Protein 4NSW (pdb70)

Radius of gyration: 51.0 Å; Cα contacts (8 Å, |Δi|>4): 937; chains: 2; bounding box: 130×74×132 Å

Structure (mmCIF, N/CA/C/O backbone):
data_4NSW
#
_entry.id   4NSW
#
_cell.length_a   42.460
_cell.length_b   59.720
_cell.length_c   168.950
_cell.angle_alpha   90.00
_cell.angle_beta   91.40
_cell.angle_gamma   90.00
#
_symmetry.space_group_name_H-M   'P 1 21 1'
#
loop_
_entity.id
_entity.type
_entity.pdbx_description
1 polymer 'Arf-GAP with coiled-coil, ANK repeat and PH domain-containing protein 1'
2 water water
#
loop_
_atom_site.group_PDB
_atom_site.id
_atom_site.type_symbol
_atom_site.label_atom_id
_atom_site.label_alt_id
_atom_site.label_comp_id
_atom_site.label_asym_id
_atom_site.label_entity_id
_atom_site.label_seq_id
_atom_site.pdbx_PDB_ins_code
_atom_site.Cartn_x
_atom_site.Cartn_y
_atom_site.Cartn_z
_atom_site.occupancy
_atom_site.B_iso_or_equiv
_atom_site.auth_seq_id
_atom_site.auth_comp_id
_atom_site.auth_asym_id
_atom_site.auth_atom_id
_atom_site.pdbx_PDB_model_num
ATOM 1 N N . PRO A 1 2 ? -29.378 20.531 20.367 1.00 96.44 -3 PRO A N 1
ATOM 2 C CA . PRO A 1 2 ? -29.399 19.127 19.932 1.00 91.82 -3 PRO A CA 1
ATOM 3 C C . PRO A 1 2 ? -28.805 18.948 18.527 1.00 91.71 -3 PRO A C 1
ATOM 4 O O . PRO A 1 2 ? -28.581 19.941 17.820 1.00 95.63 -3 PRO A O 1
ATOM 8 N N . LEU A 1 3 ? -28.529 17.702 18.144 1.00 87.77 -2 LEU A N 1
ATOM 9 C CA . LEU A 1 3 ? -28.089 17.374 16.780 1.00 87.60 -2 LEU A CA 1
ATOM 10 C C . LEU A 1 3 ? -28.562 15.981 16.355 1.00 83.58 -2 LEU A C 1
ATOM 11 O O . LEU A 1 3 ? -28.591 15.057 17.174 1.00 80.66 -2 LEU A O 1
ATOM 16 N N . GLY A 1 4 ? -28.913 15.830 15.075 1.00 83.47 -1 GLY A N 1
ATOM 17 C CA . GLY A 1 4 ? -29.158 14.501 14.489 1.00 79.86 -1 GLY A CA 1
ATOM 18 C C . GLY A 1 4 ? -27.854 13.752 14.214 1.00 78.40 -1 GLY A C 1
ATOM 19 O O . GLY A 1 4 ? -26.791 14.390 14.121 1.00 80.54 -1 GLY A O 1
ATOM 20 N N . SER A 1 5 ? -27.936 12.418 14.074 1.00 74.56 0 SER A N 1
ATOM 21 C CA . SER A 1 5 ? -26.764 11.554 13.804 1.00 73.08 0 SER A CA 1
ATOM 22 C C . SER A 1 5 ? -27.088 10.074 13.468 1.00 70.01 0 SER A C 1
ATOM 23 O O . SER A 1 5 ? -26.521 9.501 12.528 1.00 70.49 0 SER A O 1
ATOM 26 N N . MET A 1 6 ? -27.916 9.446 14.305 1.00 66.30 1 MET A N 1
ATOM 27 C CA . MET A 1 6 ? -28.689 8.262 13.918 1.00 63.35 1 MET A CA 1
ATOM 28 C C . MET A 1 6 ? -30.050 8.782 13.478 1.00 62.81 1 MET A C 1
ATOM 29 O O . MET A 1 6 ? -30.798 8.094 12.790 1.00 62.29 1 MET A O 1
ATOM 34 N N . THR A 1 7 ? -30.358 10.010 13.892 1.00 62.87 2 THR A N 1
ATOM 35 C CA . THR A 1 7 ? -31.618 10.667 13.558 1.00 62.74 2 THR A CA 1
ATOM 36 C C . THR A 1 7 ? -31.479 11.608 12.376 1.00 64.36 2 THR A C 1
ATOM 37 O O . THR A 1 7 ? -32.484 12.181 11.936 1.00 65.18 2 THR A O 1
ATOM 41 N N . VAL A 1 8 ? -30.250 11.802 11.890 1.00 64.00 3 VAL A N 1
ATOM 42 C CA . VAL A 1 8 ? -30.009 12.820 10.850 1.00 66.14 3 VAL A CA 1
ATOM 43 C C . VAL A 1 8 ? -30.689 12.450 9.523 1.00 65.24 3 VAL A C 1
ATOM 44 O O . VAL A 1 8 ? -31.089 13.311 8.749 1.00 67.80 3 VAL A O 1
ATOM 48 N N . LYS A 1 9 ? -30.828 11.149 9.303 1.00 61.68 4 LYS A N 1
ATOM 49 C CA . LYS A 1 9 ? -31.301 10.589 8.043 1.00 61.31 4 LYS A CA 1
ATOM 50 C C . LYS A 1 9 ? -32.807 10.318 8.064 1.00 58.31 4 LYS A C 1
ATOM 51 O O . LYS A 1 9 ? -33.464 10.368 7.009 1.00 59.32 4 LYS A O 1
ATOM 57 N N . LEU A 1 10 ? -33.353 10.056 9.255 1.00 52.90 5 LEU A N 1
ATOM 58 C CA . LEU A 1 10 ? -34.770 9.778 9.374 1.00 49.68 5 LEU A CA 1
ATOM 59 C C . LEU A 1 10 ? -35.581 10.968 8.857 1.00 50.03 5 LEU A C 1
ATOM 60 O O . LEU A 1 10 ? -35.340 12.114 9.233 1.00 51.64 5 LEU A O 1
ATOM 65 N N . ASP A 1 11 ? -36.507 10.686 7.953 1.00 47.57 6 ASP A N 1
ATOM 66 C CA . ASP A 1 11 ? -37.255 11.730 7.273 1.00 47.98 6 ASP A CA 1
ATOM 67 C C . ASP A 1 11 ? -38.722 11.357 7.387 1.00 45.10 6 ASP A C 1
ATOM 68 O O . ASP A 1 11 ? -39.127 10.293 6.910 1.00 43.52 6 ASP A O 1
ATOM 73 N N . PHE A 1 12 ? -39.489 12.190 8.083 1.00 44.04 7 PHE A N 1
ATOM 74 C CA . PHE A 1 12 ? -40.908 11.925 8.299 1.00 43.25 7 PHE A CA 1
ATOM 75 C C . PHE A 1 12 ? -41.717 11.833 6.988 1.00 43.82 7 PHE A C 1
ATOM 76 O O . PHE A 1 12 ? -42.598 10.985 6.850 1.00 42.73 7 PHE A O 1
ATOM 84 N N . GLU A 1 13 ? -41.393 12.663 6.011 1.00 46.38 8 GLU A N 1
ATOM 85 C CA . GLU A 1 13 ? -42.074 12.565 4.712 1.00 47.95 8 GLU A CA 1
ATOM 86 C C . GLU A 1 13 ? -41.860 11.214 4.013 1.00 45.96 8 GLU A C 1
ATOM 87 O O . GLU A 1 13 ? -42.805 10.619 3.505 1.00 44.76 8 GLU A O 1
ATOM 93 N N . GLU A 1 14 ? -40.623 10.733 4.024 1.00 45.19 9 GLU A N 1
ATOM 94 C CA . GLU A 1 14 ? -40.300 9.430 3.468 1.00 45.15 9 GLU A CA 1
ATOM 95 C C . GLU A 1 14 ? -41.020 8.296 4.207 1.00 42.11 9 GLU A C 1
ATOM 96 O O . GLU A 1 14 ? -41.438 7.338 3.612 1.00 41.50 9 GLU A O 1
ATOM 102 N N . CYS A 1 15 ? -41.193 8.434 5.504 1.00 41.31 10 CYS A N 1
ATOM 103 C CA . CYS A 1 15 ? -41.925 7.441 6.282 1.00 40.12 10 CYS A CA 1
ATOM 104 C C . CYS A 1 15 ? -43.389 7.386 5.867 1.00 40.35 10 CYS A C 1
ATOM 105 O O . CYS A 1 15 ? -43.941 6.295 5.712 1.00 39.79 10 CYS A O 1
ATOM 108 N N . LEU A 1 16 ? -44.001 8.557 5.678 1.00 41.44 11 LEU A N 1
ATOM 109 C CA . LEU A 1 16 ? -45.377 8.655 5.197 1.00 41.93 11 LEU A CA 1
ATOM 110 C C . LEU A 1 16 ? -45.573 8.115 3.774 1.00 42.80 11 LEU A C 1
ATOM 111 O O . LEU A 1 16 ? -46.619 7.562 3.471 1.00 42.23 11 LEU A O 1
ATOM 116 N N . LYS A 1 17 ? -44.598 8.303 2.900 1.00 44.69 12 LYS A N 1
ATOM 117 C CA . LYS A 1 17 ? -44.637 7.667 1.586 1.00 47.57 12 LYS A CA 1
ATOM 118 C C . LYS A 1 17 ? -44.328 6.155 1.648 1.00 46.77 12 LYS A C 1
ATOM 119 O O . LYS A 1 17 ? -44.507 5.432 0.656 1.00 48.44 12 LYS A O 1
ATOM 125 N N . ASP A 1 18 ? -43.875 5.699 2.809 1.00 45.21 13 ASP A N 1
ATOM 126 C CA . ASP A 1 18 ? -43.371 4.343 3.015 1.00 45.51 13 ASP A CA 1
ATOM 127 C C . ASP A 1 18 ? -42.380 3.990 1.888 1.00 46.67 13 ASP A C 1
ATOM 128 O O . ASP A 1 18 ? -42.516 2.980 1.198 1.00 48.21 13 ASP A O 1
ATOM 133 N N . SER A 1 19 ? -41.397 4.861 1.682 1.00 46.54 14 SER A N 1
ATOM 134 C CA . SER A 1 19 ? -40.538 4.749 0.529 1.00 48.34 14 SER A CA 1
ATOM 135 C C . SER A 1 19 ? -39.374 3.816 0.832 1.00 48.00 14 SER A C 1
ATOM 136 O O . SER A 1 19 ? -39.045 3.590 1.992 1.00 44.80 14 SER A O 1
ATOM 139 N N . PRO A 1 20 ? -38.744 3.279 -0.222 1.00 50.66 15 PRO A N 1
ATOM 140 C CA . PRO A 1 20 ? -37.570 2.429 -0.076 1.00 51.09 15 PRO A CA 1
ATOM 141 C C . PRO A 1 20 ? -36.416 3.131 0.637 1.00 51.10 15 PRO A C 1
ATOM 142 O O . PRO A 1 20 ? -35.660 2.487 1.357 1.00 50.71 15 PRO A O 1
ATOM 146 N N . ARG A 1 21 ? -36.272 4.430 0.409 1.00 52.22 16 ARG A N 1
ATOM 147 C CA . ARG A 1 21 ? -35.260 5.247 1.074 1.00 51.94 16 ARG A CA 1
ATOM 148 C C . ARG A 1 21 ? -35.545 5.323 2.588 1.00 47.89 16 ARG A C 1
ATOM 149 O O . ARG A 1 21 ? -34.625 5.265 3.407 1.00 46.64 16 ARG A O 1
ATOM 157 N N . PHE A 1 22 ? -36.817 5.448 2.956 1.00 45.78 17 PHE A N 1
ATOM 158 C CA . PHE A 1 22 ? -37.203 5.315 4.353 1.00 42.20 17 PHE A CA 1
ATOM 159 C C . PHE A 1 22 ? -36.793 3.943 4.896 1.00 41.41 17 PHE A C 1
ATOM 160 O O . PHE A 1 22 ? -36.131 3.865 5.923 1.00 40.25 17 PHE A O 1
ATOM 168 N N . ARG A 1 23 ? -37.165 2.863 4.214 1.00 42.12 18 ARG A N 1
ATOM 169 C CA . ARG A 1 23 ? -36.742 1.519 4.635 1.00 41.72 18 ARG A CA 1
ATOM 170 C C . ARG A 1 23 ? -35.211 1.404 4.827 1.00 41.82 18 ARG A C 1
ATOM 171 O O . ARG A 1 23 ? -34.744 0.906 5.843 1.00 39.30 18 ARG A O 1
ATOM 179 N N . ALA A 1 24 ? -34.451 1.875 3.836 1.00 44.49 19 ALA A N 1
ATOM 180 C CA . ALA A 1 24 ? -32.996 1.943 3.874 1.00 45.50 19 ALA A CA 1
ATOM 181 C C . ALA A 1 24 ? -32.470 2.701 5.086 1.00 44.19 19 ALA A C 1
ATOM 182 O O . ALA A 1 24 ? -31.509 2.301 5.702 1.00 44.63 19 ALA A O 1
ATOM 184 N N . SER A 1 25 ? -33.100 3.805 5.445 1.00 44.49 20 SER A N 1
ATOM 185 C CA . SER A 1 25 ? -32.585 4.584 6.537 1.00 43.00 20 SER A CA 1
ATOM 186 C C . SER A 1 25 ? -32.809 3.846 7.874 1.00 40.55 20 SER A C 1
ATOM 187 O O . SER A 1 25 ? -31.987 3.958 8.789 1.00 40.23 20 SER A O 1
ATOM 190 N N . ILE A 1 26 ? -33.901 3.086 7.986 1.00 38.65 21 ILE A N 1
ATOM 191 C CA . ILE A 1 26 ? -34.136 2.225 9.146 1.00 36.76 21 ILE A CA 1
ATOM 192 C C . ILE A 1 26 ? -33.093 1.073 9.217 1.00 37.08 21 ILE A C 1
ATOM 193 O O . ILE A 1 26 ? -32.525 0.781 10.278 1.00 36.54 21 ILE A O 1
ATOM 198 N N . GLU A 1 27 ? -32.845 0.427 8.097 1.00 39.04 22 GLU A N 1
ATOM 199 C CA . GLU A 1 27 ? -31.773 -0.570 8.027 1.00 41.50 22 GLU A CA 1
ATOM 200 C C . GLU A 1 27 ? -30.378 -0.001 8.364 1.00 40.93 22 GLU A C 1
ATOM 201 O O . GLU A 1 27 ? -29.549 -0.725 8.920 1.00 40.01 22 GLU A O 1
ATOM 207 N N . LEU A 1 28 ? -30.115 1.276 8.070 1.00 41.61 23 LEU A N 1
ATOM 208 C CA . LEU A 1 28 ? -28.776 1.791 8.407 1.00 42.75 23 LEU A CA 1
ATOM 209 C C . LEU A 1 28 ? -28.647 2.017 9.899 1.00 39.94 23 LEU A C 1
ATOM 210 O O . LEU A 1 28 ? -27.602 1.728 10.460 1.00 39.48 23 LEU A O 1
ATOM 215 N N . VAL A 1 29 ? -29.720 2.484 10.533 1.00 37.25 24 VAL A N 1
ATOM 216 C CA . VAL A 1 29 ? -29.724 2.674 11.975 1.00 35.06 24 VAL A CA 1
ATOM 217 C C . VAL A 1 29 ? -29.522 1.357 12.678 1.00 33.71 24 VAL A C 1
ATOM 218 O O . VAL A 1 29 ? -28.776 1.302 13.644 1.00 33.15 24 VAL A O 1
ATOM 222 N N . GLU A 1 30 ? -30.174 0.309 12.175 1.00 33.11 25 GLU A N 1
ATOM 223 C CA . GLU A 1 30 ? -30.062 -1.052 12.717 1.00 31.94 25 GLU A CA 1
ATOM 224 C C . GLU A 1 30 ? -28.642 -1.645 12.577 1.00 32.41 25 GLU A C 1
ATOM 225 O O . GLU A 1 30 ? -28.159 -2.296 13.491 1.00 31.51 25 GLU A O 1
ATOM 231 N N . ALA A 1 31 ? -27.992 -1.433 11.438 1.00 33.08 26 ALA A N 1
ATOM 232 C CA . ALA A 1 31 ? -26.578 -1.712 11.327 1.00 34.75 26 ALA A CA 1
ATOM 233 C C . ALA A 1 31 ? -25.732 -0.939 12.375 1.00 34.16 26 ALA A C 1
ATOM 234 O O . ALA A 1 31 ? -24.810 -1.490 12.945 1.00 33.67 26 ALA A O 1
ATOM 236 N N . GLU A 1 32 ? -26.038 0.324 12.633 1.00 34.65 27 GLU A N 1
ATOM 237 C CA . GLU A 1 32 ? -25.248 1.068 13.610 1.00 36.29 27 GLU A CA 1
ATOM 238 C C . GLU A 1 32 ? -25.409 0.541 15.042 1.00 34.39 27 GLU A C 1
ATOM 239 O O . GLU A 1 32 ? -24.425 0.327 15.735 1.00 35.07 27 GLU A O 1
ATOM 245 N N . VAL A 1 33 ? -26.650 0.331 15.470 1.00 32.88 28 VAL A N 1
ATOM 246 C CA . VAL A 1 33 ? -26.938 -0.228 16.770 1.00 31.95 28 VAL A CA 1
ATOM 247 C C . VAL A 1 33 ? -26.349 -1.631 16.955 1.00 32.37 28 VAL A C 1
ATOM 248 O O . VAL A 1 33 ? -25.859 -1.991 18.026 1.00 31.18 28 VAL A O 1
ATOM 252 N N . SER A 1 34 ? -26.417 -2.427 15.910 1.00 33.56 29 SER A N 1
ATOM 253 C CA . SER A 1 34 ? -25.837 -3.745 15.976 1.00 36.16 29 SER A CA 1
ATOM 254 C C . SER A 1 34 ? -24.293 -3.670 16.097 1.00 36.57 29 SER A C 1
ATOM 255 O O . SER A 1 34 ? -23.691 -4.443 16.820 1.00 36.19 29 SER A O 1
ATOM 258 N N . GLU A 1 35 ? -23.662 -2.712 15.427 1.00 37.58 30 GLU A N 1
ATOM 259 C CA . GLU A 1 35 ? -22.241 -2.478 15.659 1.00 38.14 30 GLU A CA 1
ATOM 260 C C . GLU A 1 35 ? -21.988 -1.906 17.067 1.00 36.20 30 GLU A C 1
ATOM 261 O O . GLU A 1 35 ? -20.964 -2.184 17.674 1.00 35.29 30 GLU A O 1
ATOM 267 N N . LEU A 1 36 ? -22.919 -1.111 17.593 1.00 35.31 31 LEU A N 1
ATOM 268 C CA . LEU A 1 36 ? -22.791 -0.621 18.970 1.00 34.50 31 LEU A CA 1
ATOM 269 C C . LEU A 1 36 ? -22.827 -1.789 19.945 1.00 33.88 31 LEU A C 1
ATOM 270 O O . LEU A 1 36 ? -22.033 -1.823 20.903 1.00 33.72 31 LEU A O 1
ATOM 275 N N . GLU A 1 37 ? -23.727 -2.739 19.693 1.00 33.01 32 GLU A N 1
ATOM 276 C CA . GLU A 1 37 ? -23.828 -3.932 20.529 1.00 33.54 32 GLU A CA 1
ATOM 277 C C . GLU A 1 37 ? -22.530 -4.718 20.504 1.00 33.10 32 GLU A C 1
ATOM 278 O O . GLU A 1 37 ? -22.088 -5.180 21.523 1.00 33.71 32 GLU A O 1
ATOM 284 N N . THR A 1 38 ? -21.972 -4.902 19.322 1.00 34.21 33 THR A N 1
ATOM 285 C CA . THR A 1 38 ? -20.711 -5.641 19.114 1.00 34.83 33 THR A CA 1
ATOM 286 C C . THR A 1 38 ? -19.572 -5.015 19.928 1.00 33.29 33 THR A C 1
ATOM 287 O O . THR A 1 38 ? -18.853 -5.707 20.618 1.00 32.33 33 THR A O 1
ATOM 291 N N . ARG A 1 39 ? -19.450 -3.697 19.872 1.00 31.44 34 ARG A N 1
ATOM 292 C CA . ARG A 1 39 ? -18.358 -3.063 20.546 1.00 30.51 34 ARG A CA 1
ATOM 293 C C . ARG A 1 39 ? -18.553 -3.043 22.061 1.00 29.48 34 ARG A C 1
ATOM 294 O O . ARG A 1 39 ? -17.579 -3.044 22.825 1.00 28.38 34 ARG A O 1
ATOM 302 N N . LEU A 1 40 ? -19.812 -3.045 22.486 1.00 28.58 35 LEU A N 1
ATOM 303 C CA . LEU A 1 40 ? -20.122 -3.031 23.874 1.00 29.35 35 LEU A CA 1
ATOM 304 C C . LEU A 1 40 ? -19.742 -4.399 24.433 1.00 30.05 35 LEU A C 1
ATOM 305 O O . LEU A 1 40 ? -19.207 -4.494 25.533 1.00 29.04 35 LEU A O 1
ATOM 310 N N . GLU A 1 41 ? -20.045 -5.427 23.653 1.00 32.27 36 GLU A N 1
ATOM 311 C CA . GLU A 1 41 ? -19.841 -6.809 24.000 1.00 34.72 36 GLU A CA 1
ATOM 312 C C . GLU A 1 41 ? -18.355 -7.049 24.057 1.00 34.11 36 GLU A C 1
ATOM 313 O O . GLU A 1 41 ? -17.872 -7.793 24.912 1.00 33.85 36 GLU A O 1
ATOM 319 N N . LYS A 1 42 ? -17.621 -6.435 23.123 1.00 33.33 37 LYS A N 1
ATOM 320 C CA . LYS A 1 42 ? -16.159 -6.644 23.087 1.00 33.09 37 LYS A CA 1
ATOM 321 C C . LYS A 1 42 ? -15.544 -5.986 24.317 1.00 30.96 37 LYS A C 1
ATOM 322 O O . LYS A 1 42 ? -14.607 -6.505 24.889 1.00 29.92 37 LYS A O 1
ATOM 328 N N . LEU A 1 43 ? -16.126 -4.871 24.751 1.00 29.77 38 LEU A N 1
ATOM 329 C CA . LEU A 1 43 ? -15.696 -4.215 25.963 1.00 30.09 38 LEU A CA 1
ATOM 330 C C . LEU A 1 43 ? -15.876 -4.978 27.279 1.00 30.82 38 LEU A C 1
ATOM 331 O O . LEU A 1 43 ? -15.000 -4.906 28.145 1.00 29.92 38 LEU A O 1
ATOM 336 N N . LEU A 1 44 ? -17.027 -5.651 27.433 1.00 31.47 39 LEU A N 1
ATOM 337 C CA . LEU A 1 44 ? -17.301 -6.554 28.533 1.00 32.47 39 LEU A CA 1
ATOM 338 C C . LEU A 1 44 ? -16.266 -7.659 28.635 1.00 33.44 39 LEU A C 1
ATOM 339 O O . LEU A 1 44 ? -15.813 -8.013 29.729 1.00 34.25 39 LEU A O 1
ATOM 344 N N . LYS A 1 45 ? -15.945 -8.255 27.498 1.00 34.09 40 LYS A N 1
ATOM 345 C CA . LYS A 1 45 ? -14.989 -9.373 27.437 1.00 35.49 40 LYS A CA 1
ATOM 346 C C . LYS A 1 45 ? -13.554 -8.909 27.783 1.00 33.92 40 LYS A C 1
ATOM 347 O O . LYS A 1 45 ? -12.807 -9.591 28.464 1.00 32.88 40 LYS A O 1
ATOM 353 N N . LEU A 1 46 ? -13.201 -7.721 27.310 1.00 31.68 41 LEU A N 1
ATOM 354 C CA . LEU A 1 46 ? -11.960 -7.078 27.686 1.00 31.00 41 LEU A CA 1
ATOM 355 C C . LEU A 1 46 ? -11.918 -6.805 29.207 1.00 29.37 41 LEU A C 1
ATOM 356 O O . LEU A 1 46 ? -10.853 -6.842 29.822 1.00 27.81 41 LEU A O 1
ATOM 361 N N . GLY A 1 47 ? -13.087 -6.503 29.771 1.00 28.47 42 GLY A N 1
ATOM 362 C CA . GLY A 1 47 ? -13.258 -6.282 31.195 1.00 29.22 42 GLY A CA 1
ATOM 363 C C . GLY A 1 47 ? -13.032 -7.560 31.970 1.00 30.99 42 GLY A C 1
ATOM 364 O O . GLY A 1 47 ? -12.323 -7.553 32.966 1.00 31.53 42 GLY A O 1
ATOM 365 N N . THR A 1 48 ? -13.617 -8.658 31.502 1.00 32.23 43 THR A N 1
ATOM 366 C CA . THR A 1 48 ? -13.354 -9.963 32.085 1.00 34.21 43 THR A CA 1
ATOM 367 C C . THR A 1 48 ? -11.840 -10.255 32.090 1.00 34.70 43 THR A C 1
ATOM 368 O O . THR A 1 48 ? -11.293 -10.662 33.099 1.00 35.16 43 THR A O 1
ATOM 372 N N . GLY A 1 49 ? -11.176 -10.036 30.966 1.00 34.49 44 GLY A N 1
ATOM 373 C CA . GLY A 1 49 ? -9.736 -10.256 30.864 1.00 35.04 44 GLY A CA 1
ATOM 374 C C . GLY A 1 49 ? -8.961 -9.421 31.881 1.00 33.44 44 GLY A C 1
ATOM 375 O O . GLY A 1 49 ? -8.066 -9.935 32.527 1.00 34.39 44 GLY A O 1
ATOM 376 N N . LEU A 1 50 ? -9.336 -8.149 32.023 1.00 31.86 45 LEU A N 1
ATOM 377 C CA . LEU A 1 50 ? -8.778 -7.223 32.997 1.00 30.85 45 LEU A CA 1
ATOM 378 C C . LEU A 1 50 ? -8.995 -7.708 34.447 1.00 31.89 45 LEU A C 1
ATOM 379 O O . LEU A 1 50 ? -8.046 -7.772 35.235 1.00 32.35 45 LEU A O 1
ATOM 384 N N . LEU A 1 51 ? -10.234 -8.073 34.779 1.00 31.59 46 LEU A N 1
ATOM 385 C CA . LEU A 1 51 ? -10.577 -8.501 36.122 1.00 32.74 46 LEU A CA 1
ATOM 386 C C . LEU A 1 51 ? -9.916 -9.820 36.502 1.00 33.87 46 LEU A C 1
ATOM 387 O O . LEU A 1 51 ? -9.374 -9.960 37.586 1.00 33.55 46 LEU A O 1
ATOM 392 N N . GLU A 1 52 ? -9.963 -10.790 35.610 1.00 34.89 47 GLU A N 1
ATOM 393 C CA . GLU A 1 52 ? -9.389 -12.102 35.909 1.00 36.96 47 GLU A CA 1
ATOM 394 C C . GLU A 1 52 ? -7.865 -12.041 36.032 1.00 36.90 47 GLU A C 1
ATOM 395 O O . GLU A 1 52 ? -7.262 -12.750 36.858 1.00 37.67 47 GLU A O 1
ATOM 401 N N . SER A 1 53 ? -7.257 -11.192 35.205 1.00 34.46 48 SER A N 1
ATOM 402 C CA . SER A 1 53 ? -5.814 -10.921 35.214 1.00 33.88 48 SER A CA 1
ATOM 403 C C . SER A 1 53 ? -5.397 -10.186 36.443 1.00 31.32 48 SER A C 1
ATOM 404 O O . SER A 1 53 ? -4.381 -10.500 37.008 1.00 32.61 48 SER A O 1
ATOM 407 N N . GLY A 1 54 ? -6.197 -9.207 36.825 1.00 30.76 49 GLY A N 1
ATOM 408 C CA . GLY A 1 54 ? -6.004 -8.417 38.033 1.00 31.32 49 GLY A CA 1
ATOM 409 C C . GLY A 1 54 ? -6.034 -9.272 39.299 1.00 33.02 49 GLY A C 1
ATOM 410 O O . GLY A 1 54 ? -5.174 -9.147 40.200 1.00 32.92 49 GLY A O 1
ATOM 411 N N . ARG A 1 55 ? -7.020 -10.147 39.371 1.00 34.88 50 ARG A N 1
ATOM 412 C CA . ARG A 1 55 ? -7.145 -11.019 40.534 1.00 37.84 50 ARG A CA 1
ATOM 413 C C . ARG A 1 55 ? -5.966 -11.963 40.660 1.00 38.29 50 ARG A C 1
ATOM 414 O O . ARG A 1 55 ? -5.505 -12.211 41.762 1.00 40.42 50 ARG A O 1
ATOM 422 N N . HIS A 1 56 ? -5.537 -12.541 39.546 1.00 37.77 51 HIS A N 1
ATOM 423 C CA . HIS A 1 56 ? -4.433 -13.480 39.559 1.00 39.11 51 HIS A CA 1
ATOM 424 C C . HIS A 1 56 ? -3.166 -12.686 39.961 1.00 37.48 51 HIS A C 1
ATOM 425 O O . HIS A 1 56 ? -2.311 -13.216 40.653 1.00 39.04 51 HIS A O 1
ATOM 432 N N . TYR A 1 57 ? -3.096 -11.399 39.607 1.00 34.50 52 TYR A N 1
ATOM 433 C CA . TYR A 1 57 ? -1.916 -10.590 39.954 1.00 33.37 52 TYR A CA 1
ATOM 434 C C . TYR A 1 57 ? -1.878 -10.193 41.423 1.00 32.91 52 TYR A C 1
ATOM 435 O O . TYR A 1 57 ? -0.835 -10.252 42.051 1.00 34.03 52 TYR A O 1
ATOM 444 N N . LEU A 1 58 ? -3.020 -9.804 41.964 1.00 32.04 53 LEU A N 1
ATOM 445 C CA . LEU A 1 58 ? -3.156 -9.575 43.388 1.00 32.12 53 LEU A CA 1
ATOM 446 C C . LEU A 1 58 ? -2.822 -10.833 44.176 1.00 33.58 53 LEU A C 1
ATOM 447 O O . LEU A 1 58 ? -2.103 -10.766 45.159 1.00 34.58 53 LEU A O 1
ATOM 452 N N . ALA A 1 59 ? -3.300 -11.991 43.719 1.00 33.73 54 ALA A N 1
ATOM 453 C CA . ALA A 1 59 ? -3.055 -13.229 44.446 1.00 35.10 54 ALA A CA 1
ATOM 454 C C . ALA A 1 59 ? -1.559 -13.558 44.456 1.00 34.97 54 ALA A C 1
ATOM 455 O O . ALA A 1 59 ? -1.027 -13.898 45.526 1.00 36.35 54 ALA A O 1
ATOM 457 N N . ALA A 1 60 ? -0.887 -13.435 43.299 1.00 33.20 55 ALA A N 1
ATOM 458 C CA . ALA A 1 60 ? 0.583 -13.629 43.233 1.00 33.81 55 ALA A CA 1
ATOM 459 C C . ALA A 1 60 ? 1.322 -12.632 44.113 1.00 32.38 55 ALA A C 1
ATOM 460 O O . ALA A 1 60 ? 2.326 -12.972 44.694 1.00 33.49 55 ALA A O 1
ATOM 462 N N . SER A 1 61 ? 0.813 -11.414 44.198 1.00 32.49 56 SER A N 1
ATOM 463 C CA . SER A 1 61 ? 1.397 -10.391 45.058 1.00 33.56 56 SER A CA 1
ATOM 464 C C . SER A 1 61 ? 1.265 -10.694 46.538 1.00 36.23 56 SER A C 1
ATOM 465 O O . SER A 1 61 ? 2.246 -10.474 47.281 1.00 35.19 56 SER A O 1
ATOM 468 N N . ARG A 1 62 ? 0.071 -11.168 46.956 1.00 38.40 57 ARG A N 1
ATOM 469 C CA . ARG A 1 62 ? -0.140 -11.535 48.347 1.00 42.38 57 ARG A CA 1
ATOM 470 C C . ARG A 1 62 ? 0.833 -12.622 48.728 1.00 43.73 57 ARG A C 1
ATOM 471 O O . ARG A 1 62 ? 1.388 -12.607 49.828 1.00 46.58 57 ARG A O 1
ATOM 479 N N . ALA A 1 63 ? 1.025 -13.587 47.832 1.00 43.20 58 ALA A N 1
ATOM 480 C CA . ALA A 1 63 ? 1.904 -14.714 48.114 1.00 43.09 58 ALA A CA 1
ATOM 481 C C . ALA A 1 63 ? 3.365 -14.249 48.159 1.00 41.41 58 ALA A C 1
ATOM 482 O O . ALA A 1 63 ? 4.159 -14.788 48.913 1.00 42.44 58 ALA A O 1
ATOM 484 N N . PHE A 1 64 ? 3.709 -13.247 47.351 1.00 37.68 59 PHE A N 1
ATOM 485 C CA . PHE A 1 64 ? 5.046 -12.616 47.420 1.00 36.65 59 PHE A CA 1
ATOM 486 C C . PHE A 1 64 ? 5.286 -12.029 48.816 1.00 37.21 59 PHE A C 1
ATOM 487 O O . PHE A 1 64 ? 6.333 -12.238 49.421 1.00 37.30 59 PHE A O 1
ATOM 495 N N . VAL A 1 65 ? 4.296 -11.298 49.317 1.00 38.12 60 VAL A N 1
ATOM 496 C CA . VAL A 1 65 ? 4.385 -10.728 50.655 1.00 40.04 60 VAL A CA 1
ATOM 497 C C . VAL A 1 65 ? 4.444 -11.804 51.736 1.00 42.23 60 VAL A C 1
ATOM 498 O O . VAL A 1 65 ? 5.278 -11.733 52.644 1.00 43.89 60 VAL A O 1
ATOM 502 N N . VAL A 1 66 ? 3.647 -12.853 51.601 1.00 44.07 61 VAL A N 1
ATOM 503 C CA . VAL A 1 66 ? 3.812 -14.005 52.530 1.00 46.86 61 VAL A CA 1
ATOM 504 C C . VAL A 1 66 ? 5.263 -14.539 52.483 1.00 47.82 61 VAL A C 1
ATOM 505 O O . VAL A 1 66 ? 5.850 -14.833 53.519 1.00 49.19 61 VAL A O 1
ATOM 509 N N . GLY A 1 67 ? 5.855 -14.584 51.284 1.00 46.78 62 GLY A N 1
ATOM 510 C CA . GLY A 1 67 ? 7.220 -15.072 51.110 1.00 47.27 62 GLY A CA 1
ATOM 511 C C . GLY A 1 67 ? 8.262 -14.207 51.779 1.00 46.58 62 GLY A C 1
ATOM 512 O O . GLY A 1 67 ? 9.278 -14.712 52.268 1.00 48.02 62 GLY A O 1
ATOM 513 N N . ILE A 1 68 ? 8.006 -12.905 51.807 1.00 45.26 63 ILE A N 1
ATOM 514 C CA . ILE A 1 68 ? 8.910 -11.953 52.423 1.00 45.32 63 ILE A CA 1
ATOM 515 C C . ILE A 1 68 ? 9.034 -12.224 53.941 1.00 49.04 63 ILE A C 1
ATOM 516 O O . ILE A 1 68 ? 10.140 -12.309 54.470 1.00 50.37 63 ILE A O 1
ATOM 521 N N . CYS A 1 69 ? 7.902 -12.364 54.624 1.00 52.44 64 CYS A N 1
ATOM 522 C CA . CYS A 1 69 ? 7.864 -12.725 56.044 1.00 57.63 64 CYS A CA 1
ATOM 523 C C . CYS A 1 69 ? 8.570 -14.036 56.364 1.00 59.97 64 CYS A C 1
ATOM 524 O O . CYS A 1 69 ? 9.490 -14.079 57.195 1.00 60.47 64 CYS A O 1
ATOM 527 N N . ASP A 1 70 ? 8.107 -15.095 55.704 1.00 61.71 65 ASP A N 1
ATOM 528 C CA . ASP A 1 70 ? 8.847 -16.343 55.586 1.00 64.63 65 ASP A CA 1
ATOM 529 C C . ASP A 1 70 ? 10.347 -16.133 55.648 1.00 64.34 65 ASP A C 1
ATOM 530 O O . ASP A 1 70 ? 11.039 -16.671 56.520 1.00 65.89 65 ASP A O 1
ATOM 535 N N . LEU A 1 71 ? 10.848 -15.362 54.686 1.00 62.54 66 LEU A N 1
ATOM 536 C CA . LEU A 1 71 ? 12.284 -15.145 54.583 1.00 62.87 66 LEU A CA 1
ATOM 537 C C . LEU A 1 71 ? 12.822 -14.506 55.848 1.00 64.06 66 LEU A C 1
ATOM 538 O O . LEU A 1 71 ? 13.849 -14.945 56.382 1.00 65.72 66 LEU A O 1
ATOM 543 N N . ALA A 1 72 ? 12.116 -13.491 56.337 1.00 64.47 67 ALA A N 1
ATOM 544 C CA . ALA A 1 72 ? 12.645 -12.656 57.413 1.00 65.92 67 ALA A CA 1
ATOM 545 C C . ALA A 1 72 ? 12.577 -13.258 58.811 1.00 69.58 67 ALA A C 1
ATOM 546 O O . ALA A 1 72 ? 13.318 -12.825 59.701 1.00 70.40 67 ALA A O 1
ATOM 548 N N . ARG A 1 73 ? 11.717 -14.261 59.006 1.00 73.36 68 ARG A N 1
ATOM 549 C CA . ARG A 1 73 ? 11.586 -14.931 60.321 1.00 77.96 68 ARG A CA 1
ATOM 550 C C . ARG A 1 73 ? 12.796 -15.803 60.659 1.00 80.38 68 ARG A C 1
ATOM 551 O O . ARG A 1 73 ? 13.093 -16.058 61.830 1.00 83.26 68 ARG A O 1
ATOM 559 N N . LEU A 1 74 ? 13.497 -16.253 59.628 1.00 79.89 69 LEU A N 1
ATOM 560 C CA . LEU A 1 74 ? 14.762 -16.947 59.799 1.00 81.95 69 LEU A CA 1
ATOM 561 C C . LEU A 1 74 ? 15.756 -16.193 60.691 1.00 82.30 69 LEU A C 1
ATOM 562 O O . LEU A 1 74 ? 15.599 -14.994 60.943 1.00 81.07 69 LEU A O 1
ATOM 567 N N . GLY A 1 75 ? 16.783 -16.913 61.148 1.00 84.63 70 GLY A N 1
ATOM 568 C CA . GLY A 1 75 ? 17.932 -16.316 61.824 1.00 84.58 70 GLY A CA 1
ATOM 569 C C . GLY A 1 75 ? 17.653 -15.924 63.260 1.00 87.22 70 GLY A C 1
ATOM 570 O O . GLY A 1 75 ? 16.551 -16.178 63.777 1.00 89.44 70 GLY A O 1
ATOM 571 N N . PRO A 1 76 ? 18.654 -15.318 63.931 1.00 87.34 71 PRO A N 1
ATOM 572 C CA . PRO A 1 76 ? 18.399 -14.816 65.289 1.00 89.54 71 PRO A CA 1
ATOM 573 C C . PRO A 1 76 ? 17.450 -13.610 65.208 1.00 88.01 71 PRO A C 1
ATOM 574 O O . PRO A 1 76 ? 17.667 -12.721 64.367 1.00 85.21 71 PRO A O 1
ATOM 578 N N . PRO A 1 77 ? 16.398 -13.583 66.053 1.00 90.25 72 PRO A N 1
ATOM 579 C CA . PRO A 1 77 ? 15.385 -12.532 65.915 1.00 88.98 72 PRO A CA 1
ATOM 580 C C . PRO A 1 77 ? 15.946 -11.157 66.298 1.00 87.71 72 PRO A C 1
ATOM 581 O O . PRO A 1 77 ? 16.794 -11.064 67.201 1.00 89.00 72 PRO A O 1
ATOM 585 N N . GLU A 1 78 ? 15.493 -10.107 65.604 1.00 84.51 73 GLU A N 1
ATOM 586 C CA . GLU A 1 78 ? 15.915 -8.740 65.933 1.00 83.29 73 GLU A CA 1
ATOM 587 C C . GLU A 1 78 ? 14.758 -7.758 65.865 1.00 82.25 73 GLU A C 1
ATOM 588 O O . GLU A 1 78 ? 14.063 -7.698 64.849 1.00 80.21 73 GLU A O 1
ATOM 594 N N . PRO A 1 79 ? 14.566 -6.966 66.941 1.00 83.84 74 PRO A N 1
ATOM 595 C CA . PRO A 1 79 ? 13.404 -6.071 67.041 1.00 83.74 74 PRO A CA 1
ATOM 596 C C . PRO A 1 79 ? 13.335 -5.022 65.938 1.00 79.47 74 PRO A C 1
ATOM 597 O O . PRO A 1 79 ? 12.239 -4.644 65.536 1.00 79.17 74 PRO A O 1
ATOM 601 N N . MET A 1 80 ? 14.483 -4.557 65.453 1.00 76.16 75 MET A N 1
ATOM 602 C CA . MET A 1 80 ? 14.506 -3.616 64.331 1.00 72.43 75 MET A CA 1
ATOM 603 C C . MET A 1 80 ? 13.930 -4.235 63.049 1.00 68.59 75 MET A C 1
ATOM 604 O O . MET A 1 80 ? 13.152 -3.595 62.350 1.00 66.51 75 MET A O 1
ATOM 609 N N . MET A 1 81 ? 14.326 -5.473 62.761 1.00 66.85 76 MET A N 1
ATOM 610 C CA . MET A 1 81 ? 13.783 -6.256 61.648 1.00 64.56 76 MET A CA 1
ATOM 611 C C . MET A 1 81 ? 12.287 -6.554 61.795 1.00 64.84 76 MET A C 1
ATOM 612 O O . MET A 1 81 ? 11.526 -6.447 60.828 1.00 62.70 76 MET A O 1
ATOM 617 N N . ALA A 1 82 ? 11.877 -6.956 62.993 1.00 66.77 77 ALA A N 1
ATOM 618 C CA . ALA A 1 82 ? 10.476 -7.251 63.241 1.00 68.08 77 ALA A CA 1
ATOM 619 C C . ALA A 1 82 ? 9.634 -6.001 63.028 1.00 67.40 77 ALA A C 1
ATOM 620 O O . ALA A 1 82 ? 8.592 -6.086 62.379 1.00 66.71 77 ALA A O 1
ATOM 622 N N . GLU A 1 83 ? 10.096 -4.850 63.534 1.00 67.55 78 GLU A N 1
ATOM 623 C CA . GLU A 1 83 ? 9.377 -3.575 63.353 1.00 67.54 78 GLU A CA 1
ATOM 624 C C . GLU A 1 83 ? 9.282 -3.231 61.863 1.00 63.65 78 GLU A C 1
ATOM 625 O O . GLU A 1 83 ? 8.257 -2.745 61.371 1.00 63.37 78 GLU A O 1
ATOM 631 N N . CYS A 1 84 ? 10.375 -3.495 61.158 1.00 60.66 79 CYS A N 1
ATOM 632 C CA . CYS A 1 84 ? 10.456 -3.246 59.757 1.00 57.47 79 CYS A CA 1
ATOM 633 C C . CYS A 1 84 ? 9.435 -4.112 59.029 1.00 55.81 79 CYS A C 1
ATOM 634 O O . CYS A 1 84 ? 8.603 -3.595 58.275 1.00 54.69 79 CYS A O 1
ATOM 637 N N . LEU A 1 85 ? 9.489 -5.420 59.269 1.00 55.66 80 LEU A N 1
ATOM 638 C CA . LEU A 1 85 ? 8.600 -6.357 58.589 1.00 55.34 80 LEU A CA 1
ATOM 639 C C . LEU A 1 85 ? 7.145 -6.141 58.951 1.00 56.75 80 LEU A C 1
ATOM 640 O O . LEU A 1 85 ? 6.277 -6.272 58.110 1.00 55.83 80 LEU A O 1
ATOM 645 N N . GLU A 1 86 ? 6.888 -5.775 60.197 1.00 59.92 81 GLU A N 1
ATOM 646 C CA . GLU A 1 86 ? 5.526 -5.475 60.661 1.00 62.26 81 GLU A CA 1
ATOM 647 C C . GLU A 1 86 ? 4.894 -4.273 59.934 1.00 60.20 81 GLU A C 1
ATOM 648 O O . GLU A 1 86 ? 3.781 -4.394 59.397 1.00 60.54 81 GLU A O 1
ATOM 654 N N . LYS A 1 87 ? 5.586 -3.131 59.900 1.00 58.59 82 LYS A N 1
ATOM 655 C CA . LYS A 1 87 ? 5.020 -1.930 59.266 1.00 57.11 82 LYS A CA 1
ATOM 656 C C . LYS A 1 87 ? 4.849 -2.108 57.766 1.00 53.11 82 LYS A C 1
ATOM 657 O O . LYS A 1 87 ? 3.849 -1.710 57.187 1.00 53.13 82 LYS A O 1
ATOM 663 N N . PHE A 1 88 ? 5.834 -2.725 57.141 1.00 49.94 83 PHE A N 1
ATOM 664 C CA . PHE A 1 88 ? 5.853 -2.776 55.732 1.00 45.78 83 PHE A CA 1
ATOM 665 C C . PHE A 1 88 ? 4.975 -3.860 55.141 1.00 44.86 83 PHE A C 1
ATOM 666 O O . PHE A 1 88 ? 4.323 -3.614 54.135 1.00 44.07 83 PHE A O 1
ATOM 674 N N . THR A 1 89 ? 4.952 -5.050 55.721 1.00 45.17 84 THR A N 1
ATOM 675 C CA . THR A 1 89 ? 4.103 -6.087 55.141 1.00 45.09 84 THR A CA 1
ATOM 676 C C . THR A 1 89 ? 2.628 -5.724 55.275 1.00 45.58 84 THR A C 1
ATOM 677 O O . THR A 1 89 ? 1.821 -6.107 54.429 1.00 44.13 84 THR A O 1
ATOM 681 N N . VAL A 1 90 ? 2.275 -4.996 56.329 1.00 47.57 85 VAL A N 1
ATOM 682 C CA . VAL A 1 90 ? 0.883 -4.554 56.498 1.00 49.24 85 VAL A CA 1
ATOM 683 C C . VAL A 1 90 ? 0.559 -3.528 55.423 1.00 46.50 85 VAL A C 1
ATOM 684 O O . VAL A 1 90 ? -0.494 -3.582 54.812 1.00 46.66 85 VAL A O 1
ATOM 688 N N . SER A 1 91 ? 1.518 -2.653 55.149 1.00 45.04 86 SER A N 1
ATOM 689 C CA . SER A 1 91 ? 1.351 -1.562 54.211 1.00 42.41 86 SER A CA 1
ATOM 690 C C . SER A 1 91 ? 1.290 -2.038 52.749 1.00 39.63 86 SER A C 1
ATOM 691 O O . SER A 1 91 ? 0.501 -1.522 51.951 1.00 37.36 86 SER A O 1
ATOM 694 N N . LEU A 1 92 ? 2.106 -3.036 52.423 1.00 38.75 87 LEU A N 1
ATOM 695 C CA . LEU A 1 92 ? 2.061 -3.666 51.122 1.00 37.71 87 LEU A CA 1
ATOM 696 C C . LEU A 1 92 ? 0.743 -4.422 50.964 1.00 38.08 87 LEU A C 1
ATOM 697 O O . LEU A 1 92 ? 0.127 -4.352 49.918 1.00 36.63 87 LEU A O 1
ATOM 702 N N . ASN A 1 93 ? 0.324 -5.150 51.992 1.00 40.48 88 ASN A N 1
ATOM 703 C CA . ASN A 1 93 ? -0.965 -5.806 51.964 1.00 42.60 88 ASN A CA 1
ATOM 704 C C . ASN A 1 93 ? -2.087 -4.831 51.814 1.00 42.94 88 ASN A C 1
ATOM 705 O O . ASN A 1 93 ? -3.079 -5.145 51.175 1.00 43.69 88 ASN A O 1
ATOM 710 N N . HIS A 1 94 ? -1.937 -3.653 52.411 1.00 43.42 89 HIS A N 1
ATOM 711 C CA . HIS A 1 94 ? -2.950 -2.610 52.292 1.00 42.80 89 HIS A CA 1
ATOM 712 C C . HIS A 1 94 ? -3.188 -2.206 50.831 1.00 39.61 89 HIS A C 1
ATOM 713 O O . HIS A 1 94 ? -4.347 -2.110 50.383 1.00 39.01 89 HIS A O 1
ATOM 720 N N . LYS A 1 95 ? -2.095 -2.013 50.088 1.00 37.05 90 LYS A N 1
ATOM 721 C CA . LYS A 1 95 ? -2.141 -1.581 48.689 1.00 35.08 90 LYS A CA 1
ATOM 722 C C . LYS A 1 95 ? -2.888 -2.594 47.822 1.00 33.73 90 LYS A C 1
ATOM 723 O O . LYS A 1 95 ? -3.618 -2.219 46.915 1.00 33.66 90 LYS A O 1
ATOM 729 N N . LEU A 1 96 ? -2.713 -3.873 48.131 1.00 34.43 91 LEU A N 1
ATOM 730 C CA . LEU A 1 96 ? -3.432 -4.977 47.481 1.00 34.63 91 LEU A CA 1
ATOM 731 C C . LEU A 1 96 ? -4.899 -4.972 47.802 1.00 36.59 91 LEU A C 1
ATOM 732 O O . LEU A 1 96 ? -5.690 -5.321 46.938 1.00 37.64 91 LEU A O 1
ATOM 737 N N . ASP A 1 97 ? -5.267 -4.605 49.031 1.00 39.33 92 ASP A N 1
ATOM 738 C CA . ASP A 1 97 ? -6.686 -4.516 49.414 1.00 42.01 92 ASP A CA 1
ATOM 739 C C . ASP A 1 97 ? -7.375 -3.364 48.685 1.00 40.73 92 ASP A C 1
ATOM 740 O O . ASP A 1 97 ? -8.451 -3.517 48.159 1.00 40.37 92 ASP A O 1
ATOM 745 N N . SER A 1 98 ? -6.698 -2.228 48.624 1.00 40.81 93 SER A N 1
ATOM 746 C CA . SER A 1 98 ? -7.217 -1.055 47.987 1.00 40.42 93 SER A CA 1
ATOM 747 C C . SER A 1 98 ? -7.320 -1.342 46.487 1.00 38.72 93 SER A C 1
ATOM 748 O O . SER A 1 98 ? -8.222 -0.854 45.802 1.00 38.73 93 SER A O 1
ATOM 751 N N . HIS A 1 99 ? -6.430 -2.197 45.994 1.00 37.64 94 HIS A N 1
ATOM 752 C CA . HIS A 1 99 ? -6.408 -2.491 44.597 1.00 35.48 94 HIS A CA 1
ATOM 753 C C . HIS A 1 99 ? -7.539 -3.419 44.268 1.00 35.78 94 HIS A C 1
ATOM 754 O O . HIS A 1 99 ? -8.180 -3.251 43.228 1.00 35.15 94 HIS A O 1
ATOM 761 N N . ALA A 1 100 ? -7.754 -4.406 45.139 1.00 37.52 95 ALA A N 1
ATOM 762 C CA . ALA A 1 100 ? -8.907 -5.332 45.053 1.00 38.72 95 ALA A CA 1
ATOM 763 C C . ALA A 1 100 ? -10.225 -4.576 45.082 1.00 39.75 95 ALA A C 1
ATOM 764 O O . ALA A 1 100 ? -11.179 -4.948 44.392 1.00 40.27 95 ALA A O 1
ATOM 766 N N . GLU A 1 101 ? -10.280 -3.532 45.903 1.00 40.77 96 GLU A N 1
ATOM 767 C CA . GLU A 1 101 ? -11.424 -2.622 45.940 1.00 41.31 96 GLU A CA 1
ATOM 768 C C . GLU A 1 101 ? -11.589 -1.909 44.565 1.00 38.23 96 GLU A C 1
ATOM 769 O O . GLU A 1 101 ? -12.702 -1.731 44.032 1.00 36.89 96 GLU A O 1
ATOM 775 N N . LEU A 1 102 ? -10.456 -1.551 43.969 1.00 35.52 97 LEU A N 1
ATOM 776 C CA . LEU A 1 102 ? -10.451 -0.876 42.689 1.00 33.66 97 LEU A CA 1
ATOM 777 C C . LEU A 1 102 ? -10.984 -1.794 41.567 1.00 31.99 97 LEU A C 1
ATOM 778 O O . LEU A 1 102 ? -11.733 -1.353 40.714 1.00 30.09 97 LEU A O 1
ATOM 783 N N . LEU A 1 103 ? -10.569 -3.055 41.557 1.00 32.83 98 LEU A N 1
ATOM 784 C CA . LEU A 1 103 ? -11.085 -4.015 40.588 1.00 32.65 98 LEU A CA 1
ATOM 785 C C . LEU A 1 103 ? -12.601 -4.222 40.809 1.00 34.34 98 LEU A C 1
ATOM 786 O O . LEU A 1 103 ? -13.357 -4.315 39.860 1.00 33.38 98 LEU A O 1
ATOM 791 N N . ASP A 1 104 ? -13.033 -4.280 42.069 1.00 36.88 99 ASP A N 1
ATOM 792 C CA . ASP A 1 104 ? -14.470 -4.351 42.402 1.00 39.42 99 ASP A CA 1
ATOM 793 C C . ASP A 1 104 ? -15.289 -3.219 41.769 1.00 38.42 99 ASP A C 1
ATOM 794 O O . ASP A 1 104 ? -16.309 -3.474 41.149 1.00 38.60 99 ASP A O 1
ATOM 799 N N . ALA A 1 105 ? -14.825 -1.982 41.958 1.00 37.84 100 ALA A N 1
ATOM 800 C CA . ALA A 1 105 ? -15.490 -0.803 41.486 1.00 37.44 100 ALA A CA 1
ATOM 801 C C . ALA A 1 105 ? -15.523 -0.820 39.969 1.00 35.67 100 ALA A C 1
ATOM 802 O O . ALA A 1 105 ? -16.524 -0.490 39.384 1.00 37.00 100 ALA A O 1
ATOM 804 N N . THR A 1 106 ? -14.431 -1.242 39.347 1.00 34.31 101 THR A N 1
ATOM 805 C CA . THR A 1 106 ? -14.326 -1.297 37.924 1.00 31.85 101 THR A CA 1
ATOM 806 C C . THR A 1 106 ? -15.339 -2.289 37.372 1.00 33.29 101 THR A C 1
ATOM 807 O O . THR A 1 106 ? -16.053 -2.000 36.405 1.00 32.89 101 THR A O 1
ATOM 811 N N . GLN A 1 107 ? -15.389 -3.463 37.976 1.00 33.32 102 GLN A N 1
ATOM 812 C CA . GLN A 1 107 ? -16.443 -4.378 37.633 1.00 34.89 102 GLN A CA 1
ATOM 813 C C . GLN A 1 107 ? -17.870 -3.783 37.895 1.00 35.43 102 GLN A C 1
ATOM 814 O O . GLN A 1 107 ? -18.773 -3.943 37.077 1.00 34.01 102 GLN A O 1
ATOM 820 N N . HIS A 1 108 ? -18.059 -3.088 39.016 1.00 36.60 103 HIS A N 1
ATOM 821 C CA . HIS A 1 108 ? -19.375 -2.485 39.262 1.00 38.70 103 HIS A CA 1
ATOM 822 C C . HIS A 1 108 ? -19.816 -1.511 38.164 1.00 36.35 103 HIS A C 1
ATOM 823 O O . HIS A 1 108 ? -20.970 -1.535 37.747 1.00 35.11 103 HIS A O 1
ATOM 830 N N . THR A 1 109 ? -18.891 -0.697 37.666 1.00 35.24 104 THR A N 1
ATOM 831 C CA . THR A 1 109 ? -19.271 0.232 36.612 1.00 34.39 104 THR A CA 1
ATOM 832 C C . THR A 1 109 ? -19.418 -0.450 35.254 1.00 32.69 104 THR A C 1
ATOM 833 O O . THR A 1 109 ? -20.195 0.008 34.450 1.00 32.14 104 THR A O 1
ATOM 837 N N . LEU A 1 110 ? -18.682 -1.542 34.996 1.00 31.55 105 LEU A N 1
ATOM 838 C CA . LEU A 1 110 ? -18.898 -2.328 33.782 1.00 30.88 105 LEU A CA 1
ATOM 839 C C . LEU A 1 110 ? -20.318 -2.874 33.764 1.00 32.16 105 LEU A C 1
ATOM 840 O O . LEU A 1 110 ? -20.965 -2.873 32.707 1.00 31.88 105 LEU A O 1
ATOM 845 N N . GLN A 1 111 ? -20.747 -3.392 34.917 1.00 32.96 106 GLN A N 1
ATOM 846 C CA . GLN A 1 111 ? -22.065 -3.996 35.095 1.00 35.05 106 GLN A CA 1
ATOM 847 C C . GLN A 1 111 ? -23.169 -2.949 34.913 1.00 35.13 106 GLN A C 1
ATOM 848 O O . GLN A 1 111 ? -24.061 -3.133 34.083 1.00 35.43 106 GLN A O 1
ATOM 854 N N . GLN A 1 112 ? -23.074 -1.834 35.644 1.00 35.50 107 GLN A N 1
ATOM 855 C CA . GLN A 1 112 ? -24.173 -0.839 35.728 1.00 35.70 107 GLN A CA 1
ATOM 856 C C . GLN A 1 112 ? -24.267 0.001 34.460 1.00 34.13 107 GLN A C 1
ATOM 857 O O . GLN A 1 112 ? -25.335 0.451 34.096 1.00 33.07 107 GLN A O 1
ATOM 863 N N . GLN A 1 113 ? -23.132 0.227 33.800 1.00 33.03 108 GLN A N 1
ATOM 864 C CA . GLN A 1 113 ? -23.159 1.107 32.663 1.00 33.46 108 GLN A CA 1
ATOM 865 C C . GLN A 1 113 ? -23.130 0.363 31.360 1.00 33.51 108 GLN A C 1
ATOM 866 O O . GLN A 1 113 ? -23.904 0.709 30.466 1.00 35.88 108 GLN A O 1
ATOM 872 N N . ILE A 1 114 ? -22.265 -0.652 31.224 1.00 32.19 109 ILE A N 1
ATOM 873 C CA . ILE A 1 114 ? -22.007 -1.224 29.922 1.00 29.08 109 ILE A CA 1
ATOM 874 C C . ILE A 1 114 ? -22.876 -2.433 29.691 1.00 29.97 109 ILE A C 1
ATOM 875 O O . ILE A 1 114 ? -23.594 -2.512 28.691 1.00 29.94 109 ILE A O 1
ATOM 880 N N . GLN A 1 115 ? -22.821 -3.380 30.611 1.00 30.95 110 GLN A N 1
ATOM 881 C CA . GLN A 1 115 ? -23.647 -4.573 30.531 1.00 32.56 110 GLN A CA 1
ATOM 882 C C . GLN A 1 115 ? -25.153 -4.263 30.609 1.00 33.29 110 GLN A C 1
ATOM 883 O O . GLN A 1 115 ? -25.920 -4.831 29.859 1.00 32.25 110 GLN A O 1
ATOM 889 N N . THR A 1 116 ? -25.557 -3.386 31.523 1.00 34.05 111 THR A N 1
ATOM 890 C CA . THR A 1 116 ? -26.954 -2.902 31.556 1.00 37.07 111 THR A CA 1
ATOM 891 C C . THR A 1 116 ? -27.384 -2.170 30.234 1.00 35.73 111 THR A C 1
ATOM 892 O O . THR A 1 116 ? -28.470 -2.443 29.741 1.00 36.09 111 THR A O 1
ATOM 896 N N . LEU A 1 117 ? -26.520 -1.335 29.637 1.00 34.19 112 LEU A N 1
ATOM 897 C CA . LEU A 1 117 ? -26.789 -0.784 28.283 1.00 33.93 112 LEU A CA 1
ATOM 898 C C . LEU A 1 117 ? -27.128 -1.867 27.251 1.00 34.37 112 LEU A C 1
ATOM 899 O O . LEU A 1 117 ? -28.152 -1.775 26.598 1.00 35.13 112 LEU A O 1
ATOM 904 N N . VAL A 1 118 ? -26.279 -2.891 27.136 1.00 33.50 113 VAL A N 1
ATOM 905 C CA . VAL A 1 118 ? -26.369 -3.866 26.069 1.00 34.34 113 VAL A CA 1
ATOM 906 C C . VAL A 1 118 ? -27.533 -4.852 26.277 1.00 36.32 113 VAL A C 1
ATOM 907 O O . VAL A 1 118 ? -28.118 -5.335 25.319 1.00 36.65 113 VAL A O 1
ATOM 911 N N . LYS A 1 119 ? -27.894 -5.125 27.527 1.00 37.42 114 LYS A N 1
ATOM 912 C CA . LYS A 1 119 ? -29.060 -5.924 27.783 1.00 40.15 114 LYS A CA 1
ATOM 913 C C . LYS A 1 119 ? -30.327 -5.054 27.859 1.00 40.26 114 LYS A C 1
ATOM 914 O O . LYS A 1 119 ? -30.923 -4.706 26.834 1.00 40.38 114 LYS A O 1
ATOM 920 N N . GLU A 1 120 ? -30.675 -4.634 29.055 1.00 40.15 115 GLU A N 1
ATOM 921 C CA . GLU A 1 120 ? -31.853 -3.819 29.298 1.00 40.42 115 GLU A CA 1
ATOM 922 C C . GLU A 1 120 ? -31.913 -2.406 28.652 1.00 37.55 115 GLU A C 1
ATOM 923 O O . GLU A 1 120 ? -32.990 -1.927 28.314 1.00 37.77 115 GLU A O 1
ATOM 929 N N . GLY A 1 121 ? -30.776 -1.751 28.478 1.00 34.25 116 GLY A N 1
ATOM 930 C CA . GLY A 1 121 ? -30.773 -0.406 27.927 1.00 32.47 116 GLY A CA 1
ATOM 931 C C . GLY A 1 121 ? -31.271 -0.387 26.471 1.00 31.16 116 GLY A C 1
ATOM 932 O O . GLY A 1 121 ? -31.829 0.621 25.995 1.00 30.55 116 GLY A O 1
ATOM 933 N N . LEU A 1 122 ? -31.091 -1.508 25.780 1.00 28.88 117 LEU A N 1
ATOM 934 C CA . LEU A 1 122 ? -31.506 -1.611 24.406 1.00 28.42 117 LEU A CA 1
ATOM 935 C C . LEU A 1 122 ? -32.872 -2.289 24.263 1.00 28.92 117 LEU A C 1
ATOM 936 O O . LEU A 1 122 ? -33.350 -2.458 23.170 1.00 28.11 117 LEU A O 1
ATOM 941 N N . ARG A 1 123 ? -33.506 -2.646 25.370 1.00 30.18 118 ARG A N 1
ATOM 942 C CA . ARG A 1 123 ? -34.769 -3.367 25.291 1.00 32.89 118 ARG A CA 1
ATOM 943 C C . ARG A 1 123 ? -35.834 -2.555 24.549 1.00 32.59 118 ARG A C 1
ATOM 944 O O . ARG A 1 123 ? -36.500 -3.096 23.676 1.00 32.93 118 ARG A O 1
ATOM 952 N N . GLY A 1 124 ? -36.004 -1.274 24.903 1.00 32.48 119 GLY A N 1
ATOM 953 C CA . GLY A 1 124 ? -37.019 -0.434 24.224 1.00 31.55 119 GLY A CA 1
ATOM 954 C C . GLY A 1 124 ? -36.798 -0.425 22.719 1.00 29.76 119 GLY A C 1
ATOM 955 O O . GLY A 1 124 ? -37.742 -0.508 21.951 1.00 29.35 119 GLY A O 1
ATOM 956 N N . PHE A 1 125 ? -35.529 -0.372 22.307 1.00 28.76 120 PHE A N 1
ATOM 957 C CA . PHE A 1 125 ? -35.165 -0.345 20.900 1.00 28.81 120 PHE A CA 1
ATOM 958 C C . PHE A 1 125 ? -35.578 -1.628 20.229 1.00 30.10 120 PHE A C 1
ATOM 959 O O . PHE A 1 125 ? -36.102 -1.594 19.112 1.00 30.81 120 PHE A O 1
ATOM 967 N N . ARG A 1 126 ? -35.307 -2.758 20.889 1.00 31.36 121 ARG A N 1
ATOM 968 C CA . ARG A 1 126 ? -35.589 -4.090 20.340 1.00 32.94 121 ARG A CA 1
ATOM 969 C C . ARG A 1 126 ? -37.083 -4.425 20.256 1.00 34.32 121 ARG A C 1
ATOM 970 O O . ARG A 1 126 ? -37.517 -5.164 19.343 1.00 34.70 121 ARG A O 1
ATOM 978 N N . GLU A 1 127 ? -37.843 -3.899 21.215 1.00 34.23 122 GLU A N 1
ATOM 979 C CA . GLU A 1 127 ? -39.281 -4.033 21.233 1.00 37.32 122 GLU A CA 1
ATOM 980 C C . GLU A 1 127 ? -39.925 -3.156 20.137 1.00 35.78 122 GLU A C 1
ATOM 981 O O . GLU A 1 127 ? -40.798 -3.620 19.402 1.00 36.42 122 GLU A O 1
ATOM 987 N N . ALA A 1 128 ? -39.493 -1.909 20.019 1.00 34.23 123 ALA A N 1
ATOM 988 C CA . ALA A 1 128 ? -40.028 -1.015 18.982 1.00 33.77 123 ALA A CA 1
ATOM 989 C C . ALA A 1 128 ? -39.646 -1.519 17.597 1.00 33.75 123 ALA A C 1
ATOM 990 O O . ALA A 1 128 ? -40.448 -1.440 16.691 1.00 33.84 123 ALA A O 1
ATOM 992 N N . ARG A 1 129 ? -38.438 -2.069 17.447 1.00 33.98 124 ARG A N 1
ATOM 993 C CA . ARG A 1 129 ? -38.045 -2.727 16.201 1.00 35.16 124 ARG A CA 1
ATOM 994 C C . ARG A 1 129 ? -38.978 -3.880 15.841 1.00 37.14 124 ARG A C 1
ATOM 995 O O . ARG A 1 129 ? -39.455 -3.971 14.706 1.00 38.15 124 ARG A O 1
ATOM 1003 N N . ARG A 1 130 ? -39.228 -4.772 16.791 1.00 38.14 125 ARG A N 1
ATOM 1004 C CA . ARG A 1 130 ? -40.106 -5.903 16.516 1.00 40.66 125 ARG A CA 1
ATOM 1005 C C . ARG A 1 130 ? -41.484 -5.351 16.109 1.00 39.96 125 ARG A C 1
ATOM 1006 O O . ARG A 1 130 ? -42.036 -5.763 15.112 1.00 40.16 125 ARG A O 1
ATOM 1014 N N . ASP A 1 131 ? -42.001 -4.381 16.848 1.00 38.90 126 ASP A N 1
ATOM 1015 C CA . ASP A 1 131 ? -43.340 -3.875 16.571 1.00 39.51 126 ASP A CA 1
ATOM 1016 C C . ASP A 1 131 ? -43.435 -3.160 15.230 1.00 38.69 126 ASP A C 1
ATOM 1017 O O . ASP A 1 131 ? -44.474 -3.236 14.555 1.00 39.95 126 ASP A O 1
ATOM 1022 N N . PHE A 1 132 ? -42.345 -2.515 14.832 1.00 36.75 127 PHE A N 1
ATOM 1023 C CA . PHE A 1 132 ? -42.283 -1.838 13.548 1.00 35.87 127 PHE A CA 1
ATOM 1024 C C . PHE A 1 132 ? -42.328 -2.826 12.400 1.00 36.33 127 PHE A C 1
ATOM 1025 O O . PHE A 1 132 ? -43.088 -2.612 11.458 1.00 36.37 127 PHE A O 1
ATOM 1033 N N . TRP A 1 133 ? -41.506 -3.874 12.463 1.00 36.57 128 TRP A N 1
ATOM 1034 C CA . TRP A 1 133 ? -41.506 -4.918 11.418 1.00 38.55 128 TRP A CA 1
ATOM 1035 C C . TRP A 1 133 ? -42.767 -5.785 11.433 1.00 39.35 128 TRP A C 1
ATOM 1036 O O . TRP A 1 133 ? -43.224 -6.227 10.385 1.00 40.14 128 TRP A O 1
ATOM 1047 N N . ARG A 1 134 ? -43.345 -6.018 12.605 1.00 39.42 129 ARG A N 1
ATOM 1048 C CA . ARG A 1 134 ? -44.693 -6.604 12.632 1.00 42.37 129 ARG A CA 1
ATOM 1049 C C . ARG A 1 134 ? -45.673 -5.632 11.940 1.00 40.66 129 ARG A C 1
ATOM 1050 O O . ARG A 1 134 ? -46.486 -6.036 11.132 1.00 43.38 129 ARG A O 1
ATOM 1058 N N . GLY A 1 135 ? -45.564 -4.342 12.213 1.00 38.23 130 GLY A N 1
ATOM 1059 C CA . GLY A 1 135 ? -46.381 -3.352 11.490 1.00 36.35 130 GLY A CA 1
ATOM 1060 C C . GLY A 1 135 ? -46.189 -3.386 9.978 1.00 36.12 130 GLY A C 1
ATOM 1061 O O . GLY A 1 135 ? -47.164 -3.389 9.214 1.00 36.99 130 GLY A O 1
ATOM 1062 N N . ALA A 1 136 ? -44.934 -3.390 9.535 1.00 35.60 131 ALA A N 1
ATOM 1063 C CA . ALA A 1 136 ? -44.616 -3.541 8.110 1.00 37.34 131 ALA A CA 1
ATOM 1064 C C . ALA A 1 136 ? -45.276 -4.780 7.474 1.00 39.77 131 ALA A C 1
ATOM 1065 O O . ALA A 1 136 ? -45.931 -4.663 6.439 1.00 40.68 131 ALA A O 1
ATOM 1067 N N . GLU A 1 137 ? -45.116 -5.945 8.095 1.00 40.47 132 GLU A N 1
ATOM 1068 C CA . GLU A 1 137 ? -45.722 -7.179 7.571 1.00 43.58 132 GLU A CA 1
ATOM 1069 C C . GLU A 1 137 ? -47.242 -7.123 7.485 1.00 44.06 132 GLU A C 1
ATOM 1070 O O . GLU A 1 137 ? -47.823 -7.653 6.532 1.00 45.35 132 GLU A O 1
ATOM 1076 N N . SER A 1 138 ? -47.884 -6.501 8.484 1.00 42.77 133 SER A N 1
ATOM 1077 C CA . SER A 1 138 ? -49.340 -6.399 8.515 1.00 43.56 133 SER A CA 1
ATOM 1078 C C . SER A 1 138 ? -49.827 -5.487 7.407 1.00 43.03 133 SER A C 1
ATOM 1079 O O . SER A 1 138 ? -50.852 -5.766 6.797 1.00 43.96 133 SER A O 1
ATOM 1082 N N . LEU A 1 139 ? -49.115 -4.375 7.189 1.00 41.98 134 LEU A N 1
ATOM 1083 C CA . LEU A 1 139 ? -49.411 -3.460 6.083 1.00 41.70 134 LEU A CA 1
ATOM 1084 C C . LEU A 1 139 ? -49.359 -4.271 4.829 1.00 44.16 134 LEU A C 1
ATOM 1085 O O . LEU A 1 139 ? -50.300 -4.271 4.031 1.00 46.57 134 LEU A O 1
ATOM 1090 N N . GLU A 1 140 ? -48.241 -4.959 4.658 1.00 44.04 135 GLU A N 1
ATOM 1091 C CA . GLU A 1 140 ? -47.962 -5.653 3.423 1.00 47.23 135 GLU A CA 1
ATOM 1092 C C . GLU A 1 140 ? -49.073 -6.675 3.088 1.00 48.33 135 GLU A C 1
ATOM 1093 O O . GLU A 1 140 ? -49.579 -6.680 1.974 1.00 49.93 135 GLU A O 1
ATOM 1099 N N . ALA A 1 141 ? -49.461 -7.499 4.063 1.00 48.01 136 ALA A N 1
ATOM 1100 C CA . ALA A 1 141 ? -50.611 -8.396 3.918 1.00 49.98 136 ALA A CA 1
ATOM 1101 C C . ALA A 1 141 ? -51.925 -7.641 3.691 1.00 48.78 136 ALA A C 1
ATOM 1102 O O . ALA A 1 141 ? -52.784 -8.089 2.942 1.00 50.55 136 ALA A O 1
ATOM 1104 N N . ALA A 1 142 ? -52.082 -6.476 4.300 1.00 46.06 137 ALA A N 1
ATOM 1105 C CA . ALA A 1 142 ? -53.313 -5.715 4.074 1.00 45.41 137 ALA A CA 1
ATOM 1106 C C . ALA A 1 142 ? -53.376 -5.179 2.637 1.00 46.11 137 ALA A C 1
ATOM 1107 O O . ALA A 1 142 ? -54.467 -5.064 2.053 1.00 45.88 137 ALA A O 1
ATOM 1109 N N . LEU A 1 143 ? -52.204 -4.893 2.065 1.00 46.04 138 LEU A N 1
ATOM 1110 C CA . LEU A 1 143 ? -52.121 -4.361 0.688 1.00 47.31 138 LEU A CA 1
ATOM 1111 C C . LEU A 1 143 ? -52.432 -5.438 -0.377 1.00 50.14 138 LEU A C 1
ATOM 1112 O O . LEU A 1 143 ? -53.163 -5.198 -1.343 1.00 50.11 138 LEU A O 1
ATOM 1117 N N . THR A 1 144 ? -51.840 -6.611 -0.202 1.00 52.29 139 THR A N 1
ATOM 1118 C CA . THR A 1 144 ? -52.068 -7.729 -1.110 1.00 57.43 139 THR A CA 1
ATOM 1119 C C . THR A 1 144 ? -53.542 -8.169 -1.001 1.00 58.93 139 THR A C 1
ATOM 1120 O O . THR A 1 144 ? -54.216 -8.330 -2.008 1.00 61.42 139 THR A O 1
ATOM 1124 N N . HIS A 1 145 ? -54.048 -8.293 0.225 1.00 58.30 140 HIS A N 1
ATOM 1125 C CA . HIS A 1 145 ? -55.440 -8.658 0.453 1.00 59.27 140 HIS A CA 1
ATOM 1126 C C . HIS A 1 145 ? -56.352 -7.686 -0.237 1.00 58.44 140 HIS A C 1
ATOM 1127 O O . HIS A 1 145 ? -57.306 -8.099 -0.902 1.00 60.62 140 HIS A O 1
ATOM 1134 N N . ASN A 1 146 ? -56.059 -6.395 -0.076 1.00 55.66 141 ASN A N 1
ATOM 1135 C CA . ASN A 1 146 ? -56.785 -5.340 -0.761 1.00 54.51 141 ASN A CA 1
ATOM 1136 C C . ASN A 1 146 ? -56.734 -5.496 -2.273 1.00 57.34 141 ASN A C 1
ATOM 1137 O O . ASN A 1 146 ? -57.773 -5.524 -2.942 1.00 58.44 141 ASN A O 1
ATOM 1142 N N . ALA A 1 147 ? -55.521 -5.620 -2.804 1.00 58.66 142 ALA A N 1
ATOM 1143 C CA . ALA A 1 147 ? -55.308 -5.744 -4.238 1.00 61.89 142 ALA A CA 1
ATOM 1144 C C . ALA A 1 147 ? -56.030 -6.963 -4.841 1.00 66.10 142 ALA A C 1
ATOM 1145 O O . ALA A 1 147 ? -56.355 -6.966 -6.026 1.00 68.28 142 ALA A O 1
ATOM 1147 N N . GLU A 1 148 ? -56.242 -8.002 -4.025 1.00 68.07 143 GLU A N 1
ATOM 1148 C CA . GLU A 1 148 ? -56.857 -9.268 -4.460 1.00 72.75 143 GLU A CA 1
ATOM 1149 C C . GLU A 1 148 ? -58.391 -9.339 -4.374 1.00 73.96 143 GLU A C 1
ATOM 1150 O O . GLU A 1 148 ? -58.984 -10.254 -4.931 1.00 76.61 143 GLU A O 1
ATOM 1156 N N . VAL A 1 149 ? -59.043 -8.413 -3.666 1.00 72.80 144 VAL A N 1
ATOM 1157 C CA . VAL A 1 149 ? -60.504 -8.534 -3.545 1.00 75.15 144 VAL A CA 1
ATOM 1158 C C . VAL A 1 149 ? -61.237 -8.270 -4.870 1.00 77.72 144 VAL A C 1
ATOM 1159 O O . VAL A 1 149 ? -60.937 -7.298 -5.572 1.00 76.68 144 VAL A O 1
ATOM 1163 N N . PRO A 1 150 ? -62.156 -9.189 -5.229 1.00 81.75 145 PRO A N 1
ATOM 1164 C CA . PRO A 1 150 ? -62.843 -9.265 -6.510 1.00 84.92 145 PRO A CA 1
ATOM 1165 C C . PRO A 1 150 ? -63.641 -8.050 -6.914 1.00 84.41 145 PRO A C 1
ATOM 1166 O O . PRO A 1 150 ? -64.086 -7.268 -6.070 1.00 81.74 145 PRO A O 1
ATOM 1170 N N . ARG A 1 151 ? -63.806 -7.947 -8.230 1.00 87.82 146 ARG A N 1
ATOM 1171 C CA . ARG A 1 151 ? -64.473 -6.865 -8.942 1.00 88.51 146 ARG A CA 1
ATOM 1172 C C . ARG A 1 151 ? -65.701 -6.327 -8.222 1.00 87.50 146 ARG A C 1
ATOM 1173 O O . ARG A 1 151 ? -65.634 -5.256 -7.613 1.00 85.24 146 ARG A O 1
ATOM 1181 N N . ARG A 1 152 ? -66.812 -7.063 -8.277 1.00 90.19 147 ARG A N 1
ATOM 1182 C CA . ARG A 1 152 ? -68.074 -6.566 -7.708 1.00 89.93 147 ARG A CA 1
ATOM 1183 C C . ARG A 1 152 ? -68.426 -7.146 -6.323 1.00 89.47 147 ARG A C 1
ATOM 1184 O O . ARG A 1 152 ? -69.592 -7.420 -6.031 1.00 90.68 147 ARG A O 1
ATOM 1192 N N . ARG A 1 153 ? -67.405 -7.323 -5.482 1.00 88.08 148 ARG A N 1
ATOM 1193 C CA . ARG A 1 153 ? -67.592 -7.637 -4.060 1.00 87.36 148 ARG A CA 1
ATOM 1194 C C . ARG A 1 153 ? -67.497 -6.363 -3.218 1.00 83.74 148 ARG A C 1
ATOM 1195 O O . ARG A 1 153 ? -66.604 -6.230 -2.373 1.00 81.97 148 ARG A O 1
ATOM 1203 N N . ALA A 1 154 ? -68.431 -5.434 -3.454 1.00 82.74 149 ALA A N 1
ATOM 1204 C CA . ALA A 1 154 ? -68.416 -4.095 -2.823 1.00 80.08 149 ALA A CA 1
ATOM 1205 C C . ALA A 1 154 ? -68.328 -4.107 -1.285 1.00 78.80 149 ALA A C 1
ATOM 1206 O O . ALA A 1 154 ? -67.759 -3.189 -0.681 1.00 76.49 149 ALA A O 1
ATOM 1208 N N . GLN A 1 155 ? -68.903 -5.155 -0.688 1.00 80.43 150 GLN A N 1
ATOM 1209 C CA . GLN A 1 155 ? -68.817 -5.447 0.742 1.00 80.20 150 GLN A CA 1
ATOM 1210 C C . GLN A 1 155 ? -67.394 -5.846 1.169 1.00 78.76 150 GLN A C 1
ATOM 1211 O O . GLN A 1 155 ? -66.839 -5.257 2.093 1.00 77.05 150 GLN A O 1
ATOM 1217 N N . GLU A 1 156 ? -66.810 -6.845 0.512 1.00 79.41 151 GLU A N 1
ATOM 1218 C CA . GLU A 1 156 ? -65.443 -7.243 0.836 1.00 78.19 151 GLU A CA 1
ATOM 1219 C C . GLU A 1 156 ? -64.425 -6.137 0.539 1.00 74.57 151 GLU A C 1
ATOM 1220 O O . GLU A 1 156 ? -63.429 -6.004 1.237 1.00 73.02 151 GLU A O 1
ATOM 1226 N N . ALA A 1 157 ? -64.704 -5.348 -0.493 1.00 73.39 152 ALA A N 1
ATOM 1227 C CA . ALA A 1 157 ? -63.960 -4.137 -0.794 1.00 70.43 152 ALA A CA 1
ATOM 1228 C C . ALA A 1 157 ? -64.015 -3.174 0.386 1.00 68.42 152 ALA A C 1
ATOM 1229 O O . ALA A 1 157 ? -62.983 -2.619 0.777 1.00 67.02 152 ALA A O 1
ATOM 1231 N N . GLU A 1 158 ? -65.218 -2.981 0.942 1.00 68.24 153 GLU A N 1
ATOM 1232 C CA . GLU A 1 158 ? -65.401 -2.227 2.188 1.00 66.70 153 GLU A CA 1
ATOM 1233 C C . GLU A 1 158 ? -64.451 -2.695 3.295 1.00 64.87 153 GLU A C 1
ATOM 1234 O O . GLU A 1 158 ? -63.709 -1.893 3.853 1.00 62.89 153 GLU A O 1
ATOM 1240 N N . GLU A 1 159 ? -64.483 -3.993 3.593 1.00 65.38 154 GLU A N 1
ATOM 1241 C CA . GLU A 1 159 ? -63.675 -4.562 4.664 1.00 64.59 154 GLU A CA 1
ATOM 1242 C C . GLU A 1 159 ? -62.170 -4.565 4.405 1.00 61.91 154 GLU A C 1
ATOM 1243 O O . GLU A 1 159 ? -61.393 -4.241 5.306 1.00 60.42 154 GLU A O 1
ATOM 1249 N N . ALA A 1 160 ? -61.747 -4.951 3.204 1.00 61.01 155 ALA A N 1
ATOM 1250 C CA . ALA A 1 160 ? -60.314 -4.910 2.882 1.00 58.49 155 ALA A CA 1
ATOM 1251 C C . ALA A 1 160 ? -59.781 -3.479 3.053 1.00 55.26 155 ALA A C 1
ATOM 1252 O O . ALA A 1 160 ? -58.703 -3.281 3.615 1.00 53.63 155 ALA A O 1
ATOM 1254 N N . GLY A 1 161 ? -60.561 -2.498 2.597 1.00 54.26 156 GLY A N 1
ATOM 1255 C CA . GLY A 1 161 ? -60.175 -1.091 2.685 1.00 52.25 156 GLY A CA 1
ATOM 1256 C C . GLY A 1 161 ? -59.986 -0.611 4.114 1.00 51.20 156 GLY A C 1
ATOM 1257 O O . GLY A 1 161 ? -59.057 0.152 4.420 1.00 50.05 156 GLY A O 1
ATOM 1258 N N . ALA A 1 162 ? -60.872 -1.059 4.999 1.00 51.44 157 ALA A N 1
ATOM 1259 C CA . ALA A 1 162 ? -60.862 -0.570 6.357 1.00 50.22 157 ALA A CA 1
ATOM 1260 C C . ALA A 1 162 ? -59.733 -1.250 7.113 1.00 49.16 157 ALA A C 1
ATOM 1261 O O . ALA A 1 162 ? -59.056 -0.618 7.909 1.00 47.21 157 ALA A O 1
ATOM 1263 N N . ALA A 1 163 ? -59.513 -2.533 6.831 1.00 49.73 158 ALA A N 1
ATOM 1264 C CA . ALA A 1 163 ? -58.376 -3.246 7.377 1.00 48.54 158 ALA A CA 1
ATOM 1265 C C . ALA A 1 163 ? -57.048 -2.613 6.917 1.00 46.37 158 ALA A C 1
ATOM 1266 O O . ALA A 1 163 ? -56.087 -2.528 7.694 1.00 44.24 158 ALA A O 1
ATOM 1268 N N . LEU A 1 164 ? -57.013 -2.171 5.663 1.00 46.02 159 LEU A N 1
ATOM 1269 C CA . LEU A 1 164 ? -55.842 -1.487 5.137 1.00 45.45 159 LEU A CA 1
ATOM 1270 C C . LEU A 1 164 ? -55.611 -0.178 5.868 1.00 44.30 159 LEU A C 1
ATOM 1271 O O . LEU A 1 164 ? -54.494 0.115 6.263 1.00 43.19 159 LEU A O 1
ATOM 1276 N N . ARG A 1 165 ? -56.669 0.608 6.016 1.00 45.43 160 ARG A N 1
ATOM 1277 C CA . ARG A 1 165 ? -56.600 1.891 6.700 1.00 45.97 160 ARG A CA 1
ATOM 1278 C C . ARG A 1 165 ? -56.033 1.747 8.099 1.00 45.00 160 ARG A C 1
ATOM 1279 O O . ARG A 1 165 ? -55.181 2.555 8.499 1.00 43.91 160 ARG A O 1
ATOM 1287 N N . THR A 1 166 ? -56.476 0.721 8.835 1.00 45.11 161 THR A N 1
ATOM 1288 C CA . THR A 1 166 ? -55.988 0.546 10.200 1.00 44.89 161 THR A CA 1
ATOM 1289 C C . THR A 1 166 ? -54.569 -0.018 10.210 1.00 44.03 161 THR A C 1
ATOM 1290 O O . THR A 1 166 ? -53.758 0.285 11.099 1.00 43.31 161 THR A O 1
ATOM 1294 N N . ALA A 1 167 ? -54.268 -0.814 9.195 1.00 43.60 162 ALA A N 1
ATOM 1295 C CA . ALA A 1 167 ? -52.931 -1.348 9.022 1.00 43.17 162 ALA A CA 1
ATOM 1296 C C . ALA A 1 167 ? -51.906 -0.229 8.728 1.00 41.66 162 ALA A C 1
ATOM 1297 O O . ALA A 1 167 ? -50.787 -0.259 9.240 1.00 41.34 162 ALA A O 1
ATOM 1299 N N . ARG A 1 168 ? -52.294 0.726 7.884 1.00 41.09 163 ARG A N 1
ATOM 1300 C CA . ARG A 1 168 ? -51.472 1.892 7.540 1.00 40.10 163 ARG A CA 1
ATOM 1301 C C . ARG A 1 168 ? -51.185 2.827 8.748 1.00 39.94 163 ARG A C 1
ATOM 1302 O O . ARG A 1 168 ? -50.032 3.275 8.950 1.00 39.66 163 ARG A O 1
ATOM 1310 N N . ALA A 1 169 ? -52.232 3.129 9.524 1.00 39.57 164 ALA A N 1
ATOM 1311 C CA . ALA A 1 169 ? -52.130 4.039 10.659 1.00 39.50 164 ALA A CA 1
ATOM 1312 C C . ALA A 1 169 ? -51.259 3.408 11.746 1.00 38.54 164 ALA A C 1
ATOM 1313 O O . ALA A 1 169 ? -50.459 4.114 12.388 1.00 37.68 164 ALA A O 1
ATOM 1315 N N . GLY A 1 170 ? -51.406 2.083 11.926 1.00 37.52 165 GLY A N 1
ATOM 1316 C CA . GLY A 1 170 ? -50.596 1.315 12.857 1.00 36.22 165 GLY A CA 1
ATOM 1317 C C . GLY A 1 170 ? -49.137 1.373 12.442 1.00 36.01 165 GLY A C 1
ATOM 1318 O O . GLY A 1 170 ? -48.262 1.701 13.252 1.00 35.99 165 GLY A O 1
ATOM 1319 N N . TYR A 1 171 ? -48.873 1.051 11.175 1.00 35.95 166 TYR A N 1
ATOM 1320 C CA . TYR A 1 171 ? -47.551 1.184 10.605 1.00 35.20 166 TYR A CA 1
ATOM 1321 C C . TYR A 1 171 ? -46.894 2.527 10.909 1.00 35.16 166 TYR A C 1
ATOM 1322 O O . TYR A 1 171 ? -45.719 2.561 11.290 1.00 35.16 166 TYR A O 1
ATOM 1331 N N . ARG A 1 172 ? -47.629 3.622 10.711 1.00 35.04 167 ARG A N 1
ATOM 1332 C CA . ARG A 1 172 ? -47.066 4.936 10.964 1.00 35.28 167 ARG A CA 1
ATOM 1333 C C . ARG A 1 172 ? -46.825 5.200 12.460 1.00 35.13 167 ARG A C 1
ATOM 1334 O O . ARG A 1 172 ? -45.816 5.828 12.826 1.00 34.39 167 ARG A O 1
ATOM 1342 N N . GLY A 1 173 ? -47.781 4.766 13.289 1.00 34.90 168 GLY A N 1
ATOM 1343 C CA . GLY A 1 173 ? -47.644 4.800 14.728 1.00 35.18 168 GLY A CA 1
ATOM 1344 C C . GLY A 1 173 ? -46.371 4.090 15.190 1.00 34.52 168 GLY A C 1
ATOM 1345 O O . GLY A 1 173 ? -45.607 4.647 15.968 1.00 34.66 168 GLY A O 1
ATOM 1346 N N . ARG A 1 174 ? -46.143 2.878 14.698 1.00 33.05 169 ARG A N 1
ATOM 1347 C CA . ARG A 1 174 ? -44.964 2.132 15.065 1.00 32.81 169 ARG A CA 1
ATOM 1348 C C . ARG A 1 174 ? -43.665 2.773 14.577 1.00 31.67 169 ARG A C 1
ATOM 1349 O O . ARG A 1 174 ? -42.656 2.673 15.243 1.00 31.15 169 ARG A O 1
ATOM 1357 N N . ALA A 1 175 ? -43.660 3.369 13.391 1.00 31.73 170 ALA A N 1
ATOM 1358 C CA . ALA A 1 175 ? -42.463 4.102 12.927 1.00 30.94 170 ALA A CA 1
ATOM 1359 C C . ALA A 1 175 ? -42.093 5.239 13.889 1.00 30.97 170 ALA A C 1
ATOM 1360 O O . ALA A 1 175 ? -40.927 5.473 14.177 1.00 29.28 170 ALA A O 1
ATOM 1362 N N . LEU A 1 176 ? -43.099 5.942 14.376 1.00 31.29 171 LEU A N 1
ATOM 1363 C CA . LEU A 1 176 ? -42.868 7.004 15.355 1.00 33.70 171 LEU A CA 1
ATOM 1364 C C . LEU A 1 176 ? -42.306 6.431 16.668 1.00 33.87 171 LEU A C 1
ATOM 1365 O O . LEU A 1 176 ? -41.383 6.998 17.221 1.00 34.35 171 LEU A O 1
ATOM 1370 N N . ASP A 1 177 ? -42.876 5.320 17.160 1.00 33.80 172 ASP A N 1
ATOM 1371 C CA . ASP A 1 177 ? -42.396 4.701 18.411 1.00 34.34 172 ASP A CA 1
ATOM 1372 C C . ASP A 1 177 ? -40.945 4.288 18.254 1.00 31.57 172 ASP A C 1
ATOM 1373 O O . ASP A 1 177 ? -40.133 4.481 19.143 1.00 31.04 172 ASP A O 1
ATOM 1378 N N . TYR A 1 178 ? -40.654 3.706 17.111 1.00 30.46 173 TYR A N 1
ATOM 1379 C CA . TYR A 1 178 ? -39.290 3.359 16.747 1.00 30.58 173 TYR A CA 1
ATOM 1380 C C . TYR A 1 178 ? -38.351 4.590 16.690 1.00 29.34 173 TYR A C 1
ATOM 1381 O O . TYR A 1 178 ? -37.286 4.597 17.286 1.00 30.20 173 TYR A O 1
ATOM 1390 N N . ALA A 1 179 ? -38.740 5.595 15.922 1.00 30.10 174 ALA A N 1
ATOM 1391 C CA . ALA A 1 179 ? -38.003 6.856 15.861 1.00 29.70 174 ALA A CA 1
ATOM 1392 C C . ALA A 1 179 ? -37.695 7.320 17.258 1.00 28.26 174 ALA A C 1
ATOM 1393 O O . ALA A 1 179 ? -36.561 7.682 17.531 1.00 28.11 174 ALA A O 1
ATOM 1395 N N . LEU A 1 180 ? -38.684 7.284 18.142 1.00 27.37 175 LEU A N 1
ATOM 1396 C CA . LEU A 1 180 ? -38.472 7.655 19.533 1.00 29.41 175 LEU A CA 1
ATOM 1397 C C . LEU A 1 180 ? -37.328 6.870 20.208 1.00 28.72 175 LEU A C 1
ATOM 1398 O O . LEU A 1 180 ? -36.430 7.454 20.881 1.00 28.84 175 LEU A O 1
ATOM 1403 N N . GLN A 1 181 ? -37.350 5.555 20.025 1.00 26.84 176 GLN A N 1
ATOM 1404 C CA . GLN A 1 181 ? -36.407 4.696 20.711 1.00 27.19 176 GLN A CA 1
ATOM 1405 C C . GLN A 1 181 ? -34.997 4.865 20.147 1.00 28.11 176 GLN A C 1
ATOM 1406 O O . GLN A 1 181 ? -34.024 4.744 20.883 1.00 28.21 176 GLN A O 1
ATOM 1412 N N . ILE A 1 182 ? -34.900 5.109 18.838 1.00 29.62 177 ILE A N 1
ATOM 1413 C CA . ILE A 1 182 ? -33.644 5.497 18.177 1.00 30.05 177 ILE A CA 1
ATOM 1414 C C . ILE A 1 182 ? -33.058 6.798 18.794 1.00 31.62 177 ILE A C 1
ATOM 1415 O O . ILE A 1 182 ? -31.859 6.864 19.061 1.00 31.35 177 ILE A O 1
ATOM 1420 N N . ASN A 1 183 ? -33.871 7.829 19.027 1.00 32.90 178 ASN A N 1
ATOM 1421 C CA . ASN A 1 183 ? -33.331 8.999 19.746 1.00 35.65 178 ASN A CA 1
ATOM 1422 C C . ASN A 1 183 ? -32.865 8.656 21.138 1.00 35.52 178 ASN A C 1
ATOM 1423 O O . ASN A 1 183 ? -31.869 9.172 21.562 1.00 36.82 178 ASN A O 1
ATOM 1428 N N . VAL A 1 184 ? -33.601 7.805 21.854 1.00 35.32 179 VAL A N 1
ATOM 1429 C CA . VAL A 1 184 ? -33.311 7.551 23.248 1.00 35.75 179 VAL A CA 1
ATOM 1430 C C . VAL A 1 184 ? -31.951 6.902 23.311 1.00 36.16 179 VAL A C 1
ATOM 1431 O O . VAL A 1 184 ? -31.110 7.278 24.139 1.00 37.20 179 VAL A O 1
ATOM 1435 N N . ILE A 1 185 ? -31.754 5.939 22.417 1.00 35.53 180 ILE A N 1
ATOM 1436 C CA . ILE A 1 185 ? -30.569 5.143 22.384 1.00 36.72 180 ILE A CA 1
ATOM 1437 C C . ILE A 1 185 ? -29.354 5.988 21.972 1.00 37.60 180 ILE A C 1
ATOM 1438 O O . ILE A 1 185 ? -28.255 5.761 22.461 1.00 36.59 180 ILE A O 1
ATOM 1443 N N . GLU A 1 186 ? -29.575 6.972 21.103 1.00 38.98 181 GLU A N 1
ATOM 1444 C CA . GLU A 1 186 ? -28.536 7.929 20.758 1.00 42.01 181 GLU A CA 1
ATOM 1445 C C . GLU A 1 186 ? -28.034 8.659 22.018 1.00 42.36 181 GLU A C 1
ATOM 1446 O O . GLU A 1 186 ? -26.830 8.822 22.175 1.00 41.45 181 GLU A O 1
ATOM 1452 N N . ASP A 1 187 ? -28.956 9.039 22.920 1.00 42.79 182 ASP A N 1
ATOM 1453 C CA . ASP A 1 187 ? -28.605 9.735 24.180 1.00 43.99 182 ASP A CA 1
ATOM 1454 C C . ASP A 1 187 ? -27.960 8.817 25.236 1.00 42.47 182 ASP A C 1
ATOM 1455 O O . ASP A 1 187 ? -27.021 9.225 25.930 1.00 41.93 182 ASP A O 1
ATOM 1460 N N . LYS A 1 188 ? -28.477 7.596 25.373 1.00 40.79 183 LYS A N 1
ATOM 1461 C CA . LYS A 1 188 ? -27.893 6.629 26.320 1.00 40.38 183 LYS A CA 1
ATOM 1462 C C . LYS A 1 188 ? -26.472 6.337 25.905 1.00 39.60 183 LYS A C 1
ATOM 1463 O O . LYS A 1 188 ? -25.549 6.311 26.717 1.00 40.67 183 LYS A O 1
ATOM 1469 N N . ARG A 1 189 ? -26.285 6.121 24.623 1.00 39.18 184 ARG A N 1
ATOM 1470 C CA . ARG A 1 189 ? -24.974 5.803 24.152 1.00 40.22 184 ARG A CA 1
ATOM 1471 C C . ARG A 1 189 ? -23.950 6.826 24.667 1.00 41.25 184 ARG A C 1
ATOM 1472 O O . ARG A 1 189 ? -22.923 6.437 25.224 1.00 42.79 184 ARG A O 1
ATOM 1480 N N . LYS A 1 190 ? -24.207 8.126 24.513 1.00 41.87 185 LYS A N 1
ATOM 1481 C CA . LYS A 1 190 ? -23.174 9.049 24.903 1.00 41.58 185 LYS A CA 1
ATOM 1482 C C . LYS A 1 190 ? -23.097 9.193 26.409 1.00 40.84 185 LYS A C 1
ATOM 1483 O O . LYS A 1 190 ? -22.012 9.221 26.944 1.00 39.40 185 LYS A O 1
ATOM 1489 N N . PHE A 1 191 ? -24.245 9.216 27.090 1.00 40.29 186 PHE A N 1
ATOM 1490 C CA . PHE A 1 191 ? -24.254 9.489 28.531 1.00 40.79 186 PHE A CA 1
ATOM 1491 C C . PHE A 1 191 ? -23.762 8.336 29.380 1.00 38.93 186 PHE A C 1
ATOM 1492 O O . PHE A 1 191 ? -23.093 8.541 30.376 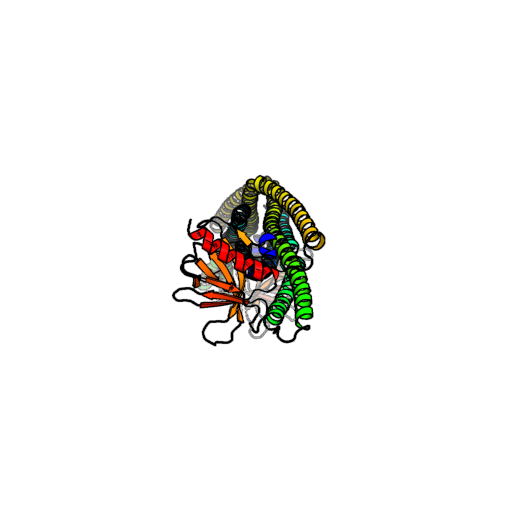1.00 38.33 186 PHE A O 1
ATOM 1500 N N . ASP A 1 192 ? -24.117 7.125 28.978 1.00 37.04 187 ASP A N 1
ATOM 1501 C CA . ASP A 1 192 ? -23.718 5.951 29.703 1.00 38.08 187 ASP A CA 1
ATOM 1502 C C . ASP A 1 192 ? -22.202 5.630 29.547 1.00 36.90 187 ASP A C 1
ATOM 1503 O O . ASP A 1 192 ? -21.571 5.224 30.514 1.00 37.34 187 ASP A O 1
ATOM 1508 N N . ILE A 1 193 ? -21.631 5.816 28.357 1.00 36.23 188 ILE A N 1
ATOM 1509 C CA . ILE A 1 193 ? -20.176 5.622 28.134 1.00 34.92 188 ILE A CA 1
ATOM 1510 C C . ILE A 1 193 ? -19.388 6.730 28.883 1.00 35.64 188 ILE A C 1
ATOM 1511 O O . ILE A 1 193 ? -18.355 6.460 29.505 1.00 36.37 188 ILE A O 1
ATOM 1516 N N . MET A 1 194 ? -19.862 7.960 28.850 1.00 34.93 189 MET A N 1
ATOM 1517 C CA . MET A 1 194 ? -19.176 9.015 29.599 1.00 36.40 189 MET A CA 1
ATOM 1518 C C . MET A 1 194 ? -19.229 8.802 31.123 1.00 36.51 189 MET A C 1
ATOM 1519 O O . MET A 1 194 ? -18.211 8.897 31.836 1.00 35.85 189 MET A O 1
ATOM 1524 N N . GLU A 1 195 ? -20.427 8.519 31.610 1.00 35.80 190 GLU A N 1
ATOM 1525 C CA . GLU A 1 195 ? -20.608 8.135 32.991 1.00 36.81 190 GLU A CA 1
ATOM 1526 C C . GLU A 1 195 ? -19.715 6.899 33.354 1.00 33.12 190 GLU A C 1
ATOM 1527 O O . GLU A 1 195 ? -19.064 6.871 34.373 1.00 32.93 190 GLU A O 1
ATOM 1533 N N . PHE A 1 196 ? -19.677 5.912 32.508 1.00 29.94 191 PHE A N 1
ATOM 1534 C CA . PHE A 1 196 ? -18.774 4.781 32.729 1.00 29.11 191 PHE A CA 1
ATOM 1535 C C . PHE A 1 196 ? -17.285 5.222 32.919 1.00 29.53 191 PHE A C 1
ATOM 1536 O O . PHE A 1 196 ? -16.618 4.832 33.879 1.00 28.60 191 PHE A O 1
ATOM 1544 N N . VAL A 1 197 ? -16.788 6.051 32.014 1.00 29.08 192 VAL A N 1
ATOM 1545 C CA . VAL A 1 197 ? -15.391 6.467 32.074 1.00 31.15 192 VAL A CA 1
ATOM 1546 C C . VAL A 1 197 ? -15.140 7.398 33.296 1.00 32.80 192 VAL A C 1
ATOM 1547 O O . VAL A 1 197 ? -14.121 7.304 33.983 1.00 32.39 192 VAL A O 1
ATOM 1551 N N . LEU A 1 198 ? -16.100 8.253 33.584 1.00 33.85 193 LEU A N 1
ATOM 1552 C CA . LEU A 1 198 ? -16.046 9.040 34.810 1.00 37.02 193 LEU A CA 1
ATOM 1553 C C . LEU A 1 198 ? -15.901 8.161 36.064 1.00 36.49 193 LEU A C 1
ATOM 1554 O O . LEU A 1 198 ? -15.167 8.496 36.977 1.00 38.57 193 LEU A O 1
ATOM 1559 N N . ARG A 1 199 ? -16.571 7.030 36.079 1.00 34.64 194 ARG A N 1
ATOM 1560 C CA . ARG A 1 199 ? -16.613 6.192 37.253 1.00 36.03 194 ARG A CA 1
ATOM 1561 C C . ARG A 1 199 ? -15.343 5.345 37.406 1.00 33.99 194 ARG A C 1
ATOM 1562 O O . ARG A 1 199 ? -14.923 5.039 38.518 1.00 34.43 194 ARG A O 1
ATOM 1570 N N . LEU A 1 200 ? -14.730 4.988 36.285 1.00 31.75 195 LEU A N 1
ATOM 1571 C CA . LEU A 1 200 ? -13.400 4.359 36.310 1.00 30.55 195 LEU A CA 1
ATOM 1572 C C . LEU A 1 200 ? -12.395 5.323 36.937 1.00 30.57 195 LEU A C 1
ATOM 1573 O O . LEU A 1 200 ? -11.633 4.948 37.788 1.00 30.78 195 LEU A O 1
ATOM 1578 N N . VAL A 1 201 ? -12.441 6.572 36.517 1.00 30.99 196 VAL A N 1
ATOM 1579 C CA . VAL A 1 201 ? -11.583 7.610 37.059 1.00 33.39 196 VAL A CA 1
ATOM 1580 C C . VAL A 1 201 ? -11.784 7.819 38.558 1.00 34.74 196 VAL A C 1
ATOM 1581 O O . VAL A 1 201 ? -10.808 7.831 39.307 1.00 34.22 196 VAL A O 1
ATOM 1585 N N . GLU A 1 202 ? -13.044 7.958 39.002 1.00 35.60 197 GLU A N 1
ATOM 1586 C CA . GLU A 1 202 ? -13.323 8.071 40.431 1.00 37.45 197 GLU A CA 1
ATOM 1587 C C . GLU A 1 202 ? -12.770 6.910 41.232 1.00 35.40 197 GLU A C 1
ATOM 1588 O O . GLU A 1 202 ? -12.202 7.101 42.297 1.00 36.31 197 GLU A O 1
ATOM 1594 N N . ALA A 1 203 ? -12.953 5.713 40.710 1.00 33.14 198 ALA A N 1
ATOM 1595 C CA . ALA A 1 203 ? -12.454 4.518 41.343 1.00 33.46 198 ALA A CA 1
ATOM 1596 C C . ALA A 1 203 ? -10.903 4.537 41.427 1.00 33.38 198 ALA A C 1
ATOM 1597 O O . ALA A 1 203 ? -10.345 4.181 42.463 1.00 34.40 198 ALA A O 1
ATOM 1599 N N . GLN A 1 204 ? -10.225 4.971 40.364 1.00 32.73 199 GLN A N 1
ATOM 1600 C CA . GLN A 1 204 ? -8.763 5.206 40.429 1.00 32.64 199 GLN A CA 1
ATOM 1601 C C . GLN A 1 204 ? -8.352 6.213 41.514 1.00 35.41 199 GLN A C 1
ATOM 1602 O O . GLN A 1 204 ? -7.410 5.938 42.271 1.00 35.03 199 GLN A O 1
ATOM 1608 N N . ALA A 1 205 ? -9.060 7.337 41.605 1.00 36.38 200 ALA A N 1
ATOM 1609 C CA . ALA A 1 205 ? -8.720 8.389 42.564 1.00 39.68 200 ALA A CA 1
ATOM 1610 C C . ALA A 1 205 ? -8.822 7.934 44.021 1.00 40.64 200 ALA A C 1
ATOM 1611 O O . ALA A 1 205 ? -7.955 8.250 44.836 1.00 42.10 200 ALA A O 1
ATOM 1613 N N . THR A 1 206 ? -9.873 7.186 44.344 1.00 40.49 201 THR A N 1
ATOM 1614 C CA . THR A 1 206 ? -10.003 6.580 45.668 1.00 42.27 201 THR A CA 1
ATOM 1615 C C . THR A 1 206 ? -8.808 5.678 45.982 1.00 40.37 201 THR A C 1
ATOM 1616 O O . THR A 1 206 ? -8.260 5.720 47.075 1.00 42.60 201 THR A O 1
ATOM 1620 N N . HIS A 1 207 ? -8.411 4.880 45.008 1.00 37.28 202 HIS A N 1
ATOM 1621 C CA . HIS A 1 207 ? -7.349 3.907 45.199 1.00 36.50 202 HIS A CA 1
ATOM 1622 C C . HIS A 1 207 ? -6.058 4.632 45.451 1.00 37.33 202 HIS A C 1
ATOM 1623 O O . HIS A 1 207 ? -5.360 4.335 46.430 1.00 38.30 202 HIS A O 1
ATOM 1630 N N . PHE A 1 208 ? -5.774 5.625 44.605 1.00 37.92 203 PHE A N 1
ATOM 1631 C CA . PHE A 1 208 ? -4.514 6.363 44.657 1.00 38.57 203 PHE A CA 1
ATOM 1632 C C . PHE A 1 208 ? -4.437 7.308 45.853 1.00 42.03 203 PHE A C 1
ATOM 1633 O O . PHE A 1 208 ? -3.384 7.512 46.440 1.00 42.61 203 PHE A O 1
ATOM 1641 N N . GLN A 1 209 ? -5.570 7.850 46.239 1.00 44.43 204 GLN A N 1
ATOM 1642 C CA . GLN A 1 209 ? -5.621 8.603 47.447 1.00 48.31 204 GLN A CA 1
ATOM 1643 C C . GLN A 1 209 ? -5.405 7.705 48.683 1.00 48.36 204 GLN A C 1
ATOM 1644 O O . GLN A 1 209 ? -4.657 8.072 49.573 1.00 49.77 204 GLN A O 1
ATOM 1650 N N . GLN A 1 210 ? -6.059 6.537 48.729 1.00 47.21 205 GLN A N 1
ATOM 1651 C CA . GLN A 1 210 ? -5.871 5.577 49.853 1.00 47.62 205 GLN A CA 1
ATOM 1652 C C . GLN A 1 210 ? -4.430 5.081 49.956 1.00 45.33 205 GLN A C 1
ATOM 1653 O O . GLN A 1 210 ? -3.900 4.946 51.041 1.00 46.27 205 G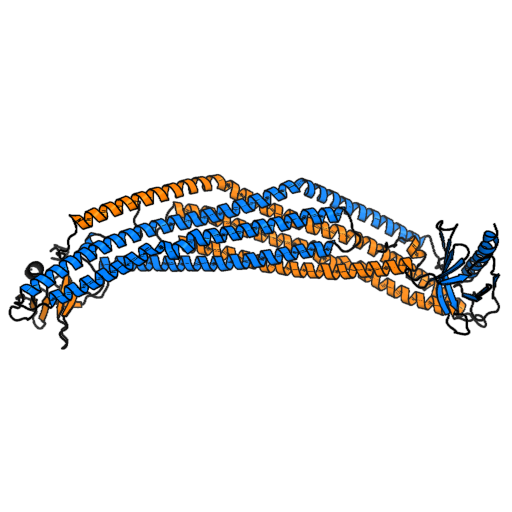LN A O 1
ATOM 1659 N N . GLY A 1 211 ? -3.810 4.783 48.821 1.00 41.70 206 GLY A N 1
ATOM 1660 C CA . GLY A 1 211 ? -2.426 4.312 48.840 1.00 39.82 206 GLY A CA 1
ATOM 1661 C C . GLY A 1 211 ? -1.492 5.426 49.225 1.00 41.48 206 GLY A C 1
ATOM 1662 O O . GLY A 1 211 ? -0.580 5.239 50.042 1.00 42.51 206 GLY A O 1
ATOM 1663 N N . HIS A 1 212 ? -1.712 6.604 48.647 1.00 41.53 207 HIS A N 1
ATOM 1664 C CA . HIS A 1 212 ? -0.815 7.698 48.898 1.00 42.20 207 HIS A CA 1
ATOM 1665 C C . HIS A 1 212 ? -0.823 8.094 50.393 1.00 46.37 207 HIS A C 1
ATOM 1666 O O . HIS A 1 212 ? 0.243 8.236 51.022 1.00 46.29 207 HIS A O 1
ATOM 1673 N N . GLU A 1 213 ? -2.024 8.247 50.961 1.00 49.17 208 GLU A N 1
ATOM 1674 C CA . GLU A 1 213 ? -2.170 8.684 52.344 1.00 53.54 208 GLU A CA 1
ATOM 1675 C C . GLU A 1 213 ? -1.469 7.775 53.340 1.00 53.07 208 GLU A C 1
ATOM 1676 O O . GLU A 1 213 ? -0.798 8.248 54.240 1.00 54.81 208 GLU A O 1
ATOM 1682 N N . GLU A 1 214 ? -1.663 6.469 53.191 1.00 50.81 209 GLU A N 1
ATOM 1683 C CA . GLU A 1 214 ? -1.085 5.506 54.104 1.00 51.85 209 GLU A CA 1
ATOM 1684 C C . GLU A 1 214 ? 0.466 5.587 54.042 1.00 51.14 209 GLU A C 1
ATOM 1685 O O . GLU A 1 214 ? 1.142 5.681 55.103 1.00 53.48 209 GLU A O 1
ATOM 1691 N N . LEU A 1 215 ? 1.007 5.610 52.820 1.00 47.42 210 LEU A N 1
ATOM 1692 C CA . LEU A 1 215 ? 2.459 5.761 52.588 1.00 46.87 210 LEU A CA 1
ATOM 1693 C C . LEU A 1 215 ? 3.109 7.065 53.125 1.00 49.67 210 LEU A C 1
ATOM 1694 O O . LEU A 1 215 ? 4.250 7.047 53.588 1.00 49.20 210 LEU A O 1
ATOM 1699 N N . SER A 1 216 ? 2.390 8.183 53.050 1.00 52.77 211 SER A N 1
ATOM 1700 C CA . SER A 1 216 ? 2.839 9.427 53.681 1.00 57.46 211 SER A CA 1
ATOM 1701 C C . SER A 1 216 ? 2.870 9.354 55.201 1.00 60.67 211 SER A C 1
ATOM 1702 O O . SER A 1 216 ? 3.802 9.860 55.810 1.00 62.79 211 SER A O 1
ATOM 1705 N N . ARG A 1 217 ? 1.859 8.741 55.813 1.00 61.92 212 ARG A N 1
ATOM 1706 C CA . ARG A 1 217 ? 1.885 8.479 57.264 1.00 65.81 212 ARG A CA 1
ATOM 1707 C C . ARG A 1 217 ? 3.125 7.641 57.644 1.00 64.63 212 ARG A C 1
ATOM 1708 O O . ARG A 1 217 ? 3.657 7.789 58.733 1.00 68.09 212 ARG A O 1
ATOM 1716 N N . LEU A 1 218 ? 3.582 6.786 56.730 1.00 60.82 213 LEU A N 1
ATOM 1717 C CA . LEU A 1 218 ? 4.770 5.965 56.928 1.00 59.34 213 LEU A CA 1
ATOM 1718 C C . LEU A 1 218 ? 6.055 6.727 56.655 1.00 59.42 213 LEU A C 1
ATOM 1719 O O . LEU A 1 218 ? 7.133 6.202 56.905 1.00 58.41 213 LEU A O 1
ATOM 1724 N N . SER A 1 219 ? 5.936 7.955 56.148 1.00 60.82 214 SER A N 1
ATOM 1725 C CA . SER A 1 219 ? 7.075 8.733 55.615 1.00 61.81 214 SER A CA 1
ATOM 1726 C C . SER A 1 219 ? 8.276 9.039 56.566 1.00 64.16 214 SER A C 1
ATOM 1727 O O . SER A 1 219 ? 9.434 8.875 56.167 1.00 63.24 214 SER A O 1
ATOM 1730 N N . GLN A 1 220 ? 8.027 9.470 57.800 1.00 67.60 215 GLN A N 1
ATOM 1731 C CA . GLN A 1 220 ? 9.145 9.699 58.724 1.00 70.18 215 GLN A CA 1
ATOM 1732 C C . GLN A 1 220 ? 9.830 8.381 59.099 1.00 67.32 215 GLN A C 1
ATOM 1733 O O . GLN A 1 220 ? 11.065 8.329 59.218 1.00 67.13 215 GLN A O 1
ATOM 1739 N N . TYR A 1 221 ? 9.045 7.315 59.251 1.00 64.99 216 TYR A N 1
ATOM 1740 C CA . TYR A 1 221 ? 9.622 6.016 59.586 1.00 62.60 216 TYR A CA 1
ATOM 1741 C C . TYR A 1 221 ? 10.576 5.486 58.498 1.00 58.82 216 TYR A C 1
ATOM 1742 O O . TYR A 1 221 ? 11.630 4.922 58.823 1.00 57.51 216 TYR A O 1
ATOM 1751 N N . ARG A 1 222 ? 10.192 5.677 57.229 1.00 56.25 217 ARG A N 1
ATOM 1752 C CA . ARG A 1 222 ? 11.022 5.360 56.058 1.00 54.09 217 ARG A CA 1
ATOM 1753 C C . ARG A 1 222 ? 12.348 6.124 56.068 1.00 55.32 217 ARG A C 1
ATOM 1754 O O . ARG A 1 222 ? 13.414 5.540 55.869 1.00 54.28 217 ARG A O 1
ATOM 1762 N N . LYS A 1 223 ? 12.271 7.431 56.281 1.00 58.79 218 LYS A N 1
ATOM 1763 C CA . LYS A 1 223 ? 13.455 8.268 56.282 1.00 61.23 218 LYS A CA 1
ATOM 1764 C C . LYS A 1 223 ? 14.366 7.936 57.478 1.00 62.52 218 LYS A C 1
ATOM 1765 O O . LYS A 1 223 ? 15.594 7.922 57.333 1.00 62.67 218 LYS A O 1
ATOM 1771 N N . GLU A 1 224 ? 13.760 7.606 58.623 1.00 63.89 219 GLU A N 1
ATOM 1772 C CA . GLU A 1 224 ? 14.495 7.179 59.829 1.00 65.08 219 GLU A CA 1
ATOM 1773 C C . GLU A 1 224 ? 15.145 5.795 59.648 1.00 61.91 219 GLU A C 1
ATOM 1774 O O . GLU A 1 224 ? 16.332 5.620 59.953 1.00 61.49 219 GLU A O 1
ATOM 1780 N N . LEU A 1 225 ? 14.377 4.831 59.132 1.00 59.18 220 LEU A N 1
ATOM 1781 C CA . LEU A 1 225 ? 14.902 3.507 58.817 1.00 56.71 220 LEU A CA 1
ATOM 1782 C C . LEU A 1 225 ? 16.052 3.593 57.802 1.00 55.62 220 LEU A C 1
ATOM 1783 O O . LEU A 1 225 ? 17.069 2.884 57.923 1.00 54.07 220 LEU A O 1
ATOM 1788 N N . GLY A 1 226 ? 15.903 4.477 56.815 1.00 56.11 221 GLY A N 1
ATOM 1789 C CA . GLY A 1 226 ? 16.936 4.644 55.784 1.00 56.00 221 GLY A CA 1
ATOM 1790 C C . GLY A 1 226 ? 18.227 5.128 56.419 1.00 58.54 221 GLY A C 1
ATOM 1791 O O . GLY A 1 226 ? 19.322 4.705 56.036 1.00 58.01 221 GLY A O 1
ATOM 1792 N N . ALA A 1 227 ? 18.076 6.006 57.409 1.00 61.69 222 ALA A N 1
ATOM 1793 C CA . ALA A 1 227 ? 19.183 6.543 58.197 1.00 64.70 222 ALA A CA 1
ATOM 1794 C C . ALA A 1 227 ? 19.854 5.486 59.079 1.00 64.30 222 ALA A C 1
ATOM 1795 O O . ALA A 1 227 ? 21.068 5.321 59.017 1.00 64.71 222 ALA A O 1
ATOM 1797 N N . GLN A 1 228 ? 19.062 4.777 59.885 1.00 64.60 223 GLN A N 1
ATOM 1798 C CA . GLN A 1 228 ? 19.546 3.695 60.746 1.00 64.79 223 GLN A CA 1
ATOM 1799 C C . GLN A 1 228 ? 20.280 2.634 59.940 1.00 62.21 223 GLN A C 1
ATOM 1800 O O . GLN A 1 228 ? 21.234 2.025 60.424 1.00 62.44 223 GLN A O 1
ATOM 1806 N N . LEU A 1 229 ? 19.814 2.405 58.718 1.00 59.90 224 LEU A N 1
ATOM 1807 C CA . LEU A 1 229 ? 20.327 1.340 57.881 1.00 57.86 224 LEU A CA 1
ATOM 1808 C C . LEU A 1 229 ? 21.730 1.670 57.379 1.00 58.08 224 LEU A C 1
ATOM 1809 O O . LEU A 1 229 ? 22.641 0.864 57.511 1.00 56.33 224 LEU A O 1
ATOM 1814 N N . HIS A 1 230 ? 21.877 2.861 56.799 1.00 59.66 225 HIS A N 1
ATOM 1815 C CA . HIS A 1 230 ? 23.177 3.397 56.386 1.00 61.34 225 HIS A CA 1
ATOM 1816 C C . HIS A 1 230 ? 24.151 3.430 57.574 1.00 62.46 225 HIS A C 1
ATOM 1817 O O . HIS A 1 230 ? 25.340 3.200 57.413 1.00 62.33 225 HIS A O 1
ATOM 1824 N N . GLN A 1 231 ? 23.617 3.670 58.765 1.00 63.71 226 GLN A N 1
ATOM 1825 C CA . GLN A 1 231 ? 24.394 3.619 59.996 1.00 65.70 226 GLN A CA 1
ATOM 1826 C C . GLN A 1 231 ? 24.908 2.210 60.287 1.00 64.12 226 GLN A C 1
ATOM 1827 O O . GLN A 1 231 ? 26.100 2.016 60.536 1.00 63.80 226 GLN A O 1
ATOM 1833 N N . LEU A 1 232 ? 24.004 1.233 60.244 1.00 62.34 227 LEU A N 1
ATOM 1834 C CA . LEU A 1 232 ? 24.353 -0.134 60.610 1.00 61.58 227 LEU A CA 1
ATOM 1835 C C . LEU A 1 232 ? 25.415 -0.692 59.684 1.00 60.31 227 LEU A C 1
ATOM 1836 O O . LEU A 1 232 ? 26.245 -1.483 60.110 1.00 60.97 227 LEU A O 1
ATOM 1841 N N . VAL A 1 233 ? 25.409 -0.244 58.432 1.00 59.40 228 VAL A N 1
ATOM 1842 C CA . VAL A 1 233 ? 26.321 -0.743 57.404 1.00 58.41 228 VAL A CA 1
ATOM 1843 C C . VAL A 1 233 ? 27.716 -0.166 57.613 1.00 60.24 228 VAL A C 1
ATOM 1844 O O . VAL A 1 233 ? 28.711 -0.838 57.327 1.00 60.96 228 VAL A O 1
ATOM 1848 N N . LEU A 1 234 ? 27.786 1.066 58.128 1.00 61.61 229 LEU A N 1
ATOM 1849 C CA . LEU A 1 234 ? 29.038 1.655 58.611 1.00 63.15 229 LEU A CA 1
ATOM 1850 C C . LEU A 1 234 ? 29.634 0.920 59.824 1.00 62.99 229 LEU A C 1
ATOM 1851 O O . LEU A 1 234 ? 30.817 0.560 59.808 1.00 63.41 229 LEU A O 1
ATOM 1856 N N . ASN A 1 235 ? 28.827 0.713 60.864 1.00 62.39 230 ASN A N 1
ATOM 1857 C CA . ASN A 1 235 ? 29.251 -0.028 62.055 1.00 62.61 230 ASN A CA 1
ATOM 1858 C C . ASN A 1 235 ? 29.836 -1.376 61.665 1.00 60.82 230 ASN A C 1
ATOM 1859 O O . ASN A 1 235 ? 30.931 -1.761 62.093 1.00 61.03 230 ASN A O 1
ATOM 1864 N N . SER A 1 236 ? 29.072 -2.080 60.841 1.00 58.52 231 SER A N 1
ATOM 1865 C CA . SER A 1 236 ? 29.401 -3.413 60.421 1.00 57.32 231 SER A CA 1
ATOM 1866 C C . SER A 1 236 ? 30.713 -3.457 59.637 1.00 57.07 231 SER A C 1
ATOM 1867 O O . SER A 1 236 ? 31.456 -4.438 59.733 1.00 57.14 231 SER A O 1
ATOM 1870 N N . ALA A 1 237 ? 30.994 -2.401 58.872 1.00 57.06 232 ALA A N 1
ATOM 1871 C CA . ALA A 1 237 ? 32.303 -2.254 58.226 1.00 57.76 232 ALA A CA 1
ATOM 1872 C C . ALA A 1 237 ? 33.390 -2.016 59.274 1.00 59.47 232 ALA A C 1
ATOM 1873 O O . ALA A 1 237 ? 34.440 -2.652 59.226 1.00 59.56 232 ALA A O 1
ATOM 1875 N N . ARG A 1 238 ? 33.126 -1.122 60.226 1.00 60.76 233 ARG A N 1
ATOM 1876 C CA . ARG A 1 238 ? 34.064 -0.863 61.327 1.00 63.47 233 ARG A CA 1
ATOM 1877 C C . ARG A 1 238 ? 34.412 -2.109 62.177 1.00 63.01 233 ARG A C 1
ATOM 1878 O O . ARG A 1 238 ? 35.578 -2.319 62.502 1.00 63.57 233 ARG A O 1
ATOM 1886 N N . GLU A 1 239 ? 33.407 -2.925 62.508 1.00 62.34 234 GLU A N 1
ATOM 1887 C CA . GLU A 1 239 ? 33.595 -4.141 63.319 1.00 62.90 234 GLU A CA 1
ATOM 1888 C C . GLU A 1 239 ? 34.353 -5.214 62.537 1.00 61.69 234 GLU A C 1
ATOM 1889 O O . GLU A 1 239 ? 35.180 -5.954 63.094 1.00 62.90 234 GLU A O 1
ATOM 1895 N N . LYS A 1 240 ? 34.052 -5.295 61.245 1.00 59.38 235 LYS A N 1
ATOM 1896 C CA . LYS A 1 240 ? 34.650 -6.285 60.374 1.00 58.31 235 LYS A CA 1
ATOM 1897 C C . LYS A 1 240 ? 36.123 -5.980 60.243 1.00 58.74 235 LYS A C 1
ATOM 1898 O O . LYS A 1 240 ? 36.931 -6.894 60.177 1.00 59.58 235 LYS A O 1
ATOM 1904 N N . ARG A 1 241 ? 36.473 -4.696 60.232 1.00 58.77 236 ARG A N 1
ATOM 1905 C CA . ARG A 1 241 ? 37.875 -4.302 60.155 1.00 60.06 236 ARG A CA 1
ATOM 1906 C C . ARG A 1 241 ? 38.565 -4.641 61.463 1.00 60.48 236 ARG A C 1
ATOM 1907 O O . ARG A 1 241 ? 39.724 -5.055 61.461 1.00 60.49 236 ARG A O 1
ATOM 1915 N N . ASP A 1 242 ? 37.845 -4.466 62.574 1.00 60.14 237 ASP A N 1
ATOM 1916 C CA . ASP A 1 242 ? 38.367 -4.826 63.896 1.00 61.65 237 ASP A CA 1
ATOM 1917 C C . ASP A 1 242 ? 38.689 -6.325 63.991 1.00 60.95 237 ASP A C 1
ATOM 1918 O O . ASP A 1 242 ? 39.746 -6.706 64.490 1.00 62.02 237 ASP A O 1
ATOM 1923 N N . MET A 1 243 ? 37.798 -7.159 63.460 1.00 59.69 238 MET A N 1
ATOM 1924 C CA . MET A 1 243 ? 37.969 -8.614 63.480 1.00 59.48 238 MET A CA 1
ATOM 1925 C C . MET A 1 243 ? 39.115 -9.098 62.609 1.00 58.80 238 MET A C 1
ATOM 1926 O O . MET A 1 243 ? 39.862 -9.982 63.021 1.00 59.29 238 MET A O 1
ATOM 1931 N N . GLU A 1 244 ? 39.257 -8.527 61.408 1.00 57.39 239 GLU A N 1
ATOM 1932 C CA . GLU A 1 244 ? 40.423 -8.846 60.545 1.00 57.60 239 GLU A CA 1
ATOM 1933 C C . GLU A 1 244 ? 41.711 -8.423 61.206 1.00 57.09 239 GLU A C 1
ATOM 1934 O O . GLU A 1 244 ? 42.708 -9.132 61.127 1.00 57.78 239 GLU A O 1
ATOM 1940 N N . GLN A 1 245 ? 41.689 -7.248 61.835 1.00 55.91 240 GLN A N 1
ATOM 1941 C CA . GLN A 1 245 ? 42.855 -6.743 62.575 1.00 56.40 240 GLN A CA 1
ATOM 1942 C C . GLN A 1 245 ? 43.239 -7.785 63.639 1.00 56.05 240 GLN A C 1
ATOM 1943 O O . GLN A 1 245 ? 44.404 -8.213 63.712 1.00 55.61 240 GLN A O 1
ATOM 1949 N N . ARG A 1 246 ? 42.229 -8.226 64.402 1.00 54.67 241 ARG A N 1
ATOM 1950 C CA . ARG A 1 246 ? 42.388 -9.249 65.448 1.00 56.03 241 ARG A CA 1
ATOM 1951 C C . ARG A 1 246 ? 42.962 -10.553 64.910 1.00 56.53 241 ARG A C 1
ATOM 1952 O O . ARG A 1 246 ? 43.871 -11.127 65.501 1.00 57.40 241 ARG A O 1
ATOM 1960 N N . HIS A 1 247 ? 42.409 -11.019 63.789 1.00 56.39 242 HIS A N 1
ATOM 1961 C CA . HIS A 1 247 ? 42.778 -12.316 63.229 1.00 58.18 242 HIS A CA 1
ATOM 1962 C C . HIS A 1 247 ? 44.205 -12.295 62.715 1.00 60.30 242 HIS A C 1
ATOM 1963 O O . HIS A 1 247 ? 44.976 -13.248 62.916 1.00 62.54 242 HIS A O 1
ATOM 1970 N N . VAL A 1 248 ? 44.578 -11.173 62.105 1.00 60.76 243 VAL A N 1
ATOM 1971 C CA . VAL A 1 248 ? 45.958 -10.942 61.678 1.00 62.64 243 VAL A CA 1
ATOM 1972 C C . VAL A 1 248 ? 46.893 -10.971 62.877 1.00 64.60 243 VAL A C 1
ATOM 1973 O O . VAL A 1 248 ? 48.030 -11.436 62.775 1.00 66.67 243 VAL A O 1
ATOM 1977 N N . LEU A 1 249 ? 46.403 -10.477 64.012 1.00 64.93 244 LEU A N 1
ATOM 1978 C CA . LEU A 1 249 ? 47.164 -10.470 65.257 1.00 67.04 244 LEU A CA 1
ATOM 1979 C C . LEU A 1 249 ? 47.281 -11.874 65.843 1.00 68.69 244 LEU A C 1
ATOM 1980 O O . LEU A 1 249 ? 48.340 -12.270 66.291 1.00 69.66 244 LEU A O 1
ATOM 1985 N N . LEU A 1 250 ? 46.178 -12.616 65.826 1.00 69.59 245 LEU A N 1
ATOM 1986 C CA . LEU A 1 250 ? 46.173 -13.990 66.304 1.00 72.71 245 LEU A CA 1
ATOM 1987 C C . LEU A 1 250 ? 47.147 -14.859 65.508 1.00 75.89 245 LEU A C 1
ATOM 1988 O O . LEU A 1 250 ? 47.987 -15.542 66.088 1.00 78.11 245 LEU A O 1
ATOM 1993 N N . LYS A 1 251 ? 47.050 -14.812 64.180 1.00 77.63 246 LYS A N 1
ATOM 1994 C CA . LYS A 1 251 ? 47.967 -15.564 63.313 1.00 81.51 246 LYS A CA 1
ATOM 1995 C C . LYS A 1 251 ? 49.417 -15.162 63.551 1.00 83.91 246 LYS A C 1
ATOM 1996 O O . LYS A 1 251 ? 50.282 -16.015 63.758 1.00 86.06 246 LYS A O 1
ATOM 2002 N N . GLN A 1 252 ? 49.664 -13.857 63.556 1.00 84.77 247 GLN A N 1
ATOM 2003 C CA . GLN A 1 252 ? 51.011 -13.319 63.726 1.00 88.03 247 GLN A CA 1
ATOM 2004 C C . GLN A 1 252 ? 51.532 -13.475 65.152 1.00 90.10 247 GLN A C 1
ATOM 2005 O O . GLN A 1 252 ? 52.248 -14.432 65.465 1.00 92.27 247 GLN A O 1
ATOM 2011 N N . LYS A 1 253 ? 51.154 -12.522 66.004 1.00 90.57 248 LYS A N 1
ATOM 2012 C CA . LYS A 1 253 ? 51.661 -12.362 67.379 1.00 92.55 248 LYS A CA 1
ATOM 2013 C C . LYS A 1 253 ? 51.746 -13.670 68.185 1.00 94.76 248 LYS A C 1
ATOM 2014 O O . LYS A 1 253 ? 52.638 -13.825 69.030 1.00 96.80 248 LYS A O 1
ATOM 2020 N N . GLU A 1 254 ? 50.837 -14.608 67.911 1.00 95.48 249 GLU A N 1
ATOM 2021 C CA . GLU A 1 254 ? 50.635 -15.761 68.796 1.00 97.71 249 GLU A CA 1
ATOM 2022 C C . GLU A 1 254 ? 51.241 -17.088 68.320 1.00 100.16 249 GLU A C 1
ATOM 2023 O O . GLU A 1 254 ? 52.389 -17.126 67.867 1.00 101.49 249 GLU A O 1
ATOM 2029 N N . LEU A 1 255 ? 50.446 -18.156 68.432 1.00 101.32 250 LEU A N 1
ATOM 2030 C CA . LEU A 1 255 ? 50.889 -19.568 68.389 1.00 104.23 250 LEU A CA 1
ATOM 2031 C C . LEU A 1 255 ? 52.027 -19.968 67.430 1.00 105.76 250 LEU A C 1
ATOM 2032 O O . LEU A 1 255 ? 52.119 -19.471 66.299 1.00 105.03 250 LEU A O 1
ATOM 2037 N N . GLY A 1 256 ? 52.876 -20.883 67.900 1.00 113.31 251 GLY A N 1
ATOM 2038 C CA . GLY A 1 256 ? 53.786 -21.625 67.028 1.00 115.76 251 GLY A CA 1
ATOM 2039 C C . GLY A 1 256 ? 53.065 -22.832 66.439 1.00 111.62 251 GLY A C 1
ATOM 2040 O O . GLY A 1 256 ? 53.551 -23.459 65.490 1.00 114.43 251 GLY A O 1
ATOM 2041 N N . GLY A 1 257 ? 51.896 -23.138 67.009 1.00 105.47 252 GLY A N 1
ATOM 2042 C CA . GLY A 1 257 ? 51.042 -24.254 66.590 1.00 101.08 252 GLY A CA 1
ATOM 2043 C C . GLY A 1 257 ? 50.500 -25.044 67.774 1.00 95.35 252 GLY A C 1
ATOM 2044 O O . GLY A 1 257 ? 50.039 -26.172 67.609 1.00 92.91 252 GLY A O 1
ATOM 2045 N N . GLU A 1 258 ? 50.545 -24.438 68.961 1.00 93.50 253 GLU A N 1
ATOM 2046 C CA . GLU A 1 258 ? 50.201 -25.106 70.224 1.00 89.37 253 GLU A CA 1
ATOM 2047 C C . GLU A 1 258 ? 48.757 -25.634 70.304 1.00 84.56 253 GLU A C 1
ATOM 2048 O O . GLU A 1 258 ? 47.826 -24.972 69.842 1.00 84.04 253 GLU A O 1
ATOM 2054 N N . GLU A 1 259 ? 48.581 -26.821 70.893 1.00 81.37 254 GLU A N 1
ATOM 2055 C CA . GLU A 1 259 ? 47.254 -27.328 71.253 1.00 77.20 254 GLU A CA 1
ATOM 2056 C C . GLU A 1 259 ? 46.583 -26.332 72.201 1.00 75.54 254 GLU A C 1
ATOM 2057 O O . GLU A 1 259 ? 47.277 -25.627 72.943 1.00 76.87 254 GLU A O 1
ATOM 2063 N N . PRO A 1 260 ? 45.235 -26.249 72.174 1.00 73.30 255 PRO A N 1
ATOM 2064 C CA . PRO A 1 260 ? 44.619 -25.410 73.186 1.00 71.99 255 PRO A CA 1
ATOM 2065 C C . PRO A 1 260 ? 44.889 -26.035 74.549 1.00 70.31 255 PRO A C 1
ATOM 2066 O O . PRO A 1 260 ? 44.838 -27.260 74.696 1.00 68.48 255 PRO A O 1
ATOM 2070 N N . GLU A 1 261 ? 45.216 -25.199 75.525 1.00 71.52 256 GLU A N 1
ATOM 2071 C CA . GLU A 1 261 ? 45.454 -25.674 76.884 1.00 70.71 256 GLU A CA 1
ATOM 2072 C C . GLU A 1 261 ? 44.090 -25.663 77.533 1.00 68.52 256 GLU A C 1
ATOM 2073 O O . GLU A 1 261 ? 43.343 -24.711 77.325 1.00 69.94 256 GLU A O 1
ATOM 2079 N N . PRO A 1 262 ? 43.732 -26.721 78.284 1.00 65.93 257 PRO A N 1
ATOM 2080 C CA . PRO A 1 262 ? 42.381 -26.735 78.831 1.00 64.46 257 PRO A CA 1
ATOM 2081 C C . PRO A 1 262 ? 42.108 -25.426 79.544 1.00 66.20 257 PRO A C 1
ATOM 2082 O O . PRO A 1 262 ? 42.987 -24.909 80.232 1.00 68.21 257 PRO A O 1
ATOM 2086 N N . SER A 1 263 ? 40.906 -24.895 79.366 1.00 66.45 258 SER A N 1
ATOM 2087 C CA . SER A 1 263 ? 40.588 -23.580 79.883 1.00 69.74 258 SER A CA 1
ATOM 2088 C C . SER A 1 263 ? 39.837 -23.616 81.217 1.00 69.93 258 SER A C 1
ATOM 2089 O O . SER A 1 263 ? 39.032 -24.521 81.482 1.00 67.58 258 SER A O 1
ATOM 2092 N N . LEU A 1 264 ? 40.135 -22.618 82.046 1.00 73.26 259 LEU A N 1
ATOM 2093 C CA . LEU A 1 264 ? 39.531 -22.456 83.354 1.00 74.91 259 LEU A CA 1
ATOM 2094 C C . LEU A 1 264 ? 38.546 -21.314 83.226 1.00 78.61 259 LEU A C 1
ATOM 2095 O O . LEU A 1 264 ? 38.888 -20.262 82.690 1.00 81.68 259 LEU A O 1
ATOM 2100 N N . ARG A 1 265 ? 37.324 -21.510 83.704 1.00 79.25 260 ARG A N 1
ATOM 2101 C CA . ARG A 1 265 ? 36.301 -20.481 83.557 1.00 83.65 260 ARG A CA 1
ATOM 2102 C C . ARG A 1 265 ? 35.125 -20.634 84.514 1.00 85.34 260 ARG A C 1
ATOM 2103 O O . ARG A 1 265 ? 34.951 -21.687 85.128 1.00 82.60 260 ARG A O 1
ATOM 2111 N N . GLU A 1 266 ? 34.351 -19.553 84.651 1.00 90.57 261 GLU A N 1
ATOM 2112 C CA . GLU A 1 266 ? 32.980 -19.581 85.195 1.00 93.29 261 GLU A CA 1
ATOM 2113 C C . GLU A 1 266 ? 32.817 -20.013 86.663 1.00 93.97 261 GLU A C 1
ATOM 2114 O O . GLU A 1 266 ? 33.555 -20.877 87.157 1.00 90.76 261 GLU A O 1
ATOM 2120 N N . GLY A 1 267 ? 31.825 -19.431 87.343 1.00 98.50 262 GLY A N 1
ATOM 2121 C CA . GLY A 1 267 ? 31.555 -19.773 88.743 1.00 100.00 262 GLY A CA 1
ATOM 2122 C C . GLY A 1 267 ? 30.411 -20.724 89.141 1.00 99.31 262 GLY A C 1
ATOM 2123 O O . GLY A 1 267 ? 29.702 -20.431 90.115 1.00 103.71 262 GLY A O 1
ATOM 2124 N N . PRO A 1 268 ? 30.222 -21.876 88.433 1.00 94.36 263 PRO A N 1
ATOM 2125 C CA . PRO A 1 268 ? 29.217 -22.815 88.966 1.00 93.95 263 PRO A CA 1
ATOM 2126 C C . PRO A 1 268 ? 29.848 -23.876 89.874 1.00 90.11 263 PRO A C 1
ATOM 2127 O O . PRO A 1 268 ? 30.304 -24.906 89.390 1.00 85.63 263 PRO A O 1
ATOM 2131 N N . GLY A 1 269 ? 29.865 -23.612 91.180 1.00 92.50 264 GLY A N 1
ATOM 2132 C CA . GLY A 1 269 ? 30.532 -24.478 92.157 1.00 89.51 264 GLY A CA 1
ATOM 2133 C C . GLY A 1 269 ? 32.038 -24.278 92.137 1.00 86.59 264 GLY A C 1
ATOM 2134 O O . GLY A 1 269 ? 32.803 -25.241 91.993 1.00 82.90 264 GLY A O 1
ATOM 2135 N N . GLY A 1 270 ? 32.456 -23.022 92.285 1.00 89.07 265 GLY A N 1
ATOM 2136 C CA . GLY A 1 270 ? 33.858 -22.627 92.156 1.00 86.87 265 GLY A CA 1
ATOM 2137 C C . GLY A 1 270 ? 34.251 -22.459 90.698 1.00 83.16 265 GLY A C 1
ATOM 2138 O O . GLY A 1 270 ? 33.410 -22.159 89.845 1.00 83.65 265 GLY A O 1
ATOM 2139 N N . LEU A 1 271 ? 35.534 -22.648 90.412 1.00 79.87 266 LEU A N 1
ATOM 2140 C CA . LEU A 1 271 ? 36.025 -22.646 89.037 1.00 75.91 266 LEU A CA 1
ATOM 2141 C C . LEU A 1 271 ? 35.804 -24.004 88.345 1.00 70.20 266 LEU A C 1
ATOM 2142 O O . LEU A 1 271 ? 35.590 -25.028 88.997 1.00 68.50 266 LEU A O 1
ATOM 2147 N N . VAL A 1 272 ? 35.866 -23.990 87.016 1.00 67.03 267 VAL A N 1
ATOM 2148 C CA . VAL A 1 272 ? 35.671 -25.173 86.195 1.00 61.83 267 VAL A CA 1
ATOM 2149 C C . VAL A 1 272 ? 36.917 -25.356 85.319 1.00 58.76 267 VAL A C 1
ATOM 2150 O O . VAL A 1 272 ? 37.557 -24.365 84.958 1.00 60.22 267 VAL A O 1
ATOM 2154 N N . MET A 1 273 ? 37.286 -26.602 85.005 1.00 54.06 268 MET A N 1
ATOM 2155 C CA . MET A 1 273 ? 38.263 -26.834 83.936 1.00 51.84 268 MET A CA 1
ATOM 2156 C C . MET A 1 273 ? 37.712 -27.777 82.862 1.00 49.59 268 MET A C 1
ATOM 2157 O O . MET A 1 273 ? 37.026 -28.746 83.166 1.00 48.83 268 MET A O 1
ATOM 2162 N N . GLU A 1 274 ? 37.992 -27.469 81.601 1.00 49.13 269 GLU A N 1
ATOM 2163 C CA . GLU A 1 274 ? 37.460 -28.247 80.490 1.00 47.73 269 GLU A CA 1
ATOM 2164 C C . GLU A 1 274 ? 38.438 -28.309 79.328 1.00 46.78 269 GLU A C 1
ATOM 2165 O O . GLU A 1 274 ? 39.170 -27.362 79.065 1.00 47.92 269 GLU A O 1
ATOM 2171 N N . GLY A 1 275 ? 38.439 -29.431 78.631 1.00 44.82 270 GLY A N 1
ATOM 2172 C CA . GLY A 1 275 ? 39.292 -29.597 77.482 1.00 44.30 270 GLY A CA 1
ATOM 2173 C C . GLY A 1 275 ? 39.116 -30.999 76.944 1.00 44.15 270 GLY A C 1
ATOM 2174 O O . GLY A 1 275 ? 38.564 -31.875 77.620 1.00 41.97 270 GLY A O 1
ATOM 2175 N N . HIS A 1 276 ? 39.571 -31.197 75.710 1.00 45.34 271 HIS A N 1
ATOM 2176 C CA . HIS A 1 276 ? 39.514 -32.507 75.092 1.00 46.57 271 HIS A CA 1
ATOM 2177 C C . HIS A 1 276 ? 40.569 -33.438 75.704 1.00 47.01 271 HIS A C 1
ATOM 2178 O O . HIS A 1 276 ? 41.657 -32.999 76.059 1.00 46.91 271 HIS A O 1
ATOM 2185 N N . LEU A 1 277 ? 40.201 -34.705 75.868 1.00 48.30 272 LEU A N 1
ATOM 2186 C CA . LEU A 1 277 ? 41.149 -35.781 76.160 1.00 50.20 272 LEU A CA 1
ATOM 2187 C C . LEU A 1 277 ? 40.695 -37.036 75.402 1.00 53.77 272 LEU A C 1
ATOM 2188 O O . LEU A 1 277 ? 39.494 -37.242 75.167 1.00 53.85 272 LEU A O 1
ATOM 2193 N N . PHE A 1 278 ? 41.663 -37.853 74.987 1.00 57.03 273 PHE A N 1
ATOM 2194 C CA . PHE A 1 278 ? 41.369 -39.187 74.498 1.00 60.89 273 PHE A CA 1
ATOM 2195 C C . PHE A 1 278 ? 41.139 -40.082 75.722 1.00 61.74 273 PHE A C 1
ATOM 2196 O O . PHE A 1 278 ? 41.836 -39.976 76.746 1.00 60.45 273 PHE A O 1
ATOM 2204 N N . LYS A 1 279 ? 40.155 -40.958 75.623 1.00 64.30 274 LYS A N 1
ATOM 2205 C CA . LYS A 1 279 ? 39.931 -41.901 76.677 1.00 66.27 274 LYS A CA 1
ATOM 2206 C C . LYS A 1 279 ? 39.739 -43.303 76.123 1.00 71.57 274 LYS A C 1
ATOM 2207 O O . LYS A 1 279 ? 38.918 -43.529 75.226 1.00 73.50 274 LYS A O 1
ATOM 2213 N N . ARG A 1 280 ? 40.536 -44.232 76.648 1.00 74.65 275 ARG A N 1
ATOM 2214 C CA . ARG A 1 280 ? 40.312 -45.658 76.447 1.00 80.58 275 ARG A CA 1
ATOM 2215 C C . ARG A 1 280 ? 39.016 -45.982 77.176 1.00 80.44 275 ARG A C 1
ATOM 2216 O O . ARG A 1 280 ? 38.805 -45.526 78.301 1.00 77.70 275 ARG A O 1
ATOM 2224 N N . ALA A 1 281 ? 38.123 -46.711 76.528 1.00 84.68 276 ALA A N 1
ATOM 2225 C CA . ALA A 1 281 ? 36.909 -47.146 77.196 1.00 86.15 276 ALA A CA 1
ATOM 2226 C C . ALA A 1 281 ? 37.293 -48.365 78.035 1.00 89.91 276 ALA A C 1
ATOM 2227 O O . ALA A 1 281 ? 37.979 -49.267 77.549 1.00 94.63 276 ALA A O 1
ATOM 2229 N N . SER A 1 282 ? 36.827 -48.379 79.283 1.00 88.52 277 SER A N 1
ATOM 2230 C CA . SER A 1 282 ? 37.466 -49.115 80.382 1.00 90.15 277 SER A CA 1
ATOM 2231 C C . SER A 1 282 ? 37.040 -50.579 80.654 1.00 96.58 277 SER A C 1
ATOM 2232 O O . SER A 1 282 ? 36.655 -50.919 81.781 1.00 96.97 277 SER A O 1
ATOM 2235 N N . ASN A 1 283 ? 37.124 -51.441 79.642 1.00 102.41 278 ASN A N 1
ATOM 2236 C CA . ASN A 1 283 ? 37.053 -52.894 79.872 1.00 109.86 278 ASN A CA 1
ATOM 2237 C C . ASN A 1 283 ? 37.685 -53.674 78.718 1.00 116.26 278 ASN A C 1
ATOM 2238 O O . ASN A 1 283 ? 36.996 -54.410 77.989 1.00 122.44 278 ASN A O 1
ATOM 2243 N N . ALA A 1 284 ? 39.003 -53.511 78.565 1.00 115.67 279 ALA A N 1
ATOM 2244 C CA . ALA A 1 284 ? 39.777 -54.146 77.483 1.00 121.71 279 ALA A CA 1
ATOM 2245 C C . ALA A 1 284 ? 39.154 -53.910 76.103 1.00 123.15 279 ALA A C 1
ATOM 2246 O O . ALA A 1 284 ? 39.361 -54.695 75.176 1.00 129.93 279 ALA A O 1
ATOM 2248 N N . PHE A 1 285 ? 38.395 -52.818 75.989 1.00 117.26 280 PHE A N 1
ATOM 2249 C CA . PHE A 1 285 ? 37.644 -52.500 74.778 1.00 118.43 280 PHE A CA 1
ATOM 2250 C C . PHE A 1 285 ? 38.579 -52.269 73.596 1.00 119.65 280 PHE A C 1
ATOM 2251 O O . PHE A 1 285 ? 38.397 -52.867 72.524 1.00 125.68 280 PHE A O 1
ATOM 2259 N N . LYS A 1 286 ? 39.584 -51.416 73.822 1.00 114.01 281 LYS A N 1
ATOM 2260 C CA . LYS A 1 286 ? 40.597 -51.045 72.825 1.00 114.41 281 LYS A CA 1
ATOM 2261 C C . LYS A 1 286 ? 40.214 -49.793 72.042 1.00 109.77 281 LYS A C 1
ATOM 2262 O O . LYS A 1 286 ? 40.667 -49.607 70.908 1.00 112.39 281 LYS A O 1
ATOM 2268 N N . THR A 1 287 ? 39.394 -48.928 72.635 1.00 103.39 282 THR A N 1
ATOM 2269 C CA . THR A 1 287 ? 38.917 -47.767 71.885 1.00 99.40 282 THR A CA 1
ATOM 2270 C C . THR A 1 287 ? 39.348 -46.432 72.481 1.00 91.58 282 THR A C 1
ATOM 2271 O O . THR A 1 287 ? 38.765 -45.947 73.449 1.00 87.20 282 THR A O 1
ATOM 2275 N N . TRP A 1 288 ? 40.387 -45.856 71.880 1.00 90.20 283 TRP A N 1
ATOM 2276 C CA . TRP A 1 288 ? 40.807 -44.500 72.187 1.00 83.61 283 TRP A CA 1
ATOM 2277 C C . TRP A 1 288 ? 39.821 -43.551 71.508 1.00 81.12 283 TRP A C 1
ATOM 2278 O O . TRP A 1 288 ? 39.825 -43.388 70.282 1.00 83.71 283 TRP A O 1
ATOM 2289 N N . SER A 1 289 ? 38.950 -42.976 72.330 1.00 76.23 284 SER A N 1
ATOM 2290 C CA . SER A 1 289 ? 37.900 -42.073 71.890 1.00 73.72 284 SER A CA 1
ATOM 2291 C C . SER A 1 289 ? 38.115 -40.692 72.510 1.00 67.57 284 SER A C 1
ATOM 2292 O O . SER A 1 289 ? 38.285 -40.563 73.717 1.00 64.11 284 SER A O 1
ATOM 2295 N N . ARG A 1 290 ? 38.102 -39.666 71.669 1.00 66.14 285 ARG A N 1
ATOM 2296 C CA . ARG A 1 290 ? 38.341 -38.303 72.098 1.00 61.35 285 ARG A CA 1
ATOM 2297 C C . ARG A 1 290 ? 37.031 -37.684 72.589 1.00 59.38 285 ARG A C 1
ATOM 2298 O O . ARG A 1 290 ? 36.045 -37.622 71.845 1.00 61.50 285 ARG A O 1
ATOM 2306 N N . ARG A 1 291 ? 37.015 -37.273 73.856 1.00 55.57 286 ARG A N 1
ATOM 2307 C CA . ARG A 1 291 ? 35.863 -36.589 74.439 1.00 53.78 286 ARG A CA 1
ATOM 2308 C C . ARG A 1 291 ? 36.264 -35.313 75.155 1.00 50.00 286 ARG A C 1
ATOM 2309 O O . ARG A 1 291 ? 37.445 -35.065 75.386 1.00 48.49 286 ARG A O 1
ATOM 2317 N N . TRP A 1 292 ? 35.257 -34.502 75.468 1.00 49.52 287 TRP A N 1
ATOM 2318 C CA . TRP A 1 292 ? 35.414 -33.234 76.175 1.00 46.94 287 TRP A CA 1
ATOM 2319 C C . TRP A 1 292 ? 35.181 -33.427 77.658 1.00 45.83 287 TRP A C 1
ATOM 2320 O O . TRP A 1 292 ? 34.041 -33.625 78.092 1.00 45.87 287 TRP A O 1
ATOM 2331 N N . PHE A 1 293 ? 36.264 -33.338 78.425 1.00 45.36 288 PHE A N 1
ATOM 2332 C CA . PHE A 1 293 ? 36.227 -33.491 79.887 1.00 45.68 288 PHE A CA 1
ATOM 2333 C C . PHE A 1 293 ? 36.051 -32.167 80.625 1.00 45.16 288 PHE A C 1
ATOM 2334 O O . PHE A 1 293 ? 36.555 -31.119 80.187 1.00 45.90 288 PHE A O 1
ATOM 2342 N N . THR A 1 294 ? 35.312 -32.230 81.730 1.00 44.90 289 THR A N 1
ATOM 2343 C CA . THR A 1 294 ? 35.156 -31.106 82.641 1.00 45.06 289 THR A CA 1
ATOM 2344 C C . THR A 1 294 ? 35.440 -31.520 84.087 1.00 44.25 289 THR A C 1
ATOM 2345 O O . THR A 1 294 ? 34.962 -32.531 84.558 1.00 44.14 289 THR A O 1
ATOM 2349 N N . ILE A 1 295 ? 36.248 -30.738 84.776 1.00 45.12 290 ILE A N 1
ATOM 2350 C CA . ILE A 1 295 ? 36.304 -30.819 86.229 1.00 45.57 290 ILE A CA 1
ATOM 2351 C C . ILE A 1 295 ? 35.303 -29.808 86.756 1.00 48.35 290 ILE A C 1
ATOM 2352 O O . ILE A 1 295 ? 35.418 -28.579 86.496 1.00 49.34 290 ILE A O 1
ATOM 2357 N N . GLN A 1 296 ? 34.296 -30.330 87.452 1.00 49.44 291 GLN A N 1
ATOM 2358 C CA . GLN A 1 296 ? 33.147 -29.529 87.831 1.00 53.24 291 GLN A CA 1
ATOM 2359 C C . GLN A 1 296 ? 32.459 -30.099 89.043 1.00 55.05 291 GLN A C 1
ATOM 2360 O O . GLN A 1 296 ? 32.224 -31.315 89.138 1.00 54.54 291 GLN A O 1
ATOM 2366 N N . SER A 1 297 ? 32.142 -29.205 89.968 1.00 57.95 292 SER A N 1
ATOM 2367 C CA . SER A 1 297 ? 31.440 -29.541 91.192 1.00 61.15 292 SER A CA 1
ATOM 2368 C C . SER A 1 297 ? 31.976 -30.829 91.781 1.00 59.88 292 SER A C 1
ATOM 2369 O O . SER A 1 297 ? 31.224 -31.780 91.994 1.00 61.04 292 SER A O 1
ATOM 2372 N N . ASN A 1 298 ? 33.288 -30.871 92.002 1.00 58.55 293 ASN A N 1
ATOM 2373 C CA . ASN A 1 298 ? 33.892 -31.971 92.735 1.00 58.44 293 ASN A CA 1
ATOM 2374 C C . ASN A 1 298 ? 33.887 -33.279 91.945 1.00 56.17 293 ASN A C 1
ATOM 2375 O O . ASN A 1 298 ? 33.926 -34.362 92.525 1.00 56.82 293 ASN A O 1
ATOM 2380 N N . GLN A 1 299 ? 33.839 -33.165 90.615 1.00 54.68 294 GLN A N 1
ATOM 2381 C CA . GLN A 1 299 ? 33.717 -34.309 89.718 1.00 53.29 294 GLN A CA 1
ATOM 2382 C C . GLN A 1 29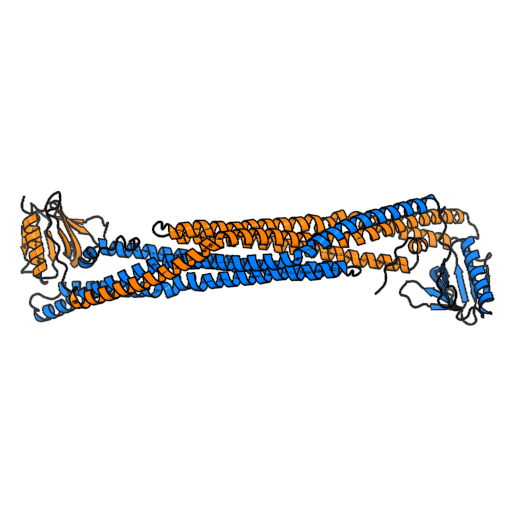9 ? 34.584 -34.151 88.484 1.00 51.17 294 GLN A C 1
ATOM 2383 O O . GLN A 1 299 ? 34.910 -33.033 88.089 1.00 50.33 294 GLN A O 1
ATOM 2389 N N . LEU A 1 300 ? 34.992 -35.282 87.904 1.00 50.47 295 LEU A N 1
ATOM 2390 C CA . LEU A 1 300 ? 35.576 -35.277 86.583 1.00 48.94 295 LEU A CA 1
ATOM 2391 C C . LEU A 1 300 ? 34.543 -35.951 85.697 1.00 50.31 295 LEU A C 1
ATOM 2392 O O . LEU A 1 300 ? 34.116 -37.096 85.983 1.00 51.69 295 LEU A O 1
ATOM 2397 N N . VAL A 1 301 ? 34.122 -35.224 84.654 1.00 49.47 296 VAL A N 1
ATOM 2398 C CA . VAL A 1 301 ? 33.037 -35.645 83.760 1.00 50.73 296 VAL A CA 1
ATOM 2399 C C . VAL A 1 301 ? 33.453 -35.504 82.294 1.00 50.80 296 VAL A C 1
ATOM 2400 O O . VAL A 1 301 ? 34.389 -34.768 81.977 1.00 50.01 296 VAL A O 1
ATOM 2404 N N . TYR A 1 302 ? 32.768 -36.189 81.387 1.00 52.82 297 TYR A N 1
ATOM 2405 C CA . TYR A 1 302 ? 33.051 -35.968 79.956 1.00 53.47 297 TYR A CA 1
ATOM 2406 C C . TYR A 1 302 ? 31.794 -35.919 79.090 1.00 55.51 297 TYR A C 1
ATOM 2407 O O . TYR A 1 302 ? 30.738 -36.408 79.491 1.00 57.54 297 TYR A O 1
ATOM 2416 N N . GLN A 1 303 ? 31.927 -35.311 77.908 1.00 55.66 298 GLN A N 1
ATOM 2417 C CA . GLN A 1 303 ? 30.859 -35.258 76.888 1.00 58.01 298 GLN A CA 1
ATOM 2418 C C . GLN A 1 303 ? 31.441 -35.507 75.511 1.00 58.41 298 GLN A C 1
ATOM 2419 O O . GLN A 1 303 ? 32.612 -35.210 75.260 1.00 56.14 298 GLN A O 1
ATOM 2425 N N . LYS A 1 304 ? 30.625 -36.046 74.612 1.00 61.78 299 LYS A N 1
ATOM 2426 C CA . LYS A 1 304 ? 30.957 -36.000 73.189 1.00 63.12 299 LYS A CA 1
ATOM 2427 C C . LYS A 1 304 ? 30.462 -34.686 72.560 1.00 63.41 299 LYS A C 1
ATOM 2428 O O . LYS A 1 304 ? 31.242 -33.939 71.982 1.00 61.87 299 LYS A O 1
ATOM 2434 N N . LYS A 1 305 ? 29.183 -34.388 72.722 1.00 65.76 300 LYS A N 1
ATOM 2435 C CA . LYS A 1 305 ? 28.571 -33.247 72.052 1.00 68.49 300 LYS A CA 1
ATOM 2436 C C . LYS A 1 305 ? 28.128 -32.221 73.079 1.00 67.66 300 LYS A C 1
ATOM 2437 O O . LYS A 1 305 ? 27.965 -32.545 74.257 1.00 66.44 300 LYS A O 1
ATOM 2443 N N . TYR A 1 306 ? 27.925 -30.989 72.624 1.00 69.27 301 TYR A N 1
ATOM 2444 C CA . TYR A 1 306 ? 27.381 -29.919 73.453 1.00 70.50 301 TYR A CA 1
ATOM 2445 C C . TYR A 1 306 ? 26.094 -30.317 74.173 1.00 73.92 301 TYR A C 1
ATOM 2446 O O . TYR A 1 306 ? 26.009 -30.182 75.400 1.00 72.81 301 TYR A O 1
ATOM 2455 N N . LYS A 1 307 ? 25.113 -30.821 73.426 1.00 78.70 302 LYS A N 1
ATOM 2456 C CA . LYS A 1 307 ? 23.844 -31.249 74.025 1.00 83.64 302 LYS A CA 1
ATOM 2457 C C . LYS A 1 307 ? 23.977 -32.388 75.074 1.00 82.16 302 LYS A C 1
ATOM 2458 O O . LYS A 1 307 ? 23.229 -32.418 76.055 1.00 83.71 302 LYS A O 1
ATOM 2464 N N . ASP A 1 308 ? 24.956 -33.279 74.872 1.00 79.61 303 ASP A N 1
ATOM 2465 C CA . ASP A 1 308 ? 25.015 -34.601 75.527 1.00 79.32 303 ASP A CA 1
ATOM 2466 C C . ASP A 1 308 ? 25.021 -34.577 77.052 1.00 77.43 303 ASP A C 1
ATOM 2467 O O . ASP A 1 308 ? 25.899 -33.948 77.657 1.00 73.30 303 ASP A O 1
ATOM 2472 N N . PRO A 1 309 ? 24.063 -35.293 77.684 1.00 80.68 304 PRO A N 1
ATOM 2473 C CA . PRO A 1 309 ? 24.075 -35.377 79.145 1.00 79.19 304 PRO A CA 1
ATOM 2474 C C . PRO A 1 309 ? 25.453 -35.810 79.593 1.00 74.46 304 PRO A C 1
ATOM 2475 O O . PRO A 1 309 ? 26.086 -36.651 78.945 1.00 74.02 304 PRO A O 1
ATOM 2479 N N . VAL A 1 310 ? 25.925 -35.211 80.676 1.00 71.76 305 VAL A N 1
ATOM 2480 C CA . VAL A 1 310 ? 27.266 -35.465 81.181 1.00 67.65 305 VAL A CA 1
ATOM 2481 C C . VAL A 1 310 ? 27.321 -36.867 81.798 1.00 68.29 305 VAL A C 1
ATOM 2482 O O . VAL A 1 310 ? 26.441 -37.236 82.566 1.00 70.58 305 VAL A O 1
ATOM 2486 N N . THR A 1 311 ? 28.316 -37.659 81.414 1.00 66.98 306 THR A N 1
ATOM 2487 C CA . THR A 1 311 ? 28.540 -38.957 82.055 1.00 68.79 306 THR A CA 1
ATOM 2488 C C . THR A 1 311 ? 29.678 -38.852 83.083 1.00 65.35 306 THR A C 1
ATOM 2489 O O . THR A 1 311 ? 30.774 -38.356 82.767 1.00 62.20 306 THR A O 1
ATOM 2493 N N . VAL A 1 312 ? 29.414 -39.320 84.302 1.00 66.41 307 VAL A N 1
ATOM 2494 C CA . VAL A 1 312 ? 30.337 -39.098 85.430 1.00 64.46 307 VAL A CA 1
ATOM 2495 C C . VAL A 1 312 ? 31.479 -40.115 85.439 1.00 64.02 307 VAL A C 1
ATOM 2496 O O . VAL A 1 312 ? 31.235 -41.322 85.345 1.00 66.91 307 VAL A O 1
ATOM 2500 N N . VAL A 1 313 ? 32.715 -39.630 85.568 1.00 61.18 308 VAL A N 1
ATOM 2501 C CA . VAL A 1 313 ? 33.891 -40.514 85.660 1.00 61.24 308 VAL A CA 1
ATOM 2502 C C . VAL A 1 313 ? 34.466 -40.604 87.091 1.00 60.82 308 VAL A C 1
ATOM 2503 O O . VAL A 1 313 ? 35.084 -41.597 87.468 1.00 62.05 308 VAL A O 1
ATOM 2507 N N . VAL A 1 314 ? 34.278 -39.532 87.858 1.00 59.39 309 VAL A N 1
ATOM 2508 C CA . VAL A 1 314 ? 34.738 -39.425 89.237 1.00 58.67 309 VAL A CA 1
ATOM 2509 C C . VAL A 1 314 ? 33.621 -38.724 89.969 1.00 59.41 309 VAL A C 1
ATOM 2510 O O . VAL A 1 314 ? 33.417 -37.519 89.788 1.00 58.44 309 VAL A O 1
ATOM 2514 N N . ASP A 1 315 ? 32.872 -39.472 90.775 1.00 61.52 310 ASP A N 1
ATOM 2515 C CA . ASP A 1 315 ? 31.725 -38.882 91.446 1.00 62.97 310 ASP A CA 1
ATOM 2516 C C . ASP A 1 315 ? 32.159 -37.855 92.493 1.00 61.99 310 ASP A C 1
ATOM 2517 O O . ASP A 1 315 ? 31.477 -36.854 92.696 1.00 63.43 310 ASP A O 1
ATOM 2522 N N . ASP A 1 316 ? 33.315 -38.091 93.113 1.00 60.31 311 ASP A N 1
ATOM 2523 C CA . ASP A 1 316 ? 33.833 -37.255 94.186 1.00 59.95 311 ASP A CA 1
ATOM 2524 C C . ASP A 1 316 ? 35.365 -37.216 94.137 1.00 57.82 311 ASP A C 1
ATOM 2525 O O . ASP A 1 316 ? 36.027 -38.227 94.383 1.00 58.48 311 ASP A O 1
ATOM 2530 N N . LEU A 1 317 ? 35.920 -36.043 93.851 1.00 55.34 312 LEU A N 1
ATOM 2531 C CA . LEU A 1 317 ? 37.369 -35.865 93.782 1.00 54.31 312 LEU A CA 1
ATOM 2532 C C . LEU A 1 317 ? 38.125 -36.160 95.088 1.00 56.34 312 LEU A C 1
ATOM 2533 O O . LEU A 1 317 ? 39.338 -36.336 95.079 1.00 56.19 312 LEU A O 1
ATOM 2538 N N . ARG A 1 318 ? 37.419 -36.194 96.212 1.00 58.83 313 ARG A N 1
ATOM 2539 C CA . ARG A 1 318 ? 38.059 -36.481 97.488 1.00 61.61 313 ARG A CA 1
ATOM 2540 C C . ARG A 1 318 ? 38.394 -37.952 97.542 1.00 62.30 313 ARG A C 1
ATOM 2541 O O . ARG A 1 318 ? 39.309 -38.352 98.237 1.00 64.24 313 ARG A O 1
ATOM 2549 N N . LEU A 1 319 ? 37.662 -38.740 96.760 1.00 61.90 314 LEU A N 1
ATOM 2550 C CA . LEU A 1 319 ? 37.801 -40.188 96.738 1.00 63.95 314 LEU A CA 1
ATOM 2551 C C . LEU A 1 319 ? 38.388 -40.691 95.428 1.00 63.08 314 LEU A C 1
ATOM 2552 O O . LEU A 1 319 ? 37.932 -41.698 94.898 1.00 64.47 314 LEU A O 1
ATOM 2557 N N . CYS A 1 320 ? 39.392 -40.001 94.897 1.00 62.10 315 CYS A N 1
ATOM 2558 C CA . CYS A 1 320 ? 40.104 -40.527 93.743 1.00 61.94 315 CYS A CA 1
ATOM 2559 C C . CYS A 1 320 ? 41.625 -40.311 93.807 1.00 62.74 315 CYS A C 1
ATOM 2560 O O . CYS A 1 320 ? 42.123 -39.548 94.640 1.00 63.70 315 CYS A O 1
ATOM 2563 N N . THR A 1 321 ? 42.350 -41.007 92.936 1.00 63.26 316 THR A N 1
ATOM 2564 C CA . THR A 1 321 ? 43.786 -40.813 92.774 1.00 64.64 316 THR A CA 1
ATOM 2565 C C . THR A 1 321 ? 44.154 -40.554 91.310 1.00 62.89 316 THR A C 1
ATOM 2566 O O . THR A 1 321 ? 43.404 -40.890 90.390 1.00 61.08 316 THR A O 1
ATOM 2570 N N . VAL A 1 322 ? 45.314 -39.932 91.113 1.00 63.66 317 VAL A N 1
ATOM 2571 C CA . VAL A 1 322 ? 45.873 -39.709 89.788 1.00 62.57 317 VAL A CA 1
ATOM 2572 C C . VAL A 1 322 ? 47.323 -40.146 89.818 1.00 66.51 317 VAL A C 1
ATOM 2573 O O . VAL A 1 322 ? 48.014 -39.994 90.834 1.00 68.78 317 VAL A O 1
ATOM 2577 N N . LYS A 1 323 ? 47.774 -40.674 88.690 1.00 67.98 318 LYS A N 1
ATOM 2578 C CA . LYS A 1 323 ? 49.111 -41.236 88.550 1.00 73.14 318 LYS A CA 1
ATOM 2579 C C . LYS A 1 323 ? 49.577 -41.132 87.094 1.00 73.99 318 LYS A C 1
ATOM 2580 O O . LYS A 1 323 ? 48.830 -41.471 86.175 1.00 72.25 318 LYS A O 1
ATOM 2586 N N . LEU A 1 324 ? 50.798 -40.630 86.902 1.00 77.38 319 LEU A N 1
ATOM 2587 C CA . LEU A 1 324 ? 51.465 -40.618 85.598 1.00 79.79 319 LEU A CA 1
ATOM 2588 C C . LEU A 1 324 ? 51.599 -42.028 85.044 1.00 83.64 319 LEU A C 1
ATOM 2589 O O . LEU A 1 324 ? 51.457 -43.005 85.782 1.00 85.65 319 LEU A O 1
ATOM 2594 N N . CYS A 1 325 ? 51.867 -42.133 83.742 1.00 85.58 320 CYS A N 1
ATOM 2595 C CA . CYS A 1 325 ? 52.179 -43.429 83.131 1.00 90.85 320 CYS A CA 1
ATOM 2596 C C . CYS A 1 325 ? 53.293 -43.354 82.071 1.00 94.90 320 CYS A C 1
ATOM 2597 O O . CYS A 1 325 ? 53.054 -43.653 80.900 1.00 95.84 320 CYS A O 1
ATOM 2600 N N . PRO A 1 326 ? 54.526 -42.985 82.487 1.00 98.42 321 PRO A N 1
ATOM 2601 C CA . PRO A 1 326 ? 55.587 -42.852 81.486 1.00 102.78 321 PRO A CA 1
ATOM 2602 C C . PRO A 1 326 ? 56.096 -44.233 81.035 1.00 109.14 321 PRO A C 1
ATOM 2603 O O . PRO A 1 326 ? 57.133 -44.335 80.373 1.00 114.26 321 PRO A O 1
ATOM 2607 N N . ASP A 1 327 ? 55.320 -45.267 81.375 1.00 108.86 322 ASP A N 1
ATOM 2608 C CA . ASP A 1 327 ? 55.658 -46.671 81.162 1.00 115.07 322 ASP A CA 1
ATOM 2609 C C . ASP A 1 327 ? 54.676 -47.397 80.228 1.00 114.54 322 ASP A C 1
ATOM 2610 O O . ASP A 1 327 ? 54.901 -48.560 79.861 1.00 120.57 322 ASP A O 1
ATOM 2615 N N . SER A 1 328 ? 53.593 -46.708 79.858 1.00 107.79 323 SER A N 1
ATOM 2616 C CA . SER A 1 328 ? 52.519 -47.274 79.034 1.00 106.79 323 SER A CA 1
ATOM 2617 C C . SER A 1 328 ? 52.838 -47.278 77.535 1.00 109.53 323 SER A C 1
ATOM 2618 O O . SER A 1 328 ? 53.861 -46.736 77.109 1.00 111.49 323 SER A O 1
ATOM 2621 N N . GLU A 1 329 ? 51.959 -47.893 76.743 1.00 109.96 324 GLU A N 1
ATOM 2622 C CA . GLU A 1 329 ? 52.179 -48.021 75.296 1.00 113.50 324 GLU A CA 1
ATOM 2623 C C . GLU A 1 329 ? 51.919 -46.731 74.499 1.00 108.46 324 GLU A C 1
ATOM 2624 O O . GLU A 1 329 ? 52.630 -46.470 73.528 1.00 111.85 324 GLU A O 1
ATOM 2630 N N . ARG A 1 330 ? 50.912 -45.946 74.895 1.00 100.43 325 ARG A N 1
ATOM 2631 C CA . ARG A 1 330 ? 50.660 -44.645 74.262 1.00 95.98 325 ARG A CA 1
ATOM 2632 C C . ARG A 1 330 ? 51.435 -43.556 74.994 1.00 92.49 325 ARG A C 1
ATOM 2633 O O . ARG A 1 330 ? 51.614 -43.613 76.209 1.00 90.73 325 ARG A O 1
ATOM 2641 N N . ARG A 1 331 ? 51.879 -42.558 74.239 1.00 91.61 326 ARG A N 1
ATOM 2642 C CA . ARG A 1 331 ? 52.501 -41.368 74.802 1.00 88.74 326 ARG A CA 1
ATOM 2643 C C . ARG A 1 331 ? 51.477 -40.590 75.649 1.00 81.90 326 ARG A C 1
ATOM 2644 O O . ARG A 1 331 ? 50.273 -40.689 75.424 1.00 78.01 326 ARG A O 1
ATOM 2652 N N . PHE A 1 332 ? 51.976 -39.865 76.649 1.00 80.55 327 PHE A N 1
ATOM 2653 C CA . PHE A 1 332 ? 51.190 -38.915 77.449 1.00 75.72 327 PHE A CA 1
ATOM 2654 C C . PHE A 1 332 ? 49.905 -39.459 78.120 1.00 72.57 327 PHE A C 1
ATOM 2655 O O . PHE A 1 332 ? 48.853 -38.804 78.103 1.00 68.82 327 PHE A O 1
ATOM 2663 N N . CYS A 1 333 ? 50.009 -40.642 78.721 1.00 74.53 328 CYS A N 1
ATOM 2664 C CA . CYS A 1 333 ? 48.901 -41.252 79.469 1.00 72.47 328 CYS A CA 1
ATOM 2665 C C . CYS A 1 333 ? 48.935 -40.989 80.977 1.00 69.93 328 CYS A C 1
ATOM 2666 O O . CYS A 1 333 ? 49.958 -40.613 81.530 1.00 71.38 328 CYS A O 1
ATOM 2669 N N . PHE A 1 334 ? 47.793 -41.205 81.621 1.00 66.73 329 PHE A N 1
ATOM 2670 C CA . PHE A 1 334 ? 47.624 -41.009 83.053 1.00 65.20 329 PHE A CA 1
ATOM 2671 C C . PHE A 1 334 ? 46.277 -41.574 83.447 1.00 63.39 329 PHE A C 1
ATOM 2672 O O . PHE A 1 334 ? 45.368 -41.618 82.623 1.00 62.39 329 PHE A O 1
ATOM 2680 N N . GLU A 1 335 ? 46.162 -42.030 84.692 1.00 63.98 330 GLU A N 1
ATOM 2681 C CA . GLU A 1 335 ? 44.989 -42.784 85.117 1.00 63.90 330 GLU A CA 1
ATOM 2682 C C . GLU A 1 335 ? 44.238 -42.130 86.266 1.00 61.58 330 GLU A C 1
ATOM 2683 O O . GLU A 1 335 ? 44.841 -41.529 87.153 1.00 61.53 330 GLU A O 1
ATOM 2689 N N . VAL A 1 336 ? 42.921 -42.283 86.256 1.00 60.36 331 VAL A N 1
ATOM 2690 C CA . VAL A 1 336 ? 42.099 -41.787 87.345 1.00 59.32 331 VAL A CA 1
ATOM 2691 C C . VAL A 1 336 ? 41.271 -42.918 87.960 1.00 61.09 331 VAL A C 1
ATOM 2692 O O . VAL A 1 336 ? 40.431 -43.522 87.298 1.00 62.04 331 VAL A O 1
ATOM 2696 N N . VAL A 1 337 ? 41.504 -43.199 89.233 1.00 62.37 332 VAL A N 1
ATOM 2697 C CA . VAL A 1 337 ? 40.783 -44.266 89.889 1.00 65.03 332 VAL A CA 1
ATOM 2698 C C . VAL A 1 337 ? 39.912 -43.690 90.988 1.00 64.91 332 VAL A C 1
ATOM 2699 O O . VAL A 1 337 ? 40.317 -42.786 91.700 1.00 64.14 332 VAL A O 1
ATOM 2703 N N . SER A 1 338 ? 38.703 -44.207 91.097 1.00 66.90 333 SER A N 1
ATOM 2704 C CA . SER A 1 338 ? 37.813 -43.880 92.190 1.00 68.23 333 SER A CA 1
ATOM 2705 C C . SER A 1 338 ? 37.308 -45.186 92.766 1.00 72.80 333 SER A C 1
ATOM 2706 O O . SER A 1 338 ? 37.749 -46.263 92.354 1.00 75.38 333 SER A O 1
ATOM 2709 N N . THR A 1 339 ? 36.399 -45.083 93.730 1.00 74.83 334 THR A N 1
ATOM 2710 C CA . THR A 1 339 ? 35.801 -46.245 94.387 1.00 79.70 334 THR A CA 1
ATOM 2711 C C . THR A 1 339 ? 35.175 -47.214 93.373 1.00 82.25 334 THR A C 1
ATOM 2712 O O . THR A 1 339 ? 35.412 -48.417 93.434 1.00 86.00 334 THR A O 1
ATOM 2716 N N . SER A 1 340 ? 34.405 -46.671 92.430 1.00 80.98 335 SER A N 1
ATOM 2717 C CA . SER A 1 340 ? 33.667 -47.471 91.448 1.00 84.20 335 SER A CA 1
ATOM 2718 C C . SER A 1 340 ? 34.305 -47.447 90.051 1.00 82.91 335 SER A C 1
ATOM 2719 O O . SER A 1 340 ? 34.330 -48.460 89.360 1.00 86.32 335 SER A O 1
ATOM 2722 N N . LYS A 1 341 ? 34.806 -46.286 89.641 1.00 78.65 336 LYS A N 1
ATOM 2723 C CA . LYS A 1 341 ? 35.358 -46.111 88.300 1.00 77.32 336 LYS A CA 1
ATOM 2724 C C . LYS A 1 341 ? 36.885 -46.234 88.261 1.00 76.52 336 LYS A C 1
ATOM 2725 O O . LYS A 1 341 ? 37.566 -46.035 89.254 1.00 76.11 336 LYS A O 1
ATOM 2731 N N . SER A 1 342 ? 37.403 -46.603 87.098 1.00 77.08 337 SER A N 1
ATOM 2732 C CA . SER A 1 342 ? 38.801 -46.405 86.734 1.00 75.49 337 SER A CA 1
ATOM 2733 C C . SER A 1 342 ? 38.758 -45.873 85.306 1.00 73.86 337 SER A C 1
ATOM 2734 O O . SER A 1 342 ? 37.901 -46.288 84.517 1.00 75.92 337 SER A O 1
ATOM 2737 N N . CYS A 1 343 ? 39.655 -44.954 84.966 1.00 70.57 338 CYS A N 1
ATOM 2738 C CA . CYS A 1 343 ? 39.662 -44.390 83.617 1.00 69.04 338 CYS A CA 1
ATOM 2739 C C . CYS A 1 343 ? 41.068 -44.048 83.141 1.00 67.71 338 CYS A C 1
ATOM 2740 O O . CYS A 1 343 ? 41.756 -43.224 83.749 1.00 65.40 338 CYS A O 1
ATOM 2743 N N . LEU A 1 344 ? 41.490 -44.687 82.054 1.00 69.23 339 LEU A N 1
ATOM 2744 C CA . LEU A 1 344 ? 42.738 -44.318 81.391 1.00 68.61 339 LEU A CA 1
ATOM 2745 C C . LEU A 1 344 ? 42.458 -43.117 80.489 1.00 64.98 339 LEU A C 1
ATOM 2746 O O . LEU A 1 344 ? 41.460 -43.091 79.784 1.00 64.05 339 LEU A O 1
ATOM 2751 N N . LEU A 1 345 ? 43.331 -42.120 80.557 1.00 62.80 340 LEU A N 1
ATOM 2752 C CA . LEU A 1 345 ? 43.132 -40.847 79.873 1.00 59.65 340 LEU A CA 1
ATOM 2753 C C . LEU A 1 345 ? 44.404 -40.509 79.136 1.00 61.13 340 LEU A C 1
ATOM 2754 O O . LEU A 1 345 ? 45.500 -40.870 79.568 1.00 63.71 340 LEU A O 1
ATOM 2759 N N . GLN A 1 346 ? 44.271 -39.826 78.013 1.00 60.17 341 GLN A N 1
ATOM 2760 C CA . GLN A 1 346 ? 45.447 -39.521 77.239 1.00 61.76 341 GLN A CA 1
ATOM 2761 C C . GLN A 1 346 ? 45.375 -38.101 76.739 1.00 59.79 341 GLN A C 1
ATOM 2762 O O . GLN A 1 346 ? 44.398 -37.704 76.120 1.00 58.82 341 GLN A O 1
ATOM 2768 N N . ALA A 1 347 ? 46.414 -37.338 77.047 1.00 60.54 342 ALA A N 1
ATOM 2769 C CA . ALA A 1 347 ? 46.532 -35.975 76.588 1.00 59.87 342 ALA A CA 1
ATOM 2770 C C . ALA A 1 347 ? 47.210 -35.992 75.217 1.00 63.55 342 ALA A C 1
ATOM 2771 O O . ALA A 1 347 ? 47.658 -37.050 74.752 1.00 66.01 342 ALA A O 1
ATOM 2773 N N . ASP A 1 348 ? 47.291 -34.827 74.578 1.00 63.44 343 ASP A N 1
ATOM 2774 C CA . ASP A 1 348 ? 47.872 -34.734 73.237 1.00 67.43 343 ASP A CA 1
ATOM 2775 C C . ASP A 1 348 ? 49.351 -34.396 73.206 1.00 70.65 343 ASP A C 1
ATOM 2776 O O . ASP A 1 348 ? 49.999 -34.587 72.186 1.00 74.31 343 ASP A O 1
ATOM 2781 N N . SER A 1 349 ? 49.872 -33.876 74.313 1.00 70.35 344 SER A N 1
ATOM 2782 C CA . SER A 1 349 ? 51.252 -33.418 74.371 1.00 74.57 344 SER A CA 1
ATOM 2783 C C . SER A 1 349 ? 51.793 -33.561 75.779 1.00 74.69 344 SER A C 1
ATOM 2784 O O . SER A 1 349 ? 51.039 -33.819 76.711 1.00 71.54 344 SER A O 1
ATOM 2787 N N . GLU A 1 350 ? 53.104 -33.390 75.919 1.00 79.31 345 GLU A N 1
ATOM 2788 C CA . GLU A 1 350 ? 53.753 -33.492 77.214 1.00 81.13 345 GLU A CA 1
ATOM 2789 C C . GLU A 1 350 ? 53.197 -32.464 78.171 1.00 78.07 345 GLU A C 1
ATOM 2790 O O . GLU A 1 350 ? 52.827 -32.793 79.292 1.00 76.77 345 GLU A O 1
ATOM 2796 N N . ARG A 1 351 ? 53.120 -31.230 77.689 1.00 78.22 346 ARG A N 1
ATOM 2797 C CA . ARG A 1 351 ? 52.641 -30.078 78.440 1.00 76.59 346 ARG A CA 1
ATOM 2798 C C . ARG A 1 351 ? 51.190 -30.199 78.919 1.00 71.34 346 ARG A C 1
ATOM 2799 O O . ARG A 1 351 ? 50.858 -29.723 79.998 1.00 70.43 346 ARG A O 1
ATOM 2807 N N . LEU A 1 352 ? 50.324 -30.799 78.103 1.00 68.64 347 LEU A N 1
ATOM 2808 C CA . LEU A 1 352 ? 48.909 -30.965 78.466 1.00 64.48 347 LEU A CA 1
ATOM 2809 C C . LEU A 1 352 ? 48.773 -32.042 79.516 1.00 63.04 347 LEU A C 1
ATOM 2810 O O . LEU A 1 352 ? 47.964 -31.921 80.428 1.00 60.39 347 LEU A O 1
ATOM 2815 N N . LEU A 1 353 ? 49.556 -33.106 79.342 1.00 64.99 348 LEU A N 1
ATOM 2816 C CA . LEU A 1 353 ? 49.661 -34.174 80.325 1.00 65.52 348 LEU A CA 1
ATOM 2817 C C . LEU A 1 353 ? 49.935 -33.566 81.691 1.00 65.74 348 LEU A C 1
ATOM 2818 O O . LEU A 1 353 ? 49.156 -33.762 82.619 1.00 63.81 348 LEU A O 1
ATOM 2823 N N . GLN A 1 354 ? 51.012 -32.788 81.785 1.00 68.93 349 GLN A N 1
ATOM 2824 C CA . GLN A 1 354 ? 51.352 -32.073 83.014 1.00 70.36 349 GLN A CA 1
ATOM 2825 C C . GLN A 1 354 ? 50.325 -31.033 83.449 1.00 67.79 349 GLN A C 1
ATOM 2826 O O . GLN A 1 354 ? 50.292 -30.684 84.627 1.00 68.40 349 GLN A O 1
ATOM 2832 N N . LEU A 1 355 ? 49.514 -30.506 82.527 1.00 65.57 350 LEU A N 1
ATOM 2833 C CA . LEU A 1 355 ? 48.484 -29.540 82.944 1.00 63.54 350 LEU A CA 1
ATOM 2834 C C . LEU A 1 355 ? 47.329 -30.255 83.615 1.00 59.91 350 LEU A C 1
ATOM 2835 O O . LEU A 1 355 ? 46.909 -29.864 84.686 1.00 60.08 350 LEU A O 1
ATOM 2840 N N . TRP A 1 356 ? 46.849 -31.321 82.985 1.00 57.44 351 TRP A N 1
ATOM 2841 C CA . TRP A 1 356 ? 45.700 -32.069 83.458 1.00 54.36 351 TRP A CA 1
ATOM 2842 C C . TRP A 1 356 ? 45.925 -32.839 84.769 1.00 55.03 351 TRP A C 1
ATOM 2843 O O . TRP A 1 356 ? 44.995 -32.989 85.570 1.00 53.51 351 TRP A O 1
ATOM 2854 N N . VAL A 1 357 ? 47.139 -33.349 84.981 1.00 57.60 352 VAL A N 1
ATOM 2855 C CA . VAL A 1 357 ? 47.435 -34.107 86.214 1.00 58.55 352 VAL A CA 1
ATOM 2856 C C . VAL A 1 357 ? 47.539 -33.219 87.451 1.00 59.28 352 VAL A C 1
ATOM 2857 O O . VAL A 1 357 ? 46.850 -33.466 88.440 1.00 58.32 352 VAL A O 1
ATOM 2861 N N . SER A 1 358 ? 48.361 -32.169 87.390 1.00 61.16 353 SER A N 1
ATOM 2862 C CA . SER A 1 358 ? 48.431 -31.234 88.507 1.00 63.04 353 SER A CA 1
ATOM 2863 C C . SER A 1 358 ? 47.070 -30.558 88.672 1.00 60.53 353 SER A C 1
ATOM 2864 O O . SER A 1 358 ? 46.626 -30.338 89.793 1.00 61.34 353 SER A O 1
ATOM 2867 N N . ALA A 1 359 ? 46.395 -30.285 87.555 1.00 57.91 354 ALA A N 1
ATOM 2868 C CA . ALA A 1 359 ? 44.985 -29.844 87.585 1.00 55.91 354 ALA A CA 1
ATOM 2869 C C . ALA A 1 359 ? 44.097 -30.753 88.434 1.00 53.90 354 ALA A C 1
ATOM 2870 O O . ALA A 1 359 ? 43.342 -30.282 89.268 1.00 53.85 354 ALA A O 1
ATOM 2872 N N . VAL A 1 360 ? 44.173 -32.053 88.191 1.00 53.15 355 VAL A N 1
ATOM 2873 C CA . VAL A 1 360 ? 43.436 -33.020 89.007 1.00 53.06 355 VAL A CA 1
ATOM 2874 C C . VAL A 1 360 ? 43.913 -33.077 90.471 1.00 55.27 355 VAL A C 1
ATOM 2875 O O . VAL A 1 360 ? 43.089 -33.062 91.387 1.00 55.37 355 VAL A O 1
ATOM 2879 N N . GLN A 1 361 ? 45.228 -33.122 90.685 1.00 58.07 356 GLN A N 1
ATOM 2880 C CA . GLN A 1 361 ? 45.799 -33.144 92.051 1.00 61.67 356 GLN A CA 1
ATOM 2881 C C . GLN A 1 361 ? 45.372 -31.899 92.829 1.00 63.93 356 GLN A C 1
ATOM 2882 O O . GLN A 1 361 ? 44.969 -31.983 93.992 1.00 65.69 356 GLN A O 1
ATOM 2888 N N . SER A 1 362 ? 45.489 -30.745 92.170 1.00 64.80 357 SER A N 1
ATOM 2889 C CA . SER A 1 362 ? 45.067 -29.465 92.718 1.00 67.24 357 SER A CA 1
ATOM 2890 C C . SER A 1 362 ? 43.563 -29.454 92.981 1.00 65.79 357 SER A C 1
ATOM 2891 O O . SER A 1 362 ? 43.113 -28.839 93.936 1.00 68.33 357 SER A O 1
ATOM 2894 N N . SER A 1 363 ? 42.789 -30.117 92.126 1.00 62.73 358 SER A N 1
ATOM 2895 C CA . SER A 1 363 ? 41.345 -30.242 92.336 1.00 61.92 358 SER A CA 1
ATOM 2896 C C . SER A 1 363 ? 41.048 -31.143 93.528 1.00 63.00 358 SER A C 1
ATOM 2897 O O . SER A 1 363 ? 40.123 -30.867 94.299 1.00 64.60 358 SER A O 1
ATOM 2900 N N . ILE A 1 364 ? 41.853 -32.201 93.675 1.00 62.97 359 ILE A N 1
ATOM 2901 C CA . ILE A 1 364 ? 41.781 -33.138 94.810 1.00 64.00 359 ILE A CA 1
ATOM 2902 C C . ILE A 1 364 ? 42.099 -32.451 96.155 1.00 67.75 359 ILE A C 1
ATOM 2903 O O . ILE A 1 364 ? 41.344 -32.590 97.129 1.00 68.87 359 ILE A O 1
ATOM 2908 N N . ALA A 1 365 ? 43.217 -31.724 96.196 1.00 69.61 360 ALA A N 1
ATOM 2909 C CA . ALA A 1 365 ? 43.665 -31.026 97.408 1.00 74.16 360 ALA A CA 1
ATOM 2910 C C . ALA A 1 365 ? 42.673 -29.923 97.789 1.00 75.35 360 ALA A C 1
ATOM 2911 O O . ALA A 1 365 ? 42.216 -29.845 98.919 1.00 77.97 360 ALA A O 1
ATOM 2913 N N . SER A 1 366 ? 42.333 -29.103 96.804 1.00 73.90 361 SER A N 1
ATOM 2914 C CA . SER A 1 366 ? 41.338 -28.052 96.919 1.00 75.70 361 SER A CA 1
ATOM 2915 C C . SER A 1 366 ? 40.027 -28.491 97.568 1.00 75.81 361 SER A C 1
ATOM 2916 O O . SER A 1 366 ? 39.519 -27.821 98.464 1.00 79.95 361 SER A O 1
ATOM 2919 N N . ALA A 1 367 ? 39.482 -29.615 97.111 1.00 72.55 362 ALA A N 1
ATOM 2920 C CA . ALA A 1 367 ? 38.137 -30.032 97.497 1.00 72.56 362 ALA A CA 1
ATOM 2921 C C . ALA A 1 367 ? 38.023 -30.596 98.919 1.00 75.69 362 ALA A C 1
ATOM 2922 O O . ALA A 1 367 ? 36.930 -30.964 99.341 1.00 76.84 362 ALA A O 1
ATOM 2924 N N . PHE A 1 368 ? 39.138 -30.657 99.645 1.00 77.56 363 PHE A N 1
ATOM 2925 C CA . PHE A 1 368 ? 39.116 -30.980 101.078 1.00 81.73 363 PHE A CA 1
ATOM 2926 C C . PHE A 1 368 ? 38.828 -29.764 101.966 1.00 86.86 363 PHE A C 1
ATOM 2927 O O . PHE A 1 368 ? 38.560 -29.919 103.164 1.00 90.86 363 PHE A O 1
ATOM 2935 N N . SER A 1 369 ? 38.873 -28.567 101.375 1.00 87.41 364 SER A N 1
ATOM 2936 C CA . SER A 1 369 ? 38.757 -27.288 102.114 1.00 93.35 364 SER A CA 1
ATOM 2937 C C . SER A 1 369 ? 37.622 -27.222 103.148 1.00 97.56 364 SER A C 1
ATOM 2938 O O . SER A 1 369 ? 36.438 -27.200 102.802 1.00 96.82 364 SER A O 1
ATOM 2941 N N . SER B 1 5 ? 16.711 -21.852 70.358 1.00 96.28 0 SER B N 1
ATOM 2942 C CA . SER B 1 5 ? 17.005 -22.775 71.499 1.00 99.87 0 SER B CA 1
ATOM 2943 C C . SER B 1 5 ? 18.411 -22.568 72.070 1.00 99.60 0 SER B C 1
ATOM 2944 O O . SER B 1 5 ? 18.571 -22.347 73.275 1.00 102.01 0 SER B O 1
ATOM 2947 N N . MET B 1 6 ? 19.416 -22.657 71.200 1.00 96.74 1 MET B N 1
ATOM 2948 C CA . MET B 1 6 ? 20.809 -22.443 71.586 1.00 95.98 1 MET B CA 1
ATOM 2949 C C . MET B 1 6 ? 21.273 -21.078 71.124 1.00 92.45 1 MET B C 1
ATOM 2950 O O . MET B 1 6 ? 20.752 -20.526 70.156 1.00 90.30 1 MET B O 1
ATOM 2955 N N . THR B 1 7 ? 22.250 -20.536 71.835 1.00 91.98 2 THR B N 1
ATOM 2956 C CA . THR B 1 7 ? 22.931 -19.334 71.395 1.00 88.82 2 THR B CA 1
ATOM 2957 C C . THR B 1 7 ? 24.187 -19.739 70.620 1.00 85.97 2 THR B C 1
ATOM 2958 O O . THR B 1 7 ? 25.014 -20.527 71.118 1.00 87.05 2 THR B O 1
ATOM 2962 N N . VAL B 1 8 ? 24.309 -19.220 69.401 1.00 81.67 3 VAL B N 1
ATOM 2963 C CA . VAL B 1 8 ? 25.550 -19.335 68.645 1.00 78.65 3 VAL B CA 1
ATOM 2964 C C . VAL B 1 8 ? 26.666 -18.654 69.425 1.00 78.24 3 VAL B C 1
ATOM 2965 O O . VAL B 1 8 ? 26.481 -17.551 69.946 1.00 78.50 3 VAL B O 1
ATOM 2969 N N . LYS B 1 9 ? 27.804 -19.332 69.535 1.00 77.43 4 LYS B N 1
ATOM 2970 C CA . LYS B 1 9 ? 28.970 -18.767 70.186 1.00 77.00 4 LYS B CA 1
ATOM 2971 C C . LYS B 1 9 ? 30.177 -18.920 69.300 1.00 74.58 4 LYS B C 1
ATOM 2972 O O . LYS B 1 9 ? 30.829 -19.966 69.274 1.00 74.94 4 LYS B O 1
ATOM 2978 N N . LEU B 1 10 ? 30.468 -17.843 68.582 1.00 71.97 5 LEU B N 1
ATOM 2979 C CA . LEU B 1 10 ? 31.422 -17.869 67.490 1.00 69.14 5 LEU B CA 1
ATOM 2980 C C . LEU B 1 10 ? 32.485 -16.775 67.604 1.00 68.36 5 LEU B C 1
ATOM 2981 O O . LEU B 1 10 ? 32.983 -16.270 66.594 1.00 66.45 5 LEU B O 1
ATOM 2986 N N . ASP B 1 11 ? 32.831 -16.428 68.844 1.00 69.14 6 ASP B N 1
ATOM 2987 C CA . ASP B 1 11 ? 33.890 -15.462 69.116 1.00 68.69 6 ASP B CA 1
ATOM 2988 C C . ASP B 1 11 ? 35.249 -16.163 69.168 1.00 68.47 6 ASP B C 1
ATOM 2989 O O . ASP B 1 11 ? 35.317 -17.366 69.428 1.00 69.15 6 ASP B O 1
ATOM 2994 N N . PHE B 1 12 ? 36.327 -15.421 68.928 1.00 67.16 7 PHE B N 1
ATOM 2995 C CA . PHE B 1 12 ? 37.663 -16.017 68.861 1.00 66.84 7 PHE B CA 1
ATOM 2996 C C . PHE B 1 12 ? 38.003 -16.872 70.102 1.00 68.46 7 PHE B C 1
ATOM 2997 O O . PHE B 1 12 ? 38.741 -17.838 69.996 1.00 68.84 7 PHE B O 1
ATOM 3005 N N . GLU B 1 13 ? 37.470 -16.521 71.269 1.00 69.72 8 GLU B N 1
ATOM 3006 C CA . GLU B 1 13 ? 37.737 -17.303 72.485 1.00 71.98 8 GLU B CA 1
ATOM 3007 C C . GLU B 1 13 ? 37.356 -18.769 72.235 1.00 71.52 8 GLU B C 1
ATOM 3008 O O . GLU B 1 13 ? 38.216 -19.658 72.251 1.00 71.59 8 GLU B O 1
ATOM 3014 N N . GLU B 1 14 ? 36.072 -18.985 71.949 1.00 70.69 9 GLU B N 1
ATOM 3015 C CA . GLU B 1 14 ? 35.498 -20.311 71.724 1.00 70.30 9 GLU B CA 1
ATOM 3016 C C . GLU B 1 14 ? 36.101 -21.017 70.498 1.00 67.66 9 GLU B C 1
ATOM 3017 O O . GLU B 1 14 ? 36.221 -22.244 70.497 1.00 68.77 9 GLU B O 1
ATOM 3023 N N . CYS B 1 15 ? 36.508 -20.243 69.488 1.00 64.23 10 CYS B N 1
ATOM 3024 C CA . CYS B 1 15 ? 37.197 -20.769 68.300 1.00 62.05 10 CYS B CA 1
ATOM 3025 C C . CYS B 1 15 ? 38.511 -21.450 68.657 1.00 60.83 10 CYS B C 1
ATOM 3026 O O . CYS B 1 15 ? 38.770 -22.566 68.236 1.00 60.37 10 CYS B O 1
ATOM 3029 N N . LEU B 1 16 ? 39.334 -20.753 69.427 1.00 59.91 11 LEU B N 1
ATOM 3030 C CA . LEU B 1 16 ? 40.652 -21.220 69.792 1.00 60.03 11 LEU B CA 1
ATOM 3031 C C . LEU B 1 16 ? 40.593 -22.405 70.769 1.00 61.30 11 LEU B C 1
ATOM 3032 O O . LEU B 1 16 ? 41.480 -23.270 70.781 1.00 61.78 11 LEU B O 1
ATOM 3037 N N . LYS B 1 17 ? 39.543 -22.421 71.587 1.00 60.90 12 LYS B N 1
ATOM 3038 C CA . LYS B 1 17 ? 39.282 -23.478 72.550 1.00 61.91 12 LYS B CA 1
ATOM 3039 C C . LYS B 1 17 ? 38.869 -24.763 71.831 1.00 61.11 12 LYS B C 1
ATOM 3040 O O . LYS B 1 17 ? 39.142 -25.849 72.315 1.00 62.28 12 LYS B O 1
ATOM 3046 N N . ASP B 1 18 ? 38.183 -24.616 70.691 1.00 58.26 13 ASP B N 1
ATOM 3047 C CA . ASP B 1 18 ? 37.689 -25.744 69.869 1.00 57.70 13 ASP B CA 1
ATOM 3048 C C . ASP B 1 18 ? 36.696 -26.648 70.627 1.00 59.28 13 ASP B C 1
ATOM 3049 O O . ASP B 1 18 ? 36.841 -27.873 70.654 1.00 60.09 13 ASP B O 1
ATOM 3054 N N . SER B 1 19 ? 35.696 -26.023 71.240 1.00 58.25 14 SER B N 1
ATOM 3055 C CA . SER B 1 19 ? 34.792 -26.712 72.137 1.00 60.32 14 SER B CA 1
ATOM 3056 C C . SER B 1 19 ? 33.634 -27.346 71.355 1.00 59.75 14 SER B C 1
ATOM 3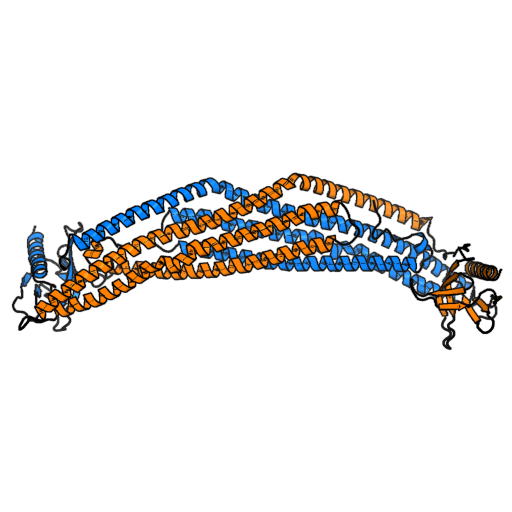057 O O . SER B 1 19 ? 33.370 -26.947 70.230 1.00 56.09 14 SER B O 1
ATOM 3060 N N . PRO B 1 20 ? 32.949 -28.345 71.960 1.00 62.47 15 PRO B N 1
ATOM 3061 C CA . PRO B 1 20 ? 31.724 -28.887 71.406 1.00 63.13 15 PRO B CA 1
ATOM 3062 C C . PRO B 1 20 ? 30.718 -27.771 71.125 1.00 62.08 15 PRO B C 1
ATOM 3063 O O . PRO B 1 20 ? 29.966 -27.856 70.153 1.00 60.41 15 PRO B O 1
ATOM 3067 N N . ARG B 1 21 ? 30.716 -26.740 71.972 1.00 62.72 16 ARG B N 1
ATOM 3068 C CA . ARG B 1 21 ? 29.832 -25.581 71.799 1.00 62.18 16 ARG B CA 1
ATOM 3069 C C . ARG B 1 21 ? 30.134 -24.814 70.523 1.00 58.38 16 ARG B C 1
ATOM 3070 O O . ARG B 1 21 ? 29.220 -24.362 69.842 1.00 57.50 16 ARG B O 1
ATOM 3078 N N . PHE B 1 22 ? 31.413 -24.645 70.210 1.00 57.11 17 PHE B N 1
ATOM 3079 C CA . PHE B 1 22 ? 31.808 -24.011 68.962 1.00 54.16 17 PHE B CA 1
ATOM 3080 C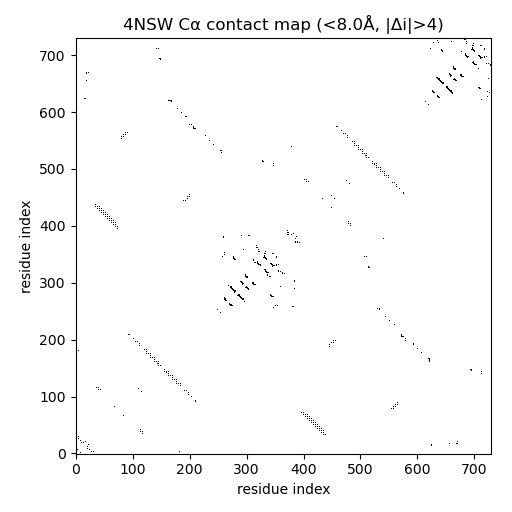 C . PHE B 1 22 ? 31.330 -24.846 67.786 1.00 53.22 17 PHE B C 1
ATOM 3081 O O . PHE B 1 22 ? 30.813 -24.307 66.818 1.00 51.71 17 PHE B O 1
ATOM 3089 N N . ARG B 1 23 ? 31.518 -26.156 67.887 1.00 55.27 18 ARG B N 1
ATOM 3090 C CA . ARG B 1 23 ? 31.073 -27.122 66.895 1.00 55.87 18 ARG B CA 1
ATOM 3091 C C . ARG B 1 23 ? 29.559 -27.058 66.697 1.00 55.82 18 ARG B C 1
ATOM 3092 O O . ARG B 1 23 ? 29.089 -26.934 65.562 1.00 54.24 18 ARG B O 1
ATOM 3100 N N . ALA B 1 24 ? 28.806 -27.117 67.791 1.00 57.37 19 ALA B N 1
ATOM 3101 C CA . ALA B 1 24 ? 27.344 -26.993 67.739 1.00 58.22 19 ALA B CA 1
ATOM 3102 C C . ALA B 1 24 ? 26.908 -25.651 67.196 1.00 55.97 19 ALA B C 1
ATOM 3103 O O . ALA B 1 24 ? 25.870 -25.548 66.523 1.00 55.05 19 ALA B O 1
ATOM 3105 N N . SER B 1 25 ? 27.698 -24.619 67.476 1.00 55.54 20 SER B N 1
ATOM 3106 C CA . SER B 1 25 ? 27.419 -23.287 66.924 1.00 53.85 20 SER B CA 1
ATOM 3107 C C . SER B 1 25 ? 27.574 -23.252 65.399 1.00 52.42 20 SER B C 1
ATOM 3108 O O . SER B 1 25 ? 26.750 -22.658 64.700 1.00 51.79 20 SER B O 1
ATOM 3111 N N . ILE B 1 26 ? 28.628 -23.887 64.890 1.00 53.04 21 ILE B N 1
ATOM 3112 C CA . ILE B 1 26 ? 28.857 -24.001 63.458 1.00 52.18 21 ILE B CA 1
ATOM 3113 C C . ILE B 1 26 ? 27.727 -24.791 62.813 1.00 53.44 21 ILE B C 1
ATOM 3114 O O . ILE B 1 26 ? 27.213 -24.394 61.769 1.00 52.73 21 ILE B O 1
ATOM 3119 N N . GLU B 1 27 ? 27.319 -25.894 63.425 1.00 56.66 22 GLU B N 1
ATOM 3120 C CA . GLU B 1 27 ? 26.215 -26.675 62.856 1.00 59.00 22 GLU B CA 1
ATOM 3121 C C . GLU B 1 27 ? 24.900 -25.877 62.758 1.00 57.90 22 GLU B C 1
ATOM 3122 O O . GLU B 1 27 ? 24.172 -25.999 61.774 1.00 56.79 22 GLU B O 1
ATOM 3128 N N . LEU B 1 28 ? 24.625 -25.061 63.777 1.00 58.58 23 LEU B N 1
ATOM 3129 C CA . LEU B 1 28 ? 23.423 -24.224 63.839 1.00 58.35 23 LEU B CA 1
ATOM 3130 C C . LEU B 1 28 ? 23.443 -23.169 62.743 1.00 55.79 23 LEU B C 1
ATOM 3131 O O . LEU B 1 28 ? 22.450 -22.969 62.050 1.00 55.63 23 LEU B O 1
ATOM 3136 N N . VAL B 1 29 ? 24.577 -22.493 62.584 1.00 54.02 24 VAL B N 1
ATOM 3137 C CA . VAL B 1 29 ? 24.701 -21.491 61.554 1.00 51.30 24 VAL B CA 1
ATOM 3138 C C . VAL B 1 29 ? 24.511 -22.145 60.175 1.00 50.73 24 VAL B C 1
ATOM 3139 O O . VAL B 1 29 ? 23.851 -21.591 59.291 1.00 48.50 24 VAL B O 1
ATOM 3143 N N . GLU B 1 30 ? 25.028 -23.356 60.030 1.00 51.36 25 GLU B N 1
ATOM 3144 C CA . GLU B 1 30 ? 24.918 -24.039 58.758 1.00 50.61 25 GLU B CA 1
ATOM 3145 C C . GLU B 1 30 ? 23.486 -24.422 58.463 1.00 51.78 25 GLU B C 1
ATOM 3146 O O . GLU B 1 30 ? 23.058 -24.356 57.308 1.00 50.25 25 GLU B O 1
ATOM 3152 N N . ALA B 1 31 ? 22.755 -24.800 59.512 1.00 53.99 26 ALA B N 1
ATOM 3153 C CA . ALA B 1 31 ? 21.315 -24.991 59.413 1.00 55.55 26 ALA B CA 1
ATOM 3154 C C . ALA B 1 31 ? 20.593 -23.693 59.013 1.00 54.27 26 ALA B C 1
ATOM 3155 O O . ALA B 1 31 ? 19.748 -23.734 58.130 1.00 54.23 26 ALA B O 1
ATOM 3157 N N . GLU B 1 32 ? 20.903 -22.559 59.642 1.00 54.19 27 GLU B N 1
ATOM 3158 C CA . GLU B 1 32 ? 20.116 -21.351 59.352 1.00 53.91 27 GLU B CA 1
ATOM 3159 C C . GLU B 1 32 ? 20.454 -20.644 58.029 1.00 51.69 27 GLU B C 1
ATOM 3160 O O . GLU B 1 32 ? 19.644 -19.869 57.527 1.00 51.00 27 GLU B O 1
ATOM 3166 N N . VAL B 1 33 ? 21.631 -20.925 57.468 1.00 51.14 28 VAL B N 1
ATOM 3167 C CA . VAL B 1 33 ? 22.015 -20.426 56.152 1.00 49.08 28 VAL B CA 1
ATOM 3168 C C . VAL B 1 33 ? 21.344 -21.272 55.075 1.00 50.83 28 VAL B C 1
ATOM 3169 O O . VAL B 1 33 ? 20.917 -20.758 54.045 1.00 49.23 28 VAL B O 1
ATOM 3173 N N . SER B 1 34 ? 21.257 -22.577 55.318 1.00 53.96 29 SER B N 1
ATOM 3174 C CA . SER B 1 34 ? 20.608 -23.473 54.378 1.00 55.92 29 SER B CA 1
ATOM 3175 C C . SER B 1 34 ? 19.131 -23.129 54.185 1.00 56.33 29 SER B C 1
ATOM 3176 O O . SER B 1 34 ? 18.637 -23.123 53.050 1.00 56.54 29 SER B O 1
ATOM 3179 N N . GLU B 1 35 ? 18.431 -22.830 55.274 1.00 56.98 30 GLU B N 1
ATOM 3180 C CA . GLU B 1 35 ? 17.087 -22.299 55.155 1.00 57.29 30 GLU B CA 1
ATOM 3181 C C . GLU B 1 35 ? 17.064 -20.896 54.550 1.00 54.85 30 GLU B C 1
ATOM 3182 O O . GLU B 1 35 ? 16.079 -20.511 53.926 1.00 53.62 30 GLU B O 1
ATOM 3188 N N . LEU B 1 36 ? 18.140 -20.131 54.729 1.00 53.94 31 LEU B N 1
ATOM 3189 C CA . LEU B 1 36 ? 18.192 -18.780 54.143 1.00 51.99 31 LEU B CA 1
ATOM 3190 C C . LEU B 1 36 ? 18.203 -18.915 52.638 1.00 51.22 31 LEU B C 1
ATOM 3191 O O . LEU B 1 36 ? 17.522 -18.160 51.965 1.00 50.77 31 LEU B O 1
ATOM 3196 N N . GLU B 1 37 ? 18.970 -19.881 52.127 1.00 52.01 32 GLU B N 1
ATOM 3197 C CA . GLU B 1 37 ? 19.104 -20.099 50.697 1.00 51.59 32 GLU B CA 1
ATOM 3198 C C . GLU B 1 37 ? 17.788 -20.585 50.107 1.00 51.72 32 GLU B C 1
ATOM 3199 O O . GLU B 1 37 ? 17.351 -20.080 49.074 1.00 50.03 32 GLU B O 1
ATOM 3205 N N . THR B 1 38 ? 17.170 -21.565 50.766 1.00 52.66 33 THR B N 1
ATOM 3206 C CA . THR B 1 38 ? 15.875 -22.082 50.334 1.00 53.61 33 THR B CA 1
ATOM 3207 C C . THR B 1 38 ? 14.794 -20.980 50.319 1.00 52.36 33 THR B C 1
ATOM 3208 O O . THR B 1 38 ? 13.977 -20.924 49.392 1.00 52.01 33 THR B O 1
ATOM 3212 N N . ARG B 1 39 ? 14.824 -20.089 51.308 1.00 51.57 34 ARG B N 1
ATOM 3213 C CA . ARG B 1 39 ? 13.782 -19.080 51.452 1.00 51.11 34 ARG B CA 1
ATOM 3214 C C . ARG B 1 39 ? 14.003 -17.832 50.606 1.00 49.42 34 ARG B C 1
ATOM 3215 O O . ARG B 1 39 ? 13.056 -17.106 50.314 1.00 48.56 34 ARG B O 1
ATOM 3223 N N . LEU B 1 40 ? 15.247 -17.591 50.208 1.00 48.39 35 LEU B N 1
ATOM 3224 C CA . LEU B 1 40 ? 15.532 -16.583 49.208 1.00 46.68 35 LEU B CA 1
ATOM 3225 C C . LEU B 1 40 ? 15.169 -17.028 47.792 1.00 46.58 35 LEU B C 1
ATOM 3226 O O . LEU B 1 40 ? 14.666 -16.219 46.995 1.00 45.57 35 LEU B O 1
ATOM 3231 N N . GLU B 1 41 ? 15.443 -18.291 47.475 1.00 47.66 36 GLU B N 1
ATOM 3232 C CA . GLU B 1 41 ? 15.171 -18.820 46.137 1.00 48.26 36 GLU B CA 1
ATOM 3233 C C . GLU B 1 41 ? 13.668 -18.906 45.882 1.00 47.37 36 GLU B C 1
ATOM 3234 O O . GLU B 1 41 ? 13.223 -18.678 44.766 1.00 46.91 36 GLU B O 1
ATOM 3240 N N . LYS B 1 42 ? 12.900 -19.251 46.912 1.00 46.81 37 LYS B N 1
ATOM 3241 C CA . LYS B 1 42 ? 11.456 -19.362 46.802 1.00 46.62 37 LYS B CA 1
ATOM 3242 C C . LYS B 1 42 ? 10.833 -17.960 46.590 1.00 44.49 37 LYS B C 1
ATOM 3243 O O . LYS B 1 42 ? 9.881 -17.808 45.809 1.00 43.07 37 LYS B O 1
ATOM 3249 N N . LEU B 1 43 ? 11.398 -16.961 47.278 1.00 42.56 38 LEU B N 1
ATOM 3250 C CA . LEU B 1 43 ? 10.979 -15.572 47.144 1.00 40.96 38 LEU B CA 1
ATOM 3251 C C . LEU B 1 43 ? 11.324 -15.030 45.752 1.00 39.71 38 LEU B C 1
ATOM 3252 O O . LEU B 1 43 ? 10.605 -14.205 45.244 1.00 38.80 38 LEU B O 1
ATOM 3257 N N . LEU B 1 44 ? 12.412 -15.519 45.146 1.00 39.71 39 LEU B N 1
ATOM 3258 C CA . LEU B 1 44 ? 12.750 -15.148 43.789 1.00 39.20 39 LEU B CA 1
ATOM 3259 C C . LEU B 1 44 ? 11.706 -15.750 42.845 1.00 39.57 39 LEU B C 1
ATOM 3260 O O . LEU B 1 44 ? 11.204 -15.071 41.947 1.00 38.83 39 LEU B O 1
ATOM 3265 N N . LYS B 1 45 ? 11.379 -17.017 43.073 1.00 40.35 40 LYS B N 1
ATOM 3266 C CA . LYS B 1 45 ? 10.320 -17.724 42.361 1.00 41.10 40 LYS B CA 1
ATOM 3267 C C . LYS B 1 45 ? 8.937 -16.975 42.427 1.00 40.11 40 LYS B C 1
ATOM 3268 O O . LYS B 1 45 ? 8.274 -16.735 41.375 1.00 39.69 40 LYS B O 1
ATOM 3274 N N . LEU B 1 46 ? 8.528 -16.583 43.638 1.00 37.92 41 LEU B N 1
ATOM 3275 C CA . LEU B 1 46 ? 7.343 -15.771 43.850 1.00 37.03 41 LEU B CA 1
ATOM 3276 C C . LEU B 1 46 ? 7.470 -14.359 43.225 1.00 35.25 41 LEU B C 1
ATOM 3277 O O . LEU B 1 46 ? 6.466 -13.707 42.923 1.00 33.65 41 LEU B O 1
ATOM 3282 N N . GLY B 1 47 ? 8.702 -13.894 43.065 1.00 33.99 42 GLY B N 1
ATOM 3283 C CA . GLY B 1 47 ? 8.963 -12.601 42.473 1.00 34.09 42 GLY B CA 1
ATOM 3284 C C . GLY B 1 47 ? 8.751 -12.684 40.968 1.00 34.36 42 GLY B C 1
ATOM 3285 O O . GLY B 1 47 ? 8.227 -11.760 40.364 1.00 33.16 42 GLY B O 1
ATOM 3286 N N . THR B 1 48 ? 9.155 -13.807 40.378 1.00 35.59 43 THR B N 1
ATOM 3287 C CA . THR B 1 48 ? 8.849 -14.093 38.981 1.00 36.76 43 THR B CA 1
ATOM 3288 C C . THR B 1 48 ? 7.315 -14.175 38.782 1.00 36.36 43 THR B C 1
ATOM 3289 O O . THR B 1 48 ? 6.778 -13.501 37.907 1.00 35.57 43 THR B O 1
ATOM 3293 N N . GLY B 1 49 ? 6.625 -14.988 39.600 1.00 36.48 44 GLY B N 1
ATOM 3294 C CA . GLY B 1 49 ? 5.164 -15.027 39.627 1.00 35.64 44 GLY B CA 1
ATOM 3295 C C . GLY B 1 49 ? 4.511 -13.638 39.630 1.00 34.28 44 GLY B C 1
ATOM 3296 O O . GLY B 1 49 ? 3.618 -13.380 38.832 1.00 33.59 44 GLY B O 1
ATOM 3297 N N . LEU B 1 50 ? 4.967 -12.742 40.514 1.00 32.27 45 LEU B N 1
ATOM 3298 C CA . LEU B 1 50 ? 4.369 -11.426 40.679 1.00 31.05 45 LEU B CA 1
ATOM 3299 C C . LEU B 1 50 ? 4.563 -10.583 39.395 1.00 31.26 45 LEU B C 1
ATOM 3300 O O . LEU B 1 50 ? 3.634 -9.877 38.948 1.00 29.45 45 LEU B O 1
ATOM 3305 N N . LEU B 1 51 ? 5.777 -10.669 38.823 1.00 31.17 46 LEU B N 1
ATOM 3306 C CA . LEU B 1 51 ? 6.163 -9.843 37.720 1.00 31.06 46 LEU B CA 1
ATOM 3307 C C . LEU B 1 51 ? 5.472 -10.336 36.480 1.00 30.97 46 LEU B C 1
ATOM 3308 O O . LEU B 1 51 ? 4.963 -9.522 35.728 1.00 30.94 46 LEU B O 1
ATOM 3313 N N . GLU B 1 52 ? 5.484 -11.649 36.232 1.00 30.80 47 GLU B N 1
ATOM 3314 C CA . GLU B 1 52 ? 4.839 -12.186 35.023 1.00 31.92 47 GLU B CA 1
ATOM 3315 C C . GLU B 1 52 ? 3.320 -11.923 35.059 1.00 31.36 47 GLU B C 1
ATOM 3316 O O . GLU B 1 52 ? 2.700 -11.633 34.026 1.00 31.00 47 GLU B O 1
ATOM 3322 N N . SER B 1 53 ? 2.713 -12.031 36.229 1.00 29.27 48 SER B N 1
ATOM 3323 C CA . SER B 1 53 ? 1.280 -11.793 36.261 1.00 30.54 48 SER B CA 1
ATOM 3324 C C . SER B 1 53 ? 0.975 -10.301 36.268 1.00 28.57 48 SER B C 1
ATOM 3325 O O . SER B 1 53 ? -0.036 -9.901 35.741 1.00 30.56 48 SER B O 1
ATOM 3328 N N . GLY B 1 54 ? 1.850 -9.486 36.828 1.00 27.80 49 GLY B N 1
ATOM 3329 C CA . GLY B 1 54 ? 1.724 -8.029 36.753 1.00 26.91 49 GLY B CA 1
ATOM 3330 C C . GLY B 1 54 ? 1.705 -7.518 35.315 1.00 27.71 49 GLY B C 1
ATOM 3331 O O . GLY B 1 54 ? 0.837 -6.744 34.962 1.00 27.68 49 GLY B O 1
ATOM 3332 N N . ARG B 1 55 ? 2.674 -7.940 34.503 1.00 28.89 50 ARG B N 1
ATOM 3333 C CA . ARG B 1 55 ? 2.796 -7.527 33.110 1.00 30.02 50 ARG B CA 1
ATOM 3334 C C . ARG B 1 55 ? 1.578 -7.981 32.289 1.00 30.34 50 ARG B C 1
ATOM 3335 O O . ARG B 1 55 ? 1.130 -7.269 31.396 1.00 29.15 50 ARG B O 1
ATOM 3343 N N . HIS B 1 56 ? 1.106 -9.203 32.534 1.00 31.20 51 HIS B N 1
ATOM 3344 C CA . HIS B 1 56 ? -0.098 -9.669 31.872 1.00 32.51 51 HIS B CA 1
ATOM 3345 C C . HIS B 1 56 ? -1.286 -8.769 32.237 1.00 31.71 51 HIS B C 1
ATOM 3346 O O . HIS B 1 56 ? -2.079 -8.378 31.375 1.00 31.65 51 HIS B O 1
ATOM 3353 N N . TYR B 1 57 ? -1.390 -8.438 33.520 1.00 30.20 52 TYR B N 1
ATOM 3354 C CA . TYR B 1 57 ? -2.471 -7.622 34.001 1.00 30.59 52 TYR B CA 1
ATOM 3355 C C . TYR B 1 57 ? -2.429 -6.270 33.295 1.00 30.00 52 TYR B C 1
ATOM 3356 O O . TYR B 1 57 ? -3.440 -5.795 32.813 1.00 30.54 52 TYR B O 1
ATOM 3365 N N . LEU B 1 58 ? -1.258 -5.647 33.257 1.00 29.90 53 LEU B N 1
ATOM 3366 C CA . LEU B 1 58 ? -1.157 -4.322 32.695 1.00 28.42 53 LEU B CA 1
ATOM 3367 C C . LEU B 1 58 ? -1.438 -4.395 31.191 1.00 28.50 53 LEU B C 1
ATOM 3368 O O . LEU B 1 58 ? -1.956 -3.453 30.651 1.00 27.20 53 LEU B O 1
ATOM 3373 N N . ALA B 1 59 ? -1.158 -5.533 30.534 1.00 28.12 54 ALA B N 1
ATOM 3374 C CA . ALA B 1 59 ? -1.386 -5.630 29.088 1.00 29.08 54 ALA B CA 1
ATOM 3375 C C . ALA B 1 59 ? -2.885 -5.658 28.837 1.00 29.28 54 ALA B C 1
ATOM 3376 O O . ALA B 1 59 ? -3.404 -4.945 27.965 1.00 30.59 54 ALA B O 1
ATOM 3378 N N . ALA B 1 60 ? -3.581 -6.425 29.669 1.00 28.92 55 ALA B N 1
ATOM 3379 C CA . ALA B 1 60 ? -5.031 -6.510 29.639 1.00 28.18 55 ALA B CA 1
ATOM 3380 C C . ALA B 1 60 ? -5.691 -5.158 29.928 1.00 27.83 55 ALA B C 1
ATOM 3381 O O . ALA B 1 60 ? -6.686 -4.849 29.317 1.00 27.99 55 ALA B O 1
ATOM 3383 N N . SER B 1 61 ? -5.160 -4.373 30.865 1.00 26.82 56 SER B N 1
ATOM 3384 C CA . SER B 1 61 ? -5.741 -3.082 31.159 1.00 27.76 56 SER B CA 1
ATOM 3385 C C . SER B 1 61 ? -5.578 -2.157 30.016 1.00 28.72 56 SER B C 1
ATOM 3386 O O . SER B 1 61 ? -6.471 -1.360 29.763 1.00 30.34 56 SER B O 1
ATOM 3389 N N . ARG B 1 62 ? -4.427 -2.266 29.347 1.00 29.02 57 ARG B N 1
ATOM 3390 C CA . ARG B 1 62 ? -4.071 -1.468 28.209 1.00 30.42 57 ARG B CA 1
ATOM 3391 C C . ARG B 1 62 ? -5.054 -1.774 27.075 1.00 29.73 57 ARG B C 1
ATOM 3392 O O . ARG B 1 62 ? -5.601 -0.856 26.479 1.00 29.31 57 ARG B O 1
ATOM 3400 N N . ALA B 1 63 ? -5.266 -3.072 26.805 1.00 28.95 58 ALA B N 1
ATOM 3401 C CA . ALA B 1 63 ? -6.208 -3.521 25.800 1.00 29.20 58 ALA B CA 1
ATOM 3402 C C . ALA B 1 63 ? -7.653 -3.085 26.151 1.00 28.52 58 ALA B C 1
ATOM 3403 O O . ALA B 1 63 ? -8.417 -2.773 25.258 1.00 29.69 58 ALA B O 1
ATOM 3405 N N . PHE B 1 64 ? -7.969 -2.972 27.440 1.00 28.28 59 PHE B N 1
ATOM 3406 C CA . PHE B 1 64 ? -9.289 -2.476 27.930 1.00 28.06 59 PHE B CA 1
ATOM 3407 C C . PHE B 1 64 ? -9.536 -0.991 27.619 1.00 29.37 59 PHE B C 1
ATOM 3408 O O . PHE B 1 64 ? -10.611 -0.611 27.115 1.00 28.64 59 PHE B O 1
ATOM 3416 N N . VAL B 1 65 ? -8.547 -0.142 27.920 1.00 29.85 60 VAL B N 1
ATOM 3417 C CA . VAL B 1 65 ? -8.678 1.264 27.565 1.00 30.59 60 VAL B CA 1
ATOM 3418 C C . VAL B 1 65 ? -8.832 1.446 26.038 1.00 32.09 60 VAL B C 1
ATOM 3419 O O . VAL B 1 65 ? -9.693 2.175 25.610 1.00 33.56 60 VAL B O 1
ATOM 3423 N N . VAL B 1 66 ? -8.044 0.746 25.227 1.00 33.64 61 VAL B N 1
ATOM 3424 C CA . VAL B 1 66 ? -8.251 0.760 23.760 1.00 34.35 61 VAL B CA 1
ATOM 3425 C C . VAL B 1 66 ? -9.717 0.424 23.356 1.00 34.52 61 VAL B C 1
ATOM 3426 O O . VAL B 1 66 ? -10.312 1.137 22.552 1.00 36.21 61 VAL B O 1
ATOM 3430 N N . GLY B 1 67 ? -10.283 -0.634 23.934 1.00 34.22 62 GLY B N 1
ATOM 3431 C CA . GLY B 1 67 ? -11.699 -1.030 23.744 1.00 33.19 62 GLY B CA 1
ATOM 3432 C C . GLY B 1 67 ? -12.665 0.123 23.969 1.00 32.23 62 GLY B C 1
ATOM 3433 O O . GLY B 1 67 ? -13.644 0.294 23.232 1.00 31.91 62 GLY B O 1
ATOM 3434 N N . ILE B 1 68 ? -12.358 0.931 24.975 1.00 31.28 63 ILE B N 1
ATOM 3435 C CA . ILE B 1 68 ? -13.144 2.095 25.319 1.00 30.57 63 ILE B CA 1
ATOM 3436 C C . ILE B 1 68 ? -13.116 3.145 24.208 1.00 31.75 63 ILE B C 1
ATOM 3437 O O . ILE B 1 68 ? -14.165 3.705 23.850 1.00 29.91 63 ILE B O 1
ATOM 3442 N N . CYS B 1 69 ? -11.913 3.404 23.675 1.00 32.87 64 CYS B N 1
ATOM 3443 C CA . CYS B 1 69 ? -11.761 4.342 22.585 1.00 36.17 64 CYS B CA 1
ATOM 3444 C C . CYS B 1 69 ? -12.432 3.814 21.325 1.00 36.00 64 CYS B C 1
ATOM 3445 O O . CYS B 1 69 ? -13.061 4.578 20.632 1.00 35.23 64 CYS B O 1
ATOM 3448 N N . ASP B 1 70 ? -12.278 2.518 21.039 1.00 36.71 65 ASP B N 1
ATOM 3449 C CA . ASP B 1 70 ? -12.985 1.877 19.912 1.00 39.05 65 ASP B CA 1
ATOM 3450 C C . ASP B 1 70 ? -14.514 2.071 20.066 1.00 37.90 65 ASP B C 1
ATOM 3451 O O . ASP B 1 70 ? -15.208 2.415 19.102 1.00 39.01 65 ASP B O 1
ATOM 3456 N N . LEU B 1 71 ? -15.023 1.878 21.277 1.00 36.41 66 LEU B N 1
ATOM 3457 C CA . LEU B 1 71 ? -16.455 2.015 21.534 1.00 36.01 66 LEU B CA 1
ATOM 3458 C C . LEU B 1 71 ? -16.884 3.435 21.228 1.00 37.71 66 LEU B C 1
ATOM 3459 O O . LEU B 1 71 ? -17.756 3.661 20.367 1.00 38.92 66 LEU B O 1
ATOM 3464 N N . ALA B 1 72 ? -16.252 4.399 21.889 1.00 37.68 67 ALA B N 1
ATOM 3465 C CA . ALA B 1 72 ? -16.634 5.804 21.702 1.00 38.99 67 ALA B CA 1
ATOM 3466 C C . ALA B 1 72 ? -16.398 6.312 20.271 1.00 40.97 67 ALA B C 1
ATOM 3467 O O . ALA B 1 72 ? -16.974 7.308 19.869 1.00 41.57 67 ALA B O 1
ATOM 3469 N N . ARG B 1 73 ? -15.571 5.619 19.499 1.00 41.73 68 ARG B N 1
ATOM 3470 C CA . ARG B 1 73 ? -15.307 6.042 18.133 1.00 44.93 68 ARG B CA 1
ATOM 3471 C C . ARG B 1 73 ? -16.579 6.010 17.254 1.00 46.58 68 ARG B C 1
ATOM 3472 O O . ARG B 1 73 ? -16.646 6.673 16.218 1.00 47.55 68 ARG B O 1
ATOM 3480 N N . LEU B 1 74 ? -17.593 5.260 17.690 1.00 47.21 69 LEU B N 1
ATOM 3481 C CA . LEU B 1 74 ? -18.872 5.183 16.971 1.00 49.13 69 LEU B CA 1
ATOM 3482 C C . LEU B 1 74 ? -19.698 6.466 17.010 1.00 49.99 69 LEU B C 1
ATOM 3483 O O . LEU B 1 74 ? -19.727 7.176 18.013 1.00 49.83 69 LEU B O 1
ATOM 3488 N N . GLY B 1 75 ? -20.376 6.755 15.910 1.00 52.61 70 GLY B N 1
ATOM 3489 C CA . GLY B 1 75 ? -21.284 7.914 15.843 1.00 54.18 70 GLY B CA 1
ATOM 3490 C C . GLY B 1 75 ? -20.531 9.124 15.329 1.00 56.41 70 GLY B C 1
ATOM 3491 O O . GLY B 1 75 ? -19.404 8.982 14.832 1.00 57.36 70 GLY B O 1
ATOM 3492 N N . PRO B 1 76 ? -21.133 10.326 15.444 1.00 57.36 71 PRO B N 1
ATOM 3493 C CA . PRO B 1 76 ? -20.428 11.519 14.932 1.00 59.01 71 PRO B CA 1
ATOM 3494 C C . PRO B 1 76 ? -19.397 12.027 15.954 1.00 59.02 71 PRO B C 1
ATOM 3495 O O . PRO B 1 76 ? -19.384 11.565 17.108 1.00 57.88 71 PRO B O 1
ATOM 3499 N N . PRO B 1 77 ? -18.495 12.929 15.532 1.00 60.65 72 PRO B N 1
ATOM 3500 C CA . PRO B 1 77 ? -17.589 13.466 16.540 1.00 60.18 72 PRO B CA 1
ATOM 3501 C C . PRO B 1 77 ? -18.376 14.380 17.461 1.00 59.33 72 PRO B C 1
ATOM 3502 O O . PRO B 1 77 ? -19.165 15.214 16.992 1.00 60.89 72 PRO B O 1
ATOM 3506 N N . GLU B 1 78 ? -18.191 14.172 18.756 1.00 56.53 73 GLU B N 1
ATOM 3507 C CA . GLU B 1 78 ? -18.922 14.867 19.791 1.00 55.31 73 GLU B CA 1
ATOM 3508 C C . GLU B 1 78 ? -17.849 15.463 20.693 1.00 53.84 73 GLU B C 1
ATOM 3509 O O . GLU B 1 78 ? -17.145 14.728 21.372 1.00 52.67 73 GLU B O 1
ATOM 3515 N N . PRO B 1 79 ? -17.708 16.802 20.692 1.00 53.86 74 PRO B N 1
ATOM 3516 C CA . PRO B 1 79 ? -16.611 17.480 21.385 1.00 53.25 74 PRO B CA 1
ATOM 3517 C C . PRO B 1 79 ? -16.487 17.154 22.880 1.00 50.35 74 PRO B C 1
ATOM 3518 O O . PRO B 1 79 ? -15.375 17.062 23.400 1.00 49.43 74 PRO B O 1
ATOM 3522 N N . MET B 1 80 ? -17.616 16.991 23.553 1.00 47.49 75 MET B N 1
ATOM 3523 C CA . MET B 1 80 ? -17.633 16.741 24.974 1.00 46.09 75 MET B CA 1
ATOM 3524 C C . MET B 1 80 ? -17.191 15.306 25.269 1.00 43.64 75 MET B C 1
ATOM 3525 O O . MET B 1 80 ? -16.511 15.047 26.259 1.00 42.99 75 MET B O 1
ATOM 3530 N N . MET B 1 81 ? -17.596 14.377 24.422 1.00 41.55 76 MET B N 1
ATOM 3531 C CA . MET B 1 81 ? -17.213 12.980 24.590 1.00 40.73 76 MET B CA 1
ATOM 3532 C C . MET B 1 81 ? -15.706 12.819 24.252 1.00 40.54 76 MET B C 1
ATOM 3533 O O . MET B 1 81 ? -14.962 12.085 24.920 1.00 39.17 76 MET B O 1
ATOM 3538 N N . ALA B 1 82 ? -15.266 13.555 23.245 1.00 40.74 77 ALA B N 1
ATOM 3539 C CA . ALA B 1 82 ? -13.890 13.518 22.828 1.00 41.30 77 ALA B CA 1
ATOM 3540 C C . ALA B 1 82 ? -12.945 14.154 23.868 1.00 41.66 77 ALA B C 1
ATOM 3541 O O . ALA B 1 82 ? -11.864 13.636 24.077 1.00 40.08 77 ALA B O 1
ATOM 3543 N N . GLU B 1 83 ? -13.341 15.288 24.473 1.00 42.83 78 GLU B N 1
ATOM 3544 C CA . GLU B 1 83 ? -12.577 15.905 25.576 1.00 43.11 78 GLU B CA 1
ATOM 3545 C C . GLU B 1 83 ? -12.542 14.970 26.793 1.00 41.65 78 GLU B C 1
ATOM 3546 O O . GLU B 1 83 ? -11.541 14.922 27.517 1.00 42.04 78 GLU B O 1
ATOM 3552 N N . CYS B 1 84 ? -13.629 14.230 27.003 1.00 39.14 79 CYS B N 1
ATOM 3553 C CA . CYS B 1 84 ? -13.696 13.302 28.099 1.00 39.38 79 CYS B CA 1
ATOM 3554 C C . CYS B 1 84 ? -12.715 12.115 27.919 1.00 38.53 79 CYS B C 1
ATOM 3555 O O . CYS B 1 84 ? -12.007 11.754 28.871 1.00 37.73 79 CYS B O 1
ATOM 3558 N N . LEU B 1 85 ? -12.674 11.524 26.722 1.00 38.58 80 LEU B N 1
ATOM 3559 C CA . LEU B 1 85 ? -11.699 10.482 26.418 1.00 39.23 80 LEU B CA 1
ATOM 3560 C C . LEU B 1 85 ? -10.304 11.059 26.370 1.00 40.31 80 LEU B C 1
ATOM 3561 O O . LEU B 1 85 ? -9.336 10.452 26.836 1.00 39.85 80 LEU B O 1
ATOM 3566 N N . GLU B 1 86 ? -10.182 12.234 25.791 1.00 40.78 81 GLU B N 1
ATOM 3567 C CA . GLU B 1 86 ? -8.879 12.822 25.736 1.00 42.43 81 GLU B CA 1
ATOM 3568 C C . GLU B 1 86 ? -8.235 12.910 27.142 1.00 42.19 81 GLU B C 1
ATOM 3569 O O . GLU B 1 86 ? -7.062 12.562 27.311 1.00 43.33 81 GLU B O 1
ATOM 3575 N N . LYS B 1 87 ? -8.990 13.366 28.143 1.00 41.34 82 LYS B N 1
ATOM 3576 C CA . LYS B 1 87 ? -8.412 13.569 29.482 1.00 40.31 82 LYS B CA 1
ATOM 3577 C C . LYS B 1 87 ? -8.303 12.267 30.275 1.00 37.19 82 LYS B C 1
ATOM 3578 O O . LYS B 1 87 ? -7.289 12.011 30.926 1.00 35.77 82 LYS B O 1
ATOM 3584 N N . PHE B 1 88 ? -9.344 11.455 30.221 1.00 34.42 83 PHE B N 1
ATOM 3585 C CA . PHE B 1 88 ? -9.401 10.315 31.101 1.00 33.52 83 PHE B CA 1
ATOM 3586 C C . PHE B 1 88 ? -8.617 9.171 30.570 1.00 33.07 83 PHE B C 1
ATOM 3587 O O . PHE B 1 88 ? -8.042 8.411 31.322 1.00 33.89 83 PHE B O 1
ATOM 3595 N N . THR B 1 89 ? -8.625 9.004 29.265 1.00 33.17 84 THR B N 1
ATOM 3596 C CA . THR B 1 89 ? -7.964 7.859 28.725 1.00 33.29 84 THR B CA 1
ATOM 3597 C C . THR B 1 89 ? -6.420 8.057 28.835 1.00 32.85 84 THR B C 1
ATOM 3598 O O . THR B 1 89 ? -5.694 7.121 29.115 1.00 31.05 84 THR B O 1
ATOM 3602 N N . VAL B 1 90 ? -5.935 9.288 28.705 1.00 33.81 85 VAL B N 1
ATOM 3603 C CA . VAL B 1 90 ? -4.485 9.513 28.873 1.00 34.83 85 VAL B CA 1
ATOM 3604 C C . VAL B 1 90 ? -4.163 9.269 30.353 1.00 35.13 85 VAL B C 1
ATOM 3605 O O . VAL B 1 90 ? -3.124 8.652 30.715 1.00 33.25 85 VAL B O 1
ATOM 3609 N N . SER B 1 91 ? -5.137 9.620 31.198 1.00 34.58 86 SER B N 1
ATOM 3610 C CA . SER B 1 91 ? -4.988 9.432 32.628 1.00 35.27 86 SER B CA 1
ATOM 3611 C C . SER B 1 91 ? -4.969 7.964 33.060 1.00 32.98 86 SER B C 1
ATOM 3612 O O . SER B 1 91 ? -4.153 7.595 33.885 1.00 33.38 86 SER B O 1
ATOM 3615 N N . LEU B 1 92 ? -5.872 7.140 32.537 1.00 31.49 87 LEU B N 1
ATOM 3616 C CA . LEU B 1 92 ? -5.828 5.706 32.796 1.00 30.48 87 LEU B CA 1
ATOM 3617 C C . LEU B 1 92 ? -4.535 5.069 32.287 1.00 30.19 87 LEU B C 1
ATOM 3618 O O . LEU B 1 92 ? -3.969 4.267 32.997 1.00 30.41 87 LEU B O 1
ATOM 3623 N N . ASN B 1 93 ? -4.095 5.403 31.073 1.00 30.57 88 ASN B N 1
ATOM 3624 C CA . ASN B 1 93 ? -2.761 4.961 30.558 1.00 31.55 88 ASN B CA 1
ATOM 3625 C C . ASN B 1 93 ? -1.541 5.355 31.405 1.00 31.78 88 ASN B C 1
ATOM 3626 O O . ASN B 1 93 ? -0.633 4.574 31.570 1.00 32.39 88 ASN B O 1
ATOM 3631 N N . HIS B 1 94 ? -1.547 6.562 31.935 1.00 32.85 89 HIS B N 1
ATOM 3632 C CA . HIS B 1 94 ? -0.519 7.032 32.829 1.00 33.90 89 HIS B CA 1
ATOM 3633 C C . HIS B 1 94 ? -0.381 6.179 34.119 1.00 33.06 89 HIS B C 1
ATOM 3634 O O . HIS B 1 94 ? 0.736 5.880 34.537 1.00 33.59 89 HIS B O 1
ATOM 3641 N N . LYS B 1 95 ? -1.504 5.763 34.711 1.00 31.45 90 LYS B N 1
ATOM 3642 C CA . LYS B 1 95 ? -1.473 4.897 35.868 1.00 29.98 90 LYS B CA 1
ATOM 3643 C C . LYS B 1 95 ? -0.866 3.525 35.514 1.00 29.35 90 LYS B C 1
ATOM 3644 O O . LYS B 1 95 ? -0.187 2.926 36.340 1.00 28.93 90 LYS B O 1
ATOM 3650 N N . LEU B 1 96 ? -1.176 3.022 34.314 1.00 28.44 91 LEU B N 1
ATOM 3651 C CA . LEU B 1 96 ? -0.623 1.776 33.777 1.00 27.86 91 LEU B CA 1
ATOM 3652 C C . LEU B 1 96 ? 0.875 1.900 33.498 1.00 28.75 91 LEU B C 1
ATOM 3653 O O . LEU B 1 96 ? 1.622 0.999 33.836 1.00 29.35 91 LEU B O 1
ATOM 3658 N N . ASP B 1 97 ? 1.320 3.003 32.886 1.00 29.28 92 ASP B N 1
ATOM 3659 C CA . ASP B 1 97 ? 2.762 3.227 32.736 1.00 31.50 92 ASP B CA 1
ATOM 3660 C C . ASP B 1 97 ? 3.463 3.355 34.114 1.00 31.22 92 ASP B C 1
ATOM 3661 O O . ASP B 1 97 ? 4.542 2.815 34.325 1.00 30.27 92 ASP B O 1
ATOM 3666 N N . SER B 1 98 ? 2.820 4.019 35.062 1.00 30.98 93 SER B N 1
ATOM 3667 C CA . SER B 1 98 ? 3.420 4.186 36.379 1.00 31.91 93 SER B CA 1
ATOM 3668 C C . SER B 1 98 ? 3.423 2.847 37.125 1.00 30.08 93 SER B C 1
ATOM 3669 O O . SER B 1 98 ? 4.417 2.470 37.773 1.00 29.35 93 SER B O 1
ATOM 3672 N N . HIS B 1 99 ? 2.343 2.089 36.983 1.00 28.60 94 HIS B N 1
ATOM 3673 C CA . HIS B 1 99 ? 2.385 0.728 37.475 1.00 27.87 94 HIS B CA 1
ATOM 3674 C C . HIS B 1 99 ? 3.541 -0.099 36.858 1.00 27.74 94 HIS B C 1
ATOM 3675 O O . HIS B 1 99 ? 4.199 -0.802 37.590 1.00 28.38 94 HIS B O 1
ATOM 3682 N N . ALA B 1 100 ? 3.814 0.050 35.565 1.00 27.98 95 ALA B N 1
ATOM 3683 C CA . ALA B 1 100 ? 4.904 -0.701 34.937 1.00 28.81 95 ALA B CA 1
ATOM 3684 C C . ALA B 1 100 ? 6.268 -0.359 35.547 1.00 28.55 95 ALA B C 1
ATOM 3685 O O . ALA B 1 100 ? 7.090 -1.243 35.787 1.00 28.40 95 ALA B O 1
ATOM 3687 N N . GLU B 1 101 ? 6.493 0.926 35.803 1.00 29.40 96 GLU B N 1
ATOM 3688 C CA . GLU B 1 101 ? 7.675 1.402 36.509 1.00 30.23 96 GLU B CA 1
ATOM 3689 C C . GLU B 1 101 ? 7.786 0.786 37.887 1.00 29.21 96 GLU B C 1
ATOM 3690 O O . GLU B 1 101 ? 8.880 0.492 38.335 1.00 28.29 96 GLU B O 1
ATOM 3696 N N . LEU B 1 102 ? 6.643 0.630 38.569 1.00 28.89 97 LEU B N 1
ATOM 3697 C CA . LEU B 1 102 ? 6.600 0.002 39.864 1.00 29.19 97 LEU B CA 1
ATOM 3698 C C . LEU B 1 102 ? 7.102 -1.431 39.774 1.00 28.69 97 LEU B C 1
ATOM 3699 O O . LEU B 1 102 ? 7.827 -1.886 40.675 1.00 30.03 97 LEU B O 1
ATOM 3704 N N . LEU B 1 103 ? 6.693 -2.146 38.741 1.00 28.06 98 LEU B N 1
ATOM 3705 C CA . LEU B 1 103 ? 7.124 -3.565 38.564 1.00 28.33 98 LEU B CA 1
ATOM 3706 C C . LEU B 1 103 ? 8.623 -3.637 38.211 1.00 28.41 98 LEU B C 1
ATOM 3707 O O . LEU B 1 103 ? 9.332 -4.519 38.671 1.00 28.49 98 LEU B O 1
ATOM 3712 N N . ASP B 1 104 ? 9.096 -2.698 37.405 1.00 28.68 99 ASP B N 1
ATOM 3713 C CA . ASP B 1 104 ? 10.534 -2.581 37.120 1.00 30.65 99 ASP B CA 1
ATOM 3714 C C . ASP B 1 104 ? 11.350 -2.395 38.418 1.00 30.33 99 ASP B C 1
ATOM 3715 O O . ASP B 1 104 ? 12.348 -3.079 38.609 1.00 29.27 99 ASP B O 1
ATOM 3720 N N . ALA B 1 105 ? 10.923 -1.445 39.269 1.00 30.70 100 ALA B N 1
ATOM 3721 C CA . ALA B 1 105 ? 11.595 -1.160 40.558 1.00 31.34 100 ALA B CA 1
ATOM 3722 C C . ALA B 1 105 ? 11.573 -2.383 41.473 1.00 31.12 100 ALA B C 1
ATOM 3723 O O . ALA B 1 105 ? 12.568 -2.689 42.126 1.00 32.56 100 ALA B O 1
ATOM 3725 N N . THR B 1 106 ? 10.447 -3.090 41.475 1.00 29.93 101 THR B N 1
ATOM 3726 C CA . THR B 1 106 ? 10.301 -4.335 42.188 1.00 28.95 101 THR B CA 1
ATOM 3727 C C . THR B 1 106 ? 11.280 -5.379 41.674 1.00 29.94 101 THR B C 1
ATOM 3728 O O . THR B 1 106 ? 11.944 -6.073 42.476 1.00 29.73 101 THR B O 1
ATOM 3732 N N . GLN B 1 107 ? 11.371 -5.511 40.358 1.00 29.63 102 GLN B N 1
ATOM 3733 C CA . GLN B 1 107 ? 12.337 -6.437 39.784 1.00 30.71 102 GLN B CA 1
ATOM 3734 C C . GLN B 1 107 ? 13.787 -6.084 40.177 1.00 30.98 102 GLN B C 1
ATOM 3735 O O . GLN B 1 107 ? 14.586 -6.982 40.513 1.00 30.40 102 GLN B O 1
ATOM 3741 N N . HIS B 1 108 ? 14.102 -4.785 40.112 1.00 29.30 103 HIS B N 1
ATOM 3742 C CA . HIS B 1 108 ? 15.430 -4.262 40.462 1.00 30.32 103 HIS B CA 1
ATOM 3743 C C . HIS B 1 108 ? 15.904 -4.561 41.904 1.00 30.56 103 HIS B C 1
ATOM 3744 O O . HIS B 1 108 ? 17.071 -4.911 42.066 1.00 29.74 103 HIS B O 1
ATOM 3751 N N . THR B 1 109 ? 15.043 -4.414 42.921 1.00 30.98 104 THR B N 1
ATOM 3752 C CA . THR B 1 109 ? 15.445 -4.824 44.276 1.00 32.94 104 THR B CA 1
ATOM 3753 C C . THR B 1 109 ? 15.564 -6.310 44.408 1.00 32.49 104 THR B C 1
ATOM 3754 O O . THR B 1 109 ? 16.392 -6.783 45.169 1.00 34.23 104 THR B O 1
ATOM 3758 N N . LEU B 1 110 ? 14.703 -7.060 43.741 1.00 32.34 105 LEU B N 1
ATOM 3759 C CA . LEU B 1 110 ? 14.842 -8.507 43.754 1.00 33.07 105 LEU B CA 1
ATOM 3760 C C . LEU B 1 110 ? 16.230 -8.887 43.243 1.00 34.03 105 LEU B C 1
ATOM 3761 O O . LEU B 1 110 ? 16.891 -9.711 43.856 1.00 35.96 105 LEU B O 1
ATOM 3766 N N . GLN B 1 111 ? 16.688 -8.279 42.154 1.00 33.77 106 GLN B N 1
ATOM 3767 C CA . GLN B 1 111 ? 18.013 -8.604 41.617 1.00 35.31 106 GLN B CA 1
ATOM 3768 C C . GLN B 1 111 ? 19.104 -8.065 42.515 1.00 36.13 106 GLN B C 1
ATOM 3769 O O . GLN B 1 111 ? 20.076 -8.745 42.817 1.00 36.81 106 GLN B O 1
ATOM 3775 N N . GLN B 1 112 ? 18.941 -6.827 42.941 1.00 36.75 107 GLN B N 1
ATOM 3776 C CA . GLN B 1 112 ? 20.017 -6.133 43.617 1.00 38.31 107 GLN B CA 1
ATOM 3777 C C . GLN B 1 112 ? 20.206 -6.608 45.083 1.00 38.64 107 GLN B C 1
ATOM 3778 O O . GLN B 1 112 ? 21.344 -6.753 45.524 1.00 40.47 107 GLN B O 1
ATOM 3784 N N . GLN B 1 113 ? 19.122 -6.948 45.783 1.00 37.77 108 GLN B N 1
ATOM 3785 C CA . GLN B 1 113 ? 19.189 -7.387 47.175 1.00 38.41 108 GLN B CA 1
ATOM 3786 C C . GLN B 1 113 ? 19.157 -8.903 47.316 1.00 38.77 108 GLN B C 1
ATOM 3787 O O . GLN B 1 113 ? 20.031 -9.503 47.933 1.00 39.83 108 GLN B O 1
ATOM 3793 N N . ILE B 1 114 ? 18.137 -9.528 46.747 1.00 37.97 109 ILE B N 1
ATOM 3794 C CA . ILE B 1 114 ? 17.845 -10.888 47.060 1.00 37.24 109 ILE B CA 1
ATOM 3795 C C . ILE B 1 114 ? 18.669 -11.800 46.199 1.00 38.62 109 ILE B C 1
ATOM 3796 O O . ILE B 1 114 ? 19.293 -12.734 46.701 1.00 38.63 109 ILE B O 1
ATOM 3801 N N . GLN B 1 115 ? 18.689 -11.531 44.902 1.00 38.47 110 GLN B N 1
ATOM 3802 C CA . GLN B 1 115 ? 19.344 -12.451 44.030 1.00 40.11 110 GLN B CA 1
ATOM 3803 C C . GLN B 1 115 ? 20.867 -12.444 44.207 1.00 40.33 110 GLN B C 1
ATOM 3804 O O . GLN B 1 115 ? 21.475 -13.507 44.141 1.00 40.35 110 GLN B O 1
ATOM 3810 N N . THR B 1 116 ? 21.476 -11.281 44.425 1.00 39.62 111 THR B N 1
ATOM 3811 C CA . THR B 1 116 ? 22.942 -11.265 44.614 1.00 41.13 111 THR B CA 1
ATOM 3812 C C . THR B 1 116 ? 23.358 -11.919 45.944 1.00 41.32 111 THR B C 1
ATOM 3813 O O . THR B 1 116 ? 24.461 -12.468 46.028 1.00 41.83 111 THR B O 1
ATOM 3817 N N . LEU B 1 117 ? 22.451 -11.914 46.936 1.00 41.18 112 LEU B N 1
ATOM 3818 C CA . LEU B 1 117 ? 22.703 -12.494 48.249 1.00 41.64 112 LEU B CA 1
ATOM 3819 C C . LEU B 1 117 ? 22.881 -14.000 48.137 1.00 42.99 112 LEU B C 1
ATOM 3820 O O . LEU B 1 117 ? 23.825 -14.538 48.716 1.00 42.34 112 LEU B O 1
ATOM 3825 N N . VAL B 1 118 ? 21.980 -14.673 47.404 1.00 43.43 113 VAL B N 1
ATOM 3826 C CA . VAL B 1 118 ? 22.055 -16.138 47.233 1.00 45.27 113 VAL B CA 1
ATOM 3827 C C . VAL B 1 118 ? 23.189 -16.559 46.319 1.00 46.68 113 VAL B C 1
ATOM 3828 O O . VAL B 1 118 ? 23.527 -17.749 46.260 1.00 47.50 113 VAL B O 1
ATOM 3832 N N . LYS B 1 119 ? 23.738 -15.588 45.587 1.00 46.95 114 LYS B N 1
ATOM 3833 C CA . LYS B 1 119 ? 24.779 -15.839 44.597 1.00 49.07 114 LYS B CA 1
ATOM 3834 C C . LYS B 1 119 ? 26.101 -15.338 45.169 1.00 49.27 114 LYS B C 1
ATOM 3835 O O . LYS B 1 119 ? 26.725 -16.010 45.999 1.00 49.58 114 LYS B O 1
ATOM 3841 N N . GLU B 1 120 ? 26.499 -14.138 44.748 1.00 48.49 115 GLU B N 1
ATOM 3842 C CA . GLU B 1 120 ? 27.792 -13.574 45.117 1.00 49.00 115 GLU B CA 1
ATOM 3843 C C . GLU B 1 120 ? 27.896 -13.300 46.629 1.00 46.61 115 GLU B C 1
ATOM 3844 O O . GLU B 1 120 ? 28.972 -13.420 47.204 1.00 46.66 115 GLU B O 1
ATOM 3850 N N . GLY B 1 121 ? 26.762 -12.975 47.254 1.00 44.45 116 GLY B N 1
ATOM 3851 C CA . GLY B 1 121 ? 26.711 -12.534 48.649 1.00 41.59 116 GLY B CA 1
ATOM 3852 C C . GLY B 1 121 ? 27.064 -13.619 49.657 1.00 41.35 116 GLY B C 1
ATOM 3853 O O . GLY B 1 121 ? 27.483 -13.316 50.747 1.00 40.09 116 GLY B O 1
ATOM 3854 N N . LEU B 1 122 ? 26.883 -14.877 49.258 1.00 41.60 117 LEU B N 1
ATOM 3855 C CA . LEU B 1 122 ? 27.118 -16.039 50.080 1.00 42.98 117 LEU B CA 1
ATOM 3856 C C . LEU B 1 122 ? 28.380 -16.802 49.693 1.00 44.68 117 LEU B C 1
ATOM 3857 O O . LEU B 1 122 ? 28.669 -17.878 50.252 1.00 46.03 117 LEU B O 1
ATOM 3862 N N . ARG B 1 123 ? 29.140 -16.249 48.753 1.00 44.63 118 ARG B N 1
ATOM 3863 C CA . ARG B 1 123 ? 30.320 -16.945 48.242 1.00 46.01 118 ARG B CA 1
ATOM 3864 C C . ARG B 1 123 ? 31.424 -17.140 49.293 1.00 45.63 118 ARG B C 1
ATOM 3865 O O . ARG B 1 123 ? 31.960 -18.241 49.436 1.00 47.66 118 ARG B O 1
ATOM 3873 N N . GLY B 1 124 ? 31.774 -16.078 50.013 1.00 44.40 119 GLY B N 1
ATOM 3874 C CA . GLY B 1 124 ? 32.772 -16.158 51.084 1.00 43.42 119 GLY B CA 1
ATOM 3875 C C . GLY B 1 124 ? 32.416 -17.240 52.108 1.00 43.21 119 GLY B C 1
ATOM 3876 O O . GLY B 1 124 ? 33.258 -18.050 52.484 1.00 43.65 119 GLY B O 1
ATOM 3877 N N . PHE B 1 125 ? 31.155 -17.247 52.529 1.00 41.58 120 PHE B N 1
ATOM 3878 C CA . PHE B 1 125 ? 30.632 -18.233 53.424 1.00 42.16 120 PHE B CA 1
ATOM 3879 C C . PHE B 1 125 ? 30.846 -19.665 52.926 1.00 43.93 120 PHE B C 1
ATOM 3880 O O . PHE B 1 125 ? 31.328 -20.521 53.690 1.00 45.33 120 PHE B O 1
ATOM 3888 N N . ARG B 1 126 ? 30.484 -19.924 51.665 1.00 43.79 121 ARG B N 1
ATOM 3889 C CA . ARG B 1 126 ? 30.575 -21.258 51.068 1.00 45.27 121 ARG B CA 1
ATOM 3890 C C . ARG B 1 126 ? 32.012 -21.733 50.955 1.00 45.88 121 ARG B C 1
ATOM 3891 O O . ARG B 1 126 ? 32.284 -22.923 51.067 1.00 47.16 121 ARG B O 1
ATOM 3899 N N . GLU B 1 127 ? 32.913 -20.786 50.696 1.00 45.20 122 GLU B N 1
ATOM 3900 C CA . GLU B 1 127 ? 34.356 -21.024 50.580 1.00 46.30 122 GLU B CA 1
ATOM 3901 C C . GLU B 1 127 ? 34.956 -21.352 51.944 1.00 46.13 122 GLU B C 1
ATOM 3902 O O . GLU B 1 127 ? 35.688 -22.322 52.112 1.00 47.07 122 GLU B O 1
ATOM 3908 N N . ALA B 1 128 ? 34.674 -20.494 52.915 1.00 44.66 123 ALA B N 1
ATOM 3909 C CA . ALA B 1 128 ? 35.222 -20.662 54.231 1.00 45.50 123 ALA B CA 1
ATOM 3910 C C . ALA B 1 128 ? 34.655 -21.943 54.856 1.00 46.95 123 ALA B C 1
ATOM 3911 O O . ALA B 1 128 ? 35.410 -22.723 55.412 1.00 47.93 123 ALA B O 1
ATOM 3913 N N . ARG B 1 129 ? 33.345 -22.177 54.696 1.00 47.48 124 ARG B N 1
ATOM 3914 C CA . ARG B 1 129 ? 32.718 -23.434 55.092 1.00 49.62 124 ARG B CA 1
ATOM 3915 C C . ARG B 1 129 ? 33.503 -24.615 54.574 1.00 51.41 124 ARG B C 1
ATOM 3916 O O . ARG B 1 129 ? 33.942 -25.493 55.356 1.00 52.98 124 ARG B O 1
ATOM 3924 N N . ARG B 1 130 ? 33.698 -24.620 53.253 1.00 51.17 125 ARG B N 1
ATOM 3925 C CA . ARG B 1 130 ? 34.500 -25.642 52.577 1.00 52.61 125 ARG B CA 1
ATOM 3926 C C . ARG B 1 130 ? 35.893 -25.854 53.199 1.00 52.55 125 ARG B C 1
ATOM 3927 O O . ARG B 1 130 ? 36.256 -26.976 53.531 1.00 53.78 125 ARG B O 1
ATOM 3935 N N . ASP B 1 131 ? 36.677 -24.783 53.301 1.00 50.99 126 ASP B N 1
ATOM 3936 C CA . ASP B 1 131 ? 38.039 -24.856 53.812 1.00 51.40 126 ASP B CA 1
ATOM 3937 C C . ASP B 1 131 ? 38.092 -25.246 55.312 1.00 51.34 126 ASP B C 1
ATOM 3938 O O . ASP B 1 131 ? 39.051 -25.849 55.774 1.00 51.65 126 ASP B O 1
ATOM 3943 N N . PHE B 1 132 ? 37.044 -24.922 56.057 1.00 50.29 127 PHE B N 1
ATOM 3944 C CA . PHE B 1 132 ? 36.990 -25.265 57.470 1.00 50.64 127 PHE B CA 1
ATOM 3945 C C . PHE B 1 132 ? 36.818 -26.780 57.660 1.00 53.08 127 PHE B C 1
ATOM 3946 O O . PHE B 1 132 ? 37.584 -27.416 58.419 1.00 54.19 127 PHE B O 1
ATOM 3954 N N . TRP B 1 133 ? 35.834 -27.355 56.962 1.00 53.55 128 TRP B N 1
ATOM 3955 C CA . TRP B 1 133 ? 35.548 -28.782 57.110 1.00 56.44 128 TRP B CA 1
ATOM 3956 C C . TRP B 1 133 ? 36.703 -29.615 56.590 1.00 58.39 128 TRP B C 1
ATOM 3957 O O . TRP B 1 133 ? 36.995 -30.684 57.105 1.00 60.54 128 TRP B O 1
ATOM 3968 N N . ARG B 1 134 ? 37.386 -29.081 55.586 1.00 58.22 129 ARG B N 1
ATOM 3969 C CA . ARG B 1 134 ? 38.599 -29.690 55.070 1.00 59.86 129 ARG B CA 1
ATOM 3970 C C . ARG B 1 134 ? 39.647 -29.724 56.181 1.00 59.83 129 ARG B C 1
ATOM 3971 O O . ARG B 1 134 ? 40.320 -30.742 56.373 1.00 61.46 129 ARG B O 1
ATOM 3979 N N . GLY B 1 135 ? 39.763 -28.619 56.920 1.00 57.54 130 GLY B N 1
ATOM 3980 C CA . GLY B 1 135 ? 40.711 -28.518 58.039 1.00 57.26 130 GLY B CA 1
ATOM 3981 C C . GLY B 1 135 ? 40.353 -29.359 59.262 1.00 58.23 130 GLY B C 1
ATOM 3982 O O . GLY B 1 135 ? 41.233 -29.905 59.902 1.00 59.21 130 GLY B O 1
ATOM 3983 N N . ALA B 1 136 ? 39.059 -29.451 59.577 1.00 57.90 131 ALA B N 1
ATOM 3984 C CA . ALA B 1 136 ? 38.560 -30.291 60.659 1.00 59.45 131 ALA B CA 1
ATOM 3985 C C . ALA B 1 136 ? 38.829 -31.783 60.410 1.00 62.37 131 ALA B C 1
ATOM 3986 O O . ALA B 1 136 ? 39.072 -32.543 61.341 1.00 64.00 131 ALA B O 1
ATOM 3988 N N . GLU B 1 137 ? 38.791 -32.180 59.146 1.00 63.13 132 GLU B N 1
ATOM 3989 C CA . GLU B 1 137 ? 39.000 -33.555 58.749 1.00 65.87 132 GLU B CA 1
ATOM 3990 C C . GLU B 1 137 ? 40.460 -33.872 58.953 1.00 66.43 132 GLU B C 1
ATOM 3991 O O . GLU B 1 137 ? 40.809 -34.894 59.572 1.00 68.76 132 GLU B O 1
ATOM 3997 N N . SER B 1 138 ? 41.328 -32.986 58.473 1.00 63.98 133 SER B N 1
ATOM 3998 C CA . SER B 1 138 ? 42.757 -33.257 58.567 1.00 64.50 133 SER B CA 1
ATOM 3999 C C . SER B 1 138 ? 43.317 -33.076 59.982 1.00 63.75 133 SER B C 1
ATOM 4000 O O . SER B 1 138 ? 44.314 -33.692 60.328 1.00 65.77 133 SER B O 1
ATOM 4003 N N . LEU B 1 139 ? 42.685 -32.232 60.797 1.00 61.45 134 LEU B N 1
ATOM 4004 C CA . LEU B 1 139 ? 43.075 -32.108 62.198 1.00 60.80 134 LEU B CA 1
ATOM 4005 C C . LEU B 1 139 ? 42.680 -33.362 62.979 1.00 63.14 134 LEU B C 1
ATOM 4006 O O . LEU B 1 139 ? 43.474 -33.848 63.761 1.00 64.10 134 LEU B O 1
ATOM 4011 N N . GLU B 1 140 ? 41.472 -33.876 62.745 1.00 63.95 135 GLU B N 1
ATOM 4012 C CA . GLU B 1 140 ? 40.989 -35.079 63.421 1.00 67.09 135 GLU B CA 1
ATOM 4013 C C . GLU B 1 140 ? 41.833 -36.300 63.065 1.00 69.75 135 GLU B C 1
ATOM 4014 O O . GLU B 1 140 ? 41.906 -37.261 63.844 1.00 72.35 135 GLU B O 1
ATOM 4020 N N . ALA B 1 141 ? 42.489 -36.250 61.904 1.00 69.01 136 ALA B N 1
ATOM 4021 C CA . ALA B 1 141 ? 43.449 -37.276 61.511 1.00 71.19 136 ALA B CA 1
ATOM 4022 C C . ALA B 1 141 ? 44.757 -37.116 62.279 1.00 71.23 136 ALA B C 1
ATOM 4023 O O . ALA B 1 141 ? 45.368 -38.106 62.715 1.00 73.98 136 ALA B O 1
ATOM 4025 N N . ALA B 1 142 ? 45.186 -35.868 62.435 1.00 68.49 137 ALA B N 1
ATOM 4026 C CA . ALA B 1 142 ? 46.469 -35.563 63.050 1.00 68.43 137 ALA B CA 1
ATOM 4027 C C . ALA B 1 142 ? 46.469 -35.850 64.559 1.00 69.74 137 ALA B C 1
ATOM 4028 O O . ALA B 1 142 ? 47.442 -36.349 65.084 1.00 70.99 137 ALA B O 1
ATOM 4030 N N . LEU B 1 143 ? 45.358 -35.542 65.227 1.00 69.33 138 LEU B N 1
ATOM 4031 C CA . LEU B 1 143 ? 45.155 -35.847 66.641 1.00 70.78 138 LEU B CA 1
ATOM 4032 C C . LEU B 1 143 ? 45.218 -37.341 66.969 1.00 74.30 138 LEU B C 1
ATOM 4033 O O . LEU B 1 143 ? 45.869 -37.713 67.923 1.00 75.38 138 LEU B O 1
ATOM 4038 N N . THR B 1 144 ? 44.523 -38.178 66.194 1.00 76.37 139 THR B N 1
ATOM 4039 C CA . THR B 1 144 ? 44.475 -39.640 66.426 1.00 81.01 139 THR B CA 1
ATOM 4040 C C . THR B 1 144 ? 45.804 -40.309 66.105 1.00 82.78 139 THR B C 1
ATOM 4041 O O . THR B 1 144 ? 46.269 -41.178 66.850 1.00 85.97 139 THR B O 1
ATOM 4045 N N . HIS B 1 145 ? 46.402 -39.906 64.986 1.00 81.93 140 HIS B N 1
ATOM 4046 C CA . HIS B 1 145 ? 47.713 -40.386 64.599 1.00 83.63 140 HIS B CA 1
ATOM 4047 C C . HIS B 1 145 ? 48.743 -40.097 65.699 1.00 84.05 140 HIS B C 1
ATOM 4048 O O . HIS B 1 145 ? 49.484 -40.990 66.116 1.00 86.62 140 HIS B O 1
ATOM 4055 N N . ASN B 1 146 ? 48.766 -38.853 66.172 1.00 81.91 141 ASN B N 1
ATOM 4056 C CA . ASN B 1 146 ? 49.657 -38.422 67.248 1.00 82.05 141 ASN B CA 1
ATOM 4057 C C . ASN B 1 146 ? 49.349 -39.126 68.570 1.00 85.08 141 ASN B C 1
ATOM 4058 O O . ASN B 1 146 ? 50.237 -39.286 69.406 1.00 86.79 141 ASN B O 1
ATOM 4063 N N . ALA B 1 147 ? 48.108 -39.582 68.734 1.00 86.97 142 ALA B N 1
ATOM 4064 C CA . ALA B 1 147 ? 47.691 -40.348 69.910 1.00 90.86 142 ALA B CA 1
ATOM 4065 C C . ALA B 1 147 ? 48.090 -41.819 69.840 1.00 95.41 142 ALA B C 1
ATOM 4066 O O . ALA B 1 147 ? 48.537 -42.393 70.832 1.00 97.47 142 ALA B O 1
ATOM 4068 N N . GLU B 1 148 ? 47.908 -42.431 68.672 1.00 97.47 143 GLU B N 1
ATOM 4069 C CA . GLU B 1 148 ? 48.085 -43.879 68.523 1.00 102.35 143 GLU B CA 1
ATOM 4070 C C . GLU B 1 148 ? 49.529 -44.316 68.290 1.00 104.13 143 GLU B C 1
ATOM 4071 O O . GLU B 1 148 ? 49.821 -45.517 68.293 1.00 107.68 143 GLU B O 1
ATOM 4077 N N . VAL B 1 149 ? 50.426 -43.346 68.107 1.00 102.36 144 VAL B N 1
ATOM 4078 C CA . VAL B 1 149 ? 51.857 -43.627 67.958 1.00 103.81 144 VAL B CA 1
ATOM 4079 C C . VAL B 1 149 ? 52.432 -44.097 69.285 1.00 106.87 144 VAL B C 1
ATOM 4080 O O . VAL B 1 149 ? 52.403 -43.338 70.261 1.00 105.83 144 VAL B O 1
ATOM 4084 N N . PRO B 1 150 ? 52.956 -45.351 69.332 1.00 110.95 145 PRO B N 1
ATOM 4085 C CA . PRO B 1 150 ? 53.598 -45.845 70.541 1.00 113.58 145 PRO B CA 1
ATOM 4086 C C . PRO B 1 150 ? 54.925 -45.141 70.787 1.00 112.60 145 PRO B C 1
ATOM 4087 O O . PRO B 1 150 ? 55.498 -44.563 69.864 1.00 110.46 145 PRO B O 1
ATOM 4091 N N . ARG B 1 151 ? 55.400 -45.180 72.027 1.00 114.43 146 ARG B N 1
ATOM 4092 C CA . ARG B 1 151 ? 56.662 -44.549 72.370 1.00 114.10 146 ARG B CA 1
ATOM 4093 C C . ARG B 1 151 ? 57.819 -45.522 72.209 1.00 117.07 146 ARG B C 1
ATOM 4094 O O . ARG B 1 151 ? 58.911 -45.110 71.820 1.00 116.00 146 ARG B O 1
ATOM 4102 N N . ARG B 1 152 ? 57.557 -46.806 72.479 1.00 121.46 147 ARG B N 1
ATOM 4103 C CA . ARG B 1 152 ? 58.596 -47.848 72.647 1.00 125.35 147 ARG B CA 1
ATOM 41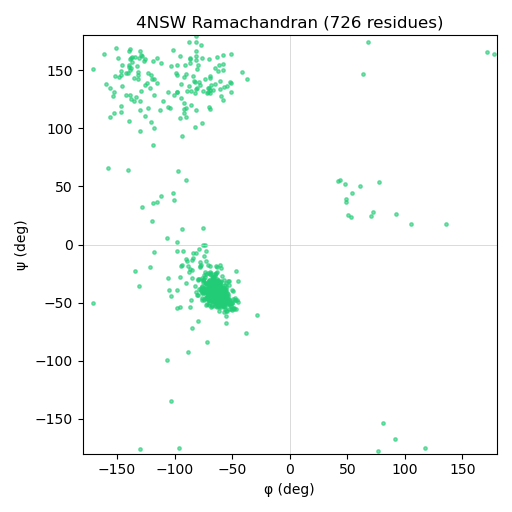04 C C . ARG B 1 152 ? 59.708 -47.883 71.579 1.00 125.25 147 ARG B C 1
ATOM 4105 O O . ARG B 1 152 ? 60.798 -48.424 71.822 1.00 127.28 147 ARG B O 1
ATOM 4113 N N . ARG B 1 153 ? 59.402 -47.338 70.403 1.00 123.41 148 ARG B N 1
ATOM 4114 C CA . ARG B 1 153 ? 60.392 -46.987 69.381 1.00 122.57 148 ARG B CA 1
ATOM 4115 C C . ARG B 1 153 ? 59.766 -45.908 68.510 1.00 119.34 148 ARG B C 1
ATOM 4116 O O . ARG B 1 153 ? 58.810 -46.175 67.775 1.00 119.90 148 ARG B O 1
ATOM 4124 N N . ALA B 1 154 ? 60.268 -44.679 68.609 1.00 116.45 149 ALA B N 1
ATOM 4125 C CA . ALA B 1 154 ? 59.592 -43.570 67.937 1.00 113.43 149 ALA B CA 1
ATOM 4126 C C . ALA B 1 154 ? 60.448 -42.369 67.534 1.00 110.92 149 ALA B C 1
ATOM 4127 O O . ALA B 1 154 ? 61.190 -41.810 68.344 1.00 110.08 149 ALA B O 1
ATOM 4129 N N . GLN B 1 155 ? 60.329 -42.003 66.258 1.00 109.95 150 GLN B N 1
ATOM 4130 C CA . GLN B 1 155 ? 60.672 -40.672 65.758 1.00 107.14 150 GLN B CA 1
ATOM 4131 C C . GLN B 1 155 ? 59.537 -40.240 64.847 1.00 105.51 150 GLN B C 1
ATOM 4132 O O . GLN B 1 155 ? 59.328 -39.047 64.614 1.00 102.99 150 GLN B O 1
ATOM 4138 N N . GLU B 1 156 ? 58.798 -41.221 64.331 1.00 107.07 151 GLU B N 1
ATOM 4139 C CA . GLU B 1 156 ? 57.573 -40.930 63.603 1.00 105.62 151 GLU B CA 1
ATOM 4140 C C . GLU B 1 156 ? 56.616 -40.187 64.542 1.00 103.59 151 GLU B C 1
ATOM 4141 O O . GLU B 1 156 ? 55.703 -39.503 64.087 1.00 101.84 151 GLU B O 1
ATOM 4147 N N . ALA B 1 157 ? 56.861 -40.326 65.849 1.00 104.09 152 ALA B N 1
ATOM 4148 C CA . ALA B 1 157 ? 56.186 -39.551 66.888 1.00 102.33 152 ALA B CA 1
ATOM 4149 C C . ALA B 1 157 ? 56.582 -38.078 66.808 1.00 99.35 152 ALA B C 1
ATOM 4150 O O . ALA B 1 157 ? 55.721 -37.197 66.776 1.00 97.14 152 ALA B O 1
ATOM 4152 N N . GLU B 1 158 ? 57.890 -37.826 66.785 1.00 99.26 153 GLU B N 1
ATOM 4153 C CA . GLU B 1 158 ? 58.432 -36.487 66.573 1.00 96.91 153 GLU B CA 1
ATOM 4154 C C . GLU B 1 158 ? 57.770 -35.841 65.358 1.00 94.73 153 GLU B C 1
ATOM 4155 O O . GLU B 1 158 ? 57.319 -34.693 65.418 1.00 92.72 153 GLU B O 1
ATOM 4161 N N . GLU B 1 159 ? 57.682 -36.600 64.267 1.00 95.27 154 GLU B N 1
ATOM 4162 C CA . GLU B 1 159 ? 57.083 -36.114 63.019 1.00 92.98 154 GLU B CA 1
ATOM 4163 C C . GLU B 1 159 ? 55.550 -36.097 63.039 1.00 91.50 154 GLU B C 1
ATOM 4164 O O . GLU B 1 159 ? 54.920 -35.460 62.179 1.00 89.82 154 GLU B O 1
ATOM 4170 N N . ALA B 1 160 ? 54.956 -36.795 64.009 1.00 91.71 155 ALA B N 1
ATOM 4171 C CA . ALA B 1 160 ? 53.507 -36.726 64.235 1.00 90.27 155 ALA B CA 1
ATOM 4172 C C . ALA B 1 160 ? 53.143 -35.433 64.952 1.00 87.36 155 ALA B C 1
ATOM 4173 O O . ALA B 1 160 ? 52.130 -34.811 64.644 1.00 85.85 155 ALA B O 1
ATOM 4175 N N . GLY B 1 161 ? 53.982 -35.039 65.904 1.00 86.93 156 GLY B N 1
ATOM 4176 C CA . GLY B 1 161 ? 53.797 -33.809 66.666 1.00 84.41 156 GLY B CA 1
ATOM 4177 C C . GLY B 1 161 ? 53.911 -32.580 65.797 1.00 81.66 156 GLY B C 1
ATOM 4178 O O . GLY B 1 161 ? 53.086 -31.666 65.891 1.00 79.95 156 GLY B O 1
ATOM 4179 N N . ALA B 1 162 ? 54.933 -32.559 64.944 1.00 81.38 157 ALA B N 1
ATOM 4180 C CA . ALA B 1 162 ? 55.093 -31.479 63.973 1.00 79.26 157 ALA B CA 1
ATOM 4181 C C . ALA B 1 162 ? 53.940 -31.454 62.963 1.00 77.95 157 ALA B C 1
ATOM 4182 O O . ALA B 1 162 ? 53.499 -30.382 62.559 1.00 76.04 157 ALA B O 1
ATOM 4184 N N . ALA B 1 163 ? 53.446 -32.633 62.577 1.00 78.67 158 ALA B N 1
ATOM 4185 C CA . ALA B 1 163 ? 52.297 -32.726 61.683 1.00 77.47 158 ALA B CA 1
ATOM 4186 C C . ALA B 1 163 ? 51.015 -32.222 62.356 1.00 75.96 158 ALA B C 1
ATOM 4187 O O . ALA B 1 163 ? 50.199 -31.539 61.713 1.00 74.37 158 ALA B O 1
ATOM 4189 N N . LEU B 1 164 ? 50.849 -32.567 63.637 1.00 76.24 159 LEU B N 1
ATOM 4190 C CA . LEU B 1 164 ? 49.728 -32.114 64.454 1.00 75.07 159 LEU B CA 1
ATOM 4191 C C . LEU B 1 164 ? 49.792 -30.607 64.573 1.00 72.72 159 LEU B C 1
ATOM 4192 O O . LEU B 1 164 ? 48.775 -29.937 64.501 1.00 71.54 159 LEU B O 1
ATOM 4197 N N . ARG B 1 165 ? 51.001 -30.087 64.757 1.00 72.50 160 ARG B N 1
ATOM 4198 C CA . ARG B 1 165 ? 51.247 -28.649 64.827 1.00 70.76 160 ARG B CA 1
ATOM 4199 C C . ARG B 1 165 ? 50.711 -27.906 63.588 1.00 68.84 160 ARG B C 1
ATOM 4200 O O . ARG B 1 165 ? 50.016 -26.903 63.718 1.00 67.33 160 ARG B O 1
ATOM 4208 N N . THR B 1 166 ? 51.007 -28.407 62.390 1.00 68.73 161 THR B N 1
ATOM 4209 C CA . THR B 1 166 ? 50.561 -27.725 61.183 1.00 67.08 161 THR B CA 1
ATOM 4210 C C . THR B 1 166 ? 49.053 -27.881 60.959 1.00 65.34 161 THR B C 1
ATOM 4211 O O . THR B 1 166 ? 48.405 -26.965 60.454 1.00 63.54 161 THR B O 1
ATOM 4215 N N . ALA B 1 167 ? 48.494 -29.023 61.356 1.00 65.40 162 ALA B N 1
ATOM 4216 C CA . ALA B 1 167 ? 47.044 -29.217 61.241 1.00 63.92 162 ALA B CA 1
ATOM 4217 C C . ALA B 1 167 ? 46.288 -28.336 62.234 1.00 62.09 162 ALA B C 1
ATOM 4218 O O . ALA B 1 167 ? 45.226 -27.837 61.916 1.00 60.93 162 ALA B O 1
ATOM 4220 N N . ARG B 1 168 ? 46.854 -28.125 63.420 1.00 61.79 163 ARG B N 1
ATOM 4221 C CA . ARG B 1 168 ? 46.247 -27.217 64.399 1.00 60.44 163 ARG B CA 1
ATOM 4222 C C . ARG B 1 168 ? 46.318 -25.747 63.954 1.00 58.13 163 ARG B C 1
ATOM 4223 O O . ARG B 1 168 ? 45.332 -25.018 64.017 1.00 56.53 163 ARG B O 1
ATOM 4231 N N . ALA B 1 169 ? 47.495 -25.324 63.517 1.00 57.99 164 ALA B N 1
ATOM 4232 C CA . ALA B 1 169 ? 47.698 -23.969 63.031 1.00 56.40 164 ALA B CA 1
ATOM 4233 C C . ALA B 1 169 ? 46.741 -23.689 61.867 1.00 54.92 164 ALA B C 1
ATOM 4234 O O . ALA B 1 169 ? 46.153 -22.607 61.780 1.00 53.69 164 ALA B O 1
ATOM 4236 N N . GLY B 1 170 ? 46.557 -24.695 61.006 1.00 55.02 165 GLY B N 1
ATOM 4237 C CA . GLY B 1 170 ? 45.750 -24.569 59.802 1.00 52.76 165 GLY B CA 1
ATOM 4238 C C . GLY B 1 170 ? 44.275 -24.506 60.145 1.00 51.98 165 GLY B C 1
ATOM 4239 O O . GLY B 1 170 ? 43.534 -23.660 59.616 1.00 49.59 165 GLY B O 1
ATOM 4240 N N . TYR B 1 171 ? 43.859 -25.414 61.031 1.00 52.53 166 TYR B N 1
ATOM 4241 C CA . TYR B 1 171 ? 42.475 -25.509 61.475 1.00 51.69 166 TYR B CA 1
ATOM 4242 C C . TYR B 1 171 ? 42.088 -24.254 62.213 1.00 50.42 166 TYR B C 1
ATOM 4243 O O . TYR B 1 171 ? 40.968 -23.777 62.081 1.00 50.23 166 TYR B O 1
ATOM 4252 N N . ARG B 1 172 ? 43.016 -23.711 62.988 1.00 50.72 167 ARG B N 1
ATOM 4253 C CA . ARG B 1 172 ? 42.733 -22.498 63.741 1.00 50.71 167 ARG B CA 1
ATOM 4254 C C . ARG B 1 172 ? 42.457 -21.321 62.820 1.00 48.50 167 ARG B C 1
ATOM 4255 O O . ARG B 1 172 ? 41.520 -20.567 63.065 1.00 47.69 167 ARG B O 1
ATOM 4263 N N . GLY B 1 173 ? 43.260 -21.180 61.762 1.00 47.54 168 GLY B N 1
ATOM 4264 C CA . GLY B 1 173 ? 43.047 -20.153 60.743 1.00 46.29 168 GLY B CA 1
ATOM 4265 C C . GLY B 1 173 ? 41.709 -20.283 60.025 1.00 45.04 168 GLY B C 1
ATOM 4266 O O . GLY B 1 173 ? 40.967 -19.320 59.898 1.00 43.79 168 GLY B O 1
ATOM 4267 N N . ARG B 1 174 ? 41.397 -21.490 59.580 1.00 45.53 169 ARG B N 1
ATOM 4268 C CA . ARG B 1 174 ? 40.106 -21.787 58.972 1.00 45.16 169 ARG B CA 1
ATOM 4269 C C . ARG B 1 174 ? 38.924 -21.589 59.922 1.00 44.24 169 ARG B C 1
ATOM 4270 O O . ARG B 1 174 ? 37.839 -21.266 59.485 1.00 43.29 169 ARG B O 1
ATOM 4278 N N . ALA B 1 175 ? 39.101 -21.819 61.216 1.00 44.51 170 ALA B N 1
ATOM 4279 C CA . ALA B 1 175 ? 37.959 -21.656 62.097 1.00 44.74 170 ALA B CA 1
ATOM 4280 C C . ALA B 1 175 ? 37.685 -20.166 62.269 1.00 43.69 170 ALA B C 1
ATOM 4281 O O . ALA B 1 175 ? 36.542 -19.723 62.216 1.00 42.93 170 ALA B O 1
ATOM 4283 N N . LEU B 1 176 ? 38.756 -19.397 62.394 1.00 44.34 171 LEU B N 1
ATOM 4284 C CA . LEU B 1 176 ? 38.673 -17.940 62.443 1.00 44.71 171 LEU B CA 1
ATOM 4285 C C . LEU B 1 176 ? 38.095 -17.309 61.180 1.00 43.45 171 LEU B C 1
ATOM 4286 O O . LEU B 1 176 ? 37.212 -16.452 61.268 1.00 43.84 171 LEU B O 1
ATOM 4291 N N . ASP B 1 177 ? 38.564 -17.741 60.011 1.00 43.79 172 ASP B N 1
ATOM 4292 C CA . ASP B 1 177 ? 38.075 -17.214 58.717 1.00 42.48 172 ASP B CA 1
ATOM 4293 C C . ASP B 1 177 ? 36.591 -17.499 58.573 1.00 41.87 172 ASP B C 1
ATOM 4294 O O . ASP B 1 177 ? 35.796 -16.617 58.219 1.00 40.31 172 ASP B O 1
ATOM 4299 N N . TYR B 1 178 ? 36.222 -18.738 58.885 1.00 42.28 173 TYR B N 1
ATOM 4300 C CA . TYR B 1 178 ? 34.837 -19.157 58.819 1.00 41.74 173 TYR B CA 1
ATOM 4301 C C . TYR B 1 178 ? 33.975 -18.376 59.804 1.00 41.90 173 TYR B C 1
ATOM 4302 O O . TYR B 1 178 ? 32.883 -17.952 59.464 1.00 41.52 173 TYR B O 1
ATOM 4311 N N . ALA B 1 179 ? 34.463 -18.192 61.032 1.00 43.35 174 ALA B N 1
ATOM 4312 C CA . ALA B 1 179 ? 33.749 -17.357 62.004 1.00 43.58 174 ALA B CA 1
ATOM 4313 C C . ALA B 1 179 ? 33.568 -15.931 61.491 1.00 42.27 174 ALA B C 1
ATOM 4314 O O . ALA B 1 179 ? 32.479 -15.382 61.571 1.00 41.89 174 ALA B O 1
ATOM 4316 N N . LEU B 1 180 ? 34.630 -15.344 60.961 1.00 41.79 175 LEU B N 1
ATOM 4317 C CA . LEU B 1 180 ? 34.542 -14.016 60.364 1.00 41.98 175 LEU B CA 1
ATOM 4318 C C . LEU B 1 180 ? 33.496 -13.961 59.216 1.00 41.01 175 LEU B C 1
ATOM 4319 O O . LEU B 1 180 ? 32.682 -13.054 59.173 1.00 40.81 175 LEU B O 1
ATOM 4324 N N . GLN B 1 181 ? 33.500 -14.945 58.315 1.00 40.29 176 GLN B N 1
ATOM 4325 C CA . GLN B 1 181 ? 32.495 -14.999 57.241 1.00 39.01 176 GLN B CA 1
ATOM 4326 C C . GLN B 1 181 ? 31.054 -15.102 57.791 1.00 38.84 176 GLN B C 1
ATOM 4327 O O . GLN B 1 181 ? 30.137 -14.468 57.264 1.00 36.33 176 GLN B O 1
ATOM 4333 N N . ILE B 1 182 ? 30.890 -15.859 58.875 1.00 40.31 177 ILE B N 1
ATOM 4334 C CA . ILE B 1 182 ? 29.598 -16.008 59.535 1.00 42.04 177 ILE B CA 1
ATOM 4335 C C . ILE B 1 182 ? 29.091 -14.673 60.128 1.00 43.61 177 ILE B C 1
ATOM 4336 O O . ILE B 1 182 ? 27.934 -14.301 59.919 1.00 42.60 177 ILE B O 1
ATOM 4341 N N . ASN B 1 183 ? 29.944 -13.952 60.857 1.00 46.21 178 ASN B N 1
ATOM 4342 C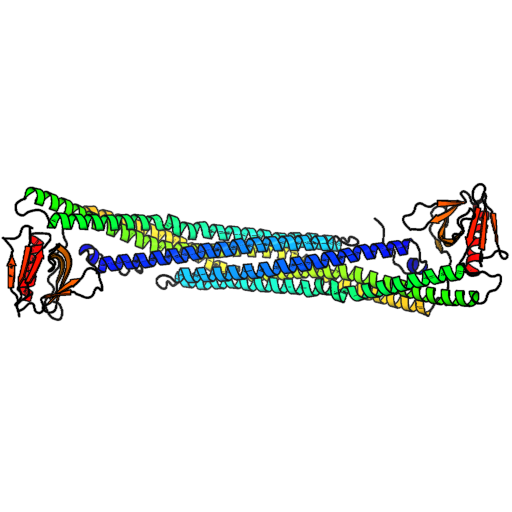 CA . ASN B 1 183 ? 29.556 -12.623 61.311 1.00 48.61 178 ASN B CA 1
ATOM 4343 C C . ASN B 1 183 ? 29.139 -11.710 60.128 1.00 47.67 178 ASN B C 1
ATOM 4344 O O . ASN B 1 183 ? 28.111 -11.070 60.196 1.00 47.29 178 ASN B O 1
ATOM 4349 N N . VAL B 1 184 ? 29.923 -11.689 59.052 1.00 47.36 179 VAL B N 1
ATOM 4350 C CA . VAL B 1 184 ? 29.619 -10.891 57.863 1.00 47.29 179 VAL B CA 1
ATOM 4351 C C . VAL B 1 184 ? 28.253 -11.186 57.214 1.00 47.43 179 VAL B C 1
ATOM 4352 O O . VAL B 1 184 ? 27.497 -10.256 56.903 1.00 47.32 179 VAL B O 1
ATOM 4356 N N . ILE B 1 185 ? 27.930 -12.457 56.986 1.00 48.21 180 ILE B N 1
ATOM 4357 C CA . ILE B 1 185 ? 26.618 -12.765 56.393 1.00 49.10 180 ILE B CA 1
ATOM 4358 C C . ILE B 1 185 ? 25.461 -12.562 57.371 1.00 49.93 180 ILE B C 1
ATOM 4359 O O . ILE B 1 185 ? 24.353 -12.296 56.947 1.00 50.02 180 ILE B O 1
ATOM 4364 N N . GLU B 1 186 ? 25.732 -12.666 58.663 1.00 51.64 181 GLU B N 1
ATOM 4365 C CA . GLU B 1 186 ? 24.767 -12.299 59.685 1.00 54.40 181 GLU B CA 1
ATOM 4366 C C . GLU B 1 186 ? 24.320 -10.846 59.448 1.00 54.18 181 GLU B C 1
ATOM 4367 O O . GLU B 1 186 ? 23.126 -10.556 59.428 1.00 53.88 181 GLU B O 1
ATOM 4373 N N . ASP B 1 187 ? 25.281 -9.955 59.234 1.00 54.29 182 ASP B N 1
ATOM 4374 C CA . ASP B 1 187 ? 24.984 -8.542 59.049 1.00 54.89 182 ASP B CA 1
ATOM 4375 C C . ASP B 1 187 ? 24.375 -8.266 57.681 1.00 53.18 182 ASP B C 1
ATOM 4376 O O . ASP B 1 187 ? 23.434 -7.499 57.573 1.00 52.40 182 ASP B O 1
ATOM 4381 N N . LYS B 1 188 ? 24.910 -8.919 56.654 1.00 52.83 183 LYS B N 1
ATOM 4382 C CA . LYS B 1 188 ? 24.436 -8.766 55.278 1.00 52.43 183 LYS B CA 1
ATOM 4383 C C . LYS B 1 188 ? 22.969 -9.242 55.137 1.00 52.07 183 LYS B C 1
ATOM 4384 O O . LYS B 1 188 ? 22.130 -8.527 54.592 1.00 50.84 183 LYS B O 1
ATOM 4390 N N . ARG B 1 189 ? 22.662 -10.426 55.666 1.00 52.59 184 ARG B N 1
ATOM 4391 C CA . ARG B 1 189 ? 21.281 -10.888 55.714 1.00 53.17 184 ARG B CA 1
ATOM 4392 C C . ARG B 1 189 ? 20.360 -9.783 56.233 1.00 53.02 184 ARG B C 1
ATOM 4393 O O . ARG B 1 189 ? 19.418 -9.396 55.545 1.00 52.41 184 ARG B O 1
ATOM 4401 N N . LYS B 1 190 ? 20.665 -9.255 57.417 1.00 53.24 185 LYS B N 1
ATOM 4402 C CA . LYS B 1 190 ? 19.850 -8.220 58.039 1.00 53.50 185 LYS B CA 1
ATOM 4403 C C . LYS B 1 190 ? 19.621 -6.985 57.165 1.00 51.80 185 LYS B C 1
ATOM 4404 O O . LYS B 1 190 ? 18.476 -6.629 56.908 1.00 51.16 185 LYS B O 1
ATOM 4410 N N . PHE B 1 191 ? 20.696 -6.331 56.729 1.00 50.87 186 PHE B N 1
ATOM 4411 C CA . PHE B 1 191 ? 20.592 -5.087 55.949 1.00 50.48 186 PHE B CA 1
ATOM 4412 C C . PHE B 1 191 ? 20.043 -5.290 54.536 1.00 48.05 186 PHE B C 1
ATOM 4413 O O . PHE B 1 191 ? 19.428 -4.394 53.995 1.00 47.75 186 PHE B O 1
ATOM 4421 N N . ASP B 1 192 ? 20.308 -6.440 53.924 1.00 47.04 187 ASP B N 1
ATOM 4422 C CA . ASP B 1 192 ? 19.846 -6.689 52.564 1.00 45.76 187 ASP B CA 1
ATOM 4423 C C . ASP B 1 192 ? 18.351 -6.943 52.527 1.00 44.68 187 ASP B C 1
ATOM 4424 O O . ASP B 1 192 ? 17.697 -6.595 51.536 1.00 44.25 187 ASP B O 1
ATOM 4429 N N . ILE B 1 193 ? 17.817 -7.559 53.582 1.00 43.42 188 ILE B N 1
ATOM 4430 C CA . ILE B 1 193 ? 16.372 -7.826 53.667 1.00 42.33 188 ILE B CA 1
ATOM 4431 C C . ILE B 1 193 ? 15.639 -6.535 53.974 1.00 41.58 188 ILE B C 1
ATOM 4432 O O . ILE B 1 193 ? 14.666 -6.198 53.332 1.00 40.57 188 ILE B O 1
ATOM 4437 N N . MET B 1 194 ? 16.134 -5.797 54.956 1.00 42.17 189 MET B N 1
ATOM 4438 C CA . MET B 1 194 ? 15.524 -4.534 55.311 1.00 42.17 189 MET B CA 1
ATOM 4439 C C . MET B 1 194 ? 15.598 -3.479 54.187 1.00 40.66 189 MET B C 1
ATOM 4440 O O . MET B 1 194 ? 14.624 -2.781 53.958 1.00 40.10 189 MET B O 1
ATOM 4445 N N . GLU B 1 195 ? 16.728 -3.387 53.484 1.00 38.73 190 GLU B N 1
ATOM 4446 C CA . GLU B 1 195 ? 16.820 -2.496 52.333 1.00 38.83 190 GLU B CA 1
ATOM 4447 C C . GLU B 1 195 ? 15.883 -2.992 51.202 1.00 35.84 190 GLU B C 1
ATOM 4448 O O . GLU B 1 195 ? 15.245 -2.188 50.555 1.00 35.34 190 GLU B O 1
ATOM 4454 N N . PHE B 1 196 ? 15.815 -4.310 50.996 1.00 33.93 191 PHE B N 1
ATOM 4455 C CA . PHE B 1 196 ? 14.886 -4.903 50.039 1.00 33.15 191 PHE B CA 1
ATOM 4456 C C . PHE B 1 196 ? 13.442 -4.444 50.333 1.00 33.76 191 PHE B C 1
ATOM 4457 O O . PHE B 1 196 ? 12.788 -3.815 49.500 1.00 33.41 191 PHE B O 1
ATOM 4465 N N . VAL B 1 197 ? 12.967 -4.695 51.540 1.00 34.54 192 VAL B N 1
ATOM 4466 C CA . VAL B 1 197 ? 11.607 -4.264 51.879 1.00 35.34 192 VAL B CA 1
ATOM 4467 C C . VAL B 1 197 ? 11.478 -2.715 51.826 1.00 35.70 192 VAL B C 1
ATOM 4468 O O . VAL B 1 197 ? 10.434 -2.180 51.458 1.00 35.85 192 VAL B O 1
ATOM 4472 N N . LEU B 1 198 ? 12.530 -1.985 52.174 1.00 36.29 193 LEU B N 1
ATOM 4473 C CA . LEU B 1 198 ? 12.421 -0.511 52.114 1.00 36.19 193 LEU B CA 1
ATOM 4474 C C . LEU B 1 198 ? 12.297 0.019 50.654 1.00 35.22 193 LEU B C 1
ATOM 4475 O O . LEU B 1 198 ? 11.575 0.993 50.402 1.00 35.80 193 LEU B O 1
ATOM 4480 N N . ARG B 1 199 ? 13.029 -0.599 49.720 1.00 32.93 194 ARG B N 1
ATOM 4481 C CA . ARG B 1 199 ? 12.918 -0.273 48.300 1.00 32.32 194 ARG B CA 1
ATOM 4482 C C . ARG B 1 199 ? 11.544 -0.609 47.690 1.00 31.13 194 ARG B C 1
ATOM 4483 O O . ARG B 1 199 ? 11.024 0.149 46.876 1.00 31.85 194 ARG B O 1
ATOM 4491 N N . LEU B 1 200 ? 10.976 -1.748 48.047 1.00 30.30 195 LEU B N 1
ATOM 4492 C CA . LEU B 1 200 ? 9.588 -2.042 47.644 1.00 31.16 195 LEU B CA 1
ATOM 4493 C C . LEU B 1 200 ? 8.644 -0.952 48.141 1.00 31.28 195 LEU B C 1
ATOM 4494 O O . LEU B 1 200 ? 7.812 -0.474 47.391 1.00 31.42 195 LEU B O 1
ATOM 4499 N N . VAL B 1 201 ? 8.790 -0.556 49.389 1.00 32.10 196 VAL B N 1
ATOM 4500 C CA . VAL B 1 201 ? 7.946 0.496 49.926 1.00 34.04 196 VAL B CA 1
ATOM 4501 C C . VAL B 1 201 ? 8.167 1.839 49.237 1.00 34.21 196 VAL B C 1
ATOM 4502 O O . VAL B 1 201 ? 7.207 2.506 48.887 1.00 34.82 196 VAL B O 1
ATOM 4506 N N . GLU B 1 202 ? 9.419 2.221 49.019 1.00 34.66 197 GLU B N 1
ATOM 4507 C CA . GLU B 1 202 ? 9.722 3.501 48.330 1.00 35.48 197 GLU B CA 1
ATOM 4508 C C . GLU B 1 202 ? 9.194 3.526 46.875 1.00 33.24 197 GLU B C 1
ATOM 4509 O O . GLU B 1 202 ? 8.842 4.580 46.365 1.00 33.06 197 GLU B O 1
ATOM 4515 N N . ALA B 1 203 ? 9.125 2.365 46.224 1.00 30.68 198 ALA B N 1
ATOM 4516 C CA . ALA B 1 203 ? 8.629 2.283 44.860 1.00 30.18 198 ALA B CA 1
ATOM 4517 C C . ALA B 1 203 ? 7.093 2.368 44.847 1.00 30.70 198 ALA B C 1
ATOM 4518 O O . ALA B 1 203 ? 6.511 2.968 43.951 1.00 30.08 198 ALA B O 1
ATOM 4520 N N . GLN B 1 204 ? 6.438 1.718 45.810 1.00 31.72 199 GLN B N 1
ATOM 4521 C CA . GLN B 1 204 ? 5.006 1.968 46.005 1.00 32.74 199 GLN B CA 1
ATOM 4522 C C . GLN B 1 204 ? 4.752 3.455 46.175 1.00 33.34 199 GLN B C 1
ATOM 4523 O O . GLN B 1 204 ? 3.812 3.994 45.581 1.00 34.90 199 GLN B O 1
ATOM 4529 N N . ALA B 1 205 ? 5.586 4.138 46.945 1.00 33.67 200 ALA B N 1
ATOM 4530 C CA . ALA B 1 205 ? 5.270 5.560 47.280 1.00 34.81 200 ALA B CA 1
ATOM 4531 C C . ALA B 1 205 ? 5.430 6.487 46.101 1.00 34.89 200 ALA B C 1
ATOM 4532 O O . ALA B 1 205 ? 4.612 7.358 45.906 1.00 36.33 200 ALA B O 1
ATOM 4534 N N . THR B 1 206 ? 6.504 6.330 45.333 1.00 34.89 201 THR B N 1
ATOM 4535 C CA . THR B 1 206 ? 6.621 7.023 44.056 1.00 35.34 201 THR B CA 1
ATOM 4536 C C . THR B 1 206 ? 5.383 6.784 43.152 1.00 33.83 201 THR B C 1
ATOM 4537 O O . THR B 1 206 ? 4.839 7.733 42.595 1.00 33.55 201 THR B O 1
ATOM 4541 N N . HIS B 1 207 ? 4.957 5.521 43.016 1.00 31.86 202 HIS B N 1
ATOM 4542 C CA . HIS B 1 207 ? 3.787 5.154 42.221 1.00 31.32 202 HIS B CA 1
ATOM 4543 C C . HIS B 1 207 ? 2.490 5.831 42.723 1.00 32.70 202 HIS B C 1
ATOM 4544 O O . HIS B 1 207 ? 1.752 6.474 41.962 1.00 33.66 202 HIS B O 1
ATOM 4551 N N . PHE B 1 208 ? 2.198 5.699 44.007 1.00 33.58 203 PHE B N 1
ATOM 4552 C CA . PHE B 1 208 ? 0.945 6.265 44.528 1.00 34.98 203 PHE B CA 1
ATOM 4553 C C . PHE B 1 208 ? 0.938 7.788 44.538 1.00 37.13 203 PHE B C 1
ATOM 4554 O O . PHE B 1 208 ? -0.125 8.426 44.455 1.00 37.26 203 PHE B O 1
ATOM 4562 N N . GLN B 1 209 ? 2.121 8.371 44.604 1.00 38.15 204 GLN B N 1
ATOM 4563 C CA . GLN B 1 209 ? 2.214 9.828 44.566 1.00 41.66 204 GLN B CA 1
ATOM 4564 C C . GLN B 1 209 ? 2.017 10.418 43.155 1.00 41.14 204 GLN B C 1
ATOM 4565 O O . GLN B 1 209 ? 1.325 11.419 43.007 1.00 42.92 204 GLN B O 1
ATOM 4571 N N . GLN B 1 210 ? 2.668 9.833 42.146 1.00 40.03 205 GLN B N 1
ATOM 4572 C CA . GLN B 1 210 ? 2.475 10.236 40.743 1.00 39.53 205 GLN B CA 1
ATOM 4573 C C . GLN B 1 210 ? 1.002 10.106 40.407 1.00 38.11 205 GLN B C 1
ATOM 4574 O O . GLN B 1 210 ? 0.418 11.026 39.858 1.00 38.94 205 GLN B O 1
ATOM 4580 N N . GLY B 1 211 ? 0.426 8.945 40.699 1.00 35.43 206 GLY B N 1
ATOM 4581 C CA . GLY B 1 211 ? -0.980 8.696 40.382 1.00 35.60 206 GLY B CA 1
ATOM 4582 C C . GLY B 1 211 ? -1.910 9.706 41.057 1.00 36.84 206 GLY B C 1
ATOM 4583 O O . GLY B 1 211 ? -2.755 10.353 40.405 1.00 35.75 206 GLY B O 1
ATOM 4584 N N . HIS B 1 212 ? -1.724 9.854 42.367 1.00 37.47 207 HIS B N 1
ATOM 4585 C CA . HIS B 1 212 ? -2.580 10.725 43.150 1.00 39.20 207 HIS B CA 1
ATOM 4586 C C . HIS B 1 212 ? -2.448 12.177 42.685 1.00 41.31 207 HIS B C 1
ATOM 4587 O O . HIS B 1 212 ? -3.437 12.904 42.671 1.00 41.74 207 HIS B O 1
ATOM 4594 N N . GLU B 1 213 ? -1.264 12.598 42.244 1.00 42.25 208 GLU B N 1
ATOM 4595 C CA . GLU B 1 213 ? -1.169 14.004 41.839 1.00 45.37 208 GLU B CA 1
ATOM 4596 C C . GLU B 1 213 ? -1.759 14.276 40.437 1.00 44.53 208 GLU B C 1
ATOM 4597 O O . GLU B 1 213 ? -2.292 15.367 40.187 1.00 45.85 208 GLU B O 1
ATOM 4603 N N . GLU B 1 214 ? -1.708 13.288 39.552 1.00 41.27 209 GLU B N 1
ATOM 4604 C CA . GLU B 1 214 ? -2.326 13.446 38.235 1.00 41.34 209 GLU B CA 1
ATOM 4605 C C . GLU B 1 214 ? -3.862 13.438 38.370 1.00 40.25 209 GLU B C 1
ATOM 4606 O O . GLU B 1 214 ? -4.549 14.256 37.773 1.00 41.76 209 GLU B O 1
ATOM 4612 N N . LEU B 1 215 ? -4.390 12.539 39.184 1.00 39.07 210 LEU B N 1
ATOM 4613 C CA . LEU B 1 215 ? -5.831 12.496 39.437 1.00 40.05 210 LEU B CA 1
ATOM 4614 C C . LEU B 1 215 ? -6.330 13.740 40.164 1.00 42.83 210 LEU B C 1
ATOM 4615 O O . LEU B 1 215 ? -7.442 14.169 39.909 1.00 43.25 210 LEU B O 1
ATOM 4620 N N . SER B 1 216 ? -5.490 14.321 41.034 1.00 45.83 211 SER B N 1
ATOM 4621 C CA . SER B 1 216 ? -5.837 15.530 41.763 1.00 49.29 211 SER B CA 1
ATOM 4622 C C . SER B 1 216 ? -5.889 16.740 40.845 1.00 51.04 211 SER B C 1
ATOM 4623 O O . SER B 1 216 ? -6.674 17.686 41.079 1.00 52.95 211 SER B O 1
ATOM 4626 N N . ARG B 1 217 ? -5.056 16.730 39.810 1.00 50.11 212 ARG B N 1
ATOM 4627 C CA . ARG B 1 217 ? -5.101 17.826 38.853 1.00 52.39 212 ARG B CA 1
ATOM 4628 C C . ARG B 1 217 ? -6.376 17.777 37.993 1.00 50.34 212 ARG B C 1
ATOM 4629 O O . ARG B 1 217 ? -6.755 18.753 37.375 1.00 51.92 212 ARG B O 1
ATOM 4637 N N . LEU B 1 218 ? -7.027 16.624 37.964 1.00 48.19 213 LEU B N 1
ATOM 4638 C CA . LEU B 1 218 ? -8.276 16.485 37.233 1.00 46.96 213 LEU B CA 1
ATOM 4639 C C . LEU B 1 218 ? -9.476 16.734 38.125 1.00 47.20 213 LEU B C 1
ATOM 4640 O O . LEU B 1 218 ? -10.579 16.727 37.635 1.00 47.68 213 LEU B O 1
ATOM 4645 N N . SER B 1 219 ? -9.272 16.915 39.424 1.00 47.97 214 SER B N 1
ATOM 4646 C CA . SER B 1 219 ? -10.393 17.015 40.357 1.00 48.83 214 SER B CA 1
ATOM 4647 C C . SER B 1 219 ? -11.493 17.946 39.846 1.00 49.83 214 SER B C 1
ATOM 4648 O O . SER B 1 219 ? -12.659 17.572 39.871 1.00 48.05 214 SER B O 1
ATOM 4651 N N . GLN B 1 220 ? -11.098 19.143 39.379 1.00 52.07 215 GLN B N 1
ATOM 4652 C CA . GLN B 1 220 ? -12.015 20.158 38.843 1.00 53.99 215 GLN B CA 1
ATOM 4653 C C . GLN B 1 220 ? -12.804 19.688 37.603 1.00 52.22 215 GLN B C 1
ATOM 4654 O O . GLN B 1 220 ? -14.039 19.751 37.560 1.00 51.80 215 GLN B O 1
ATOM 4660 N N . TYR B 1 221 ? -12.082 19.212 36.599 1.00 50.60 216 TYR B N 1
ATOM 4661 C CA . TYR B 1 221 ? -12.713 18.704 35.404 1.00 48.73 216 TYR B CA 1
ATOM 4662 C C . TYR B 1 221 ? -13.715 17.571 35.717 1.00 46.49 216 TYR B C 1
ATOM 4663 O O . TYR B 1 221 ? -14.790 17.502 35.108 1.00 46.06 216 TYR B O 1
ATOM 4672 N N . ARG B 1 222 ? -13.374 16.733 36.692 1.00 44.92 217 ARG B N 1
ATOM 4673 C CA . ARG B 1 222 ? -14.219 15.605 37.110 1.00 43.34 217 ARG B CA 1
ATOM 4674 C C . ARG B 1 222 ? -15.585 15.984 37.688 1.00 44.83 217 ARG B C 1
ATOM 4675 O O . ARG B 1 222 ? -16.574 15.304 37.417 1.00 42.70 217 ARG B O 1
ATOM 4683 N N . LYS B 1 223 ? -15.606 17.019 38.529 1.00 47.75 218 LYS B N 1
ATOM 4684 C CA . LYS B 1 223 ? -16.840 17.556 39.126 1.00 51.16 218 LYS B CA 1
ATOM 4685 C C . LYS B 1 223 ? -17.703 18.273 38.094 1.00 51.28 218 LYS B C 1
ATOM 4686 O O . LYS B 1 223 ? -18.903 18.068 38.065 1.00 51.91 218 LYS B O 1
ATOM 4692 N N . GLU B 1 224 ? -17.090 19.142 37.292 1.00 52.30 219 GLU B N 1
ATOM 4693 C CA . GLU B 1 224 ? -17.772 19.825 36.199 1.00 53.15 219 GLU B CA 1
ATOM 4694 C C . GLU B 1 224 ? -18.421 18.830 35.201 1.00 50.75 219 GLU B C 1
ATOM 4695 O O . GLU B 1 224 ? -19.528 19.069 34.725 1.00 50.82 219 GLU B O 1
ATOM 4701 N N . LEU B 1 225 ? -17.729 17.730 34.892 1.00 48.49 220 LEU B N 1
ATOM 4702 C CA . LEU B 1 225 ? -18.261 16.726 33.969 1.00 46.34 220 LEU B CA 1
ATOM 4703 C C . LEU B 1 225 ? -19.463 16.026 34.600 1.00 45.95 220 LEU B C 1
ATOM 4704 O O . LEU B 1 225 ? -20.500 15.882 33.966 1.00 45.33 220 LEU B O 1
ATOM 4709 N N . GLY B 1 226 ? -19.307 15.590 35.850 1.00 46.54 221 GLY B N 1
ATOM 4710 C CA . GLY B 1 226 ? -20.408 15.024 36.616 1.00 46.37 221 GLY B CA 1
ATOM 4711 C C . GLY B 1 226 ? -21.620 15.951 36.676 1.00 47.76 221 GLY B C 1
ATOM 4712 O O . GLY B 1 226 ? -22.741 15.508 36.507 1.00 47.34 221 GLY B O 1
ATOM 4713 N N . ALA B 1 227 ? -21.394 17.238 36.913 1.00 49.69 222 ALA B N 1
ATOM 4714 C CA . ALA B 1 227 ? -22.491 18.197 36.981 1.00 51.84 222 ALA B CA 1
ATOM 4715 C C . ALA B 1 227 ? -23.137 18.302 35.602 1.00 51.43 222 ALA B C 1
ATOM 4716 O O . ALA B 1 227 ? -24.363 18.243 35.480 1.00 52.04 222 ALA B O 1
ATOM 4718 N N . GLN B 1 228 ? -22.303 18.413 34.569 1.00 50.98 223 GLN B N 1
ATOM 4719 C CA . GLN B 1 228 ? -22.759 18.419 33.185 1.00 50.89 223 GLN B CA 1
ATOM 4720 C C . GLN B 1 228 ? -23.581 17.179 32.829 1.00 48.68 223 GLN B C 1
ATOM 4721 O O . GLN B 1 228 ? -24.713 17.320 32.381 1.00 48.88 223 GLN B O 1
ATOM 4727 N N . LEU B 1 229 ? -23.030 15.986 33.046 1.00 46.08 224 LEU B N 1
ATOM 4728 C CA . LEU B 1 229 ? -23.725 14.737 32.699 1.00 44.88 224 LEU B CA 1
ATOM 4729 C C . LEU B 1 229 ? -25.095 14.611 33.318 1.00 44.80 224 LEU B C 1
ATOM 4730 O O . LEU B 1 229 ? -26.011 14.159 32.668 1.00 43.33 224 LEU B O 1
ATOM 4735 N N . HIS B 1 230 ? -25.188 14.933 34.601 1.00 46.76 225 HIS B N 1
ATOM 4736 C CA . HIS B 1 230 ? -26.421 14.811 35.346 1.00 48.89 225 HIS B CA 1
ATOM 4737 C C . HIS B 1 230 ? -27.498 15.768 34.810 1.00 49.91 225 HIS B C 1
ATOM 4738 O O . HIS B 1 230 ? -28.667 15.421 34.774 1.00 50.58 225 HIS B O 1
ATOM 4745 N N . GLN B 1 231 ? -27.080 16.963 34.401 1.00 50.36 226 GLN B N 1
ATOM 4746 C CA . GLN B 1 231 ? -27.953 17.959 33.818 1.00 51.05 226 GLN B CA 1
ATOM 4747 C C . GLN B 1 231 ? -28.410 17.532 32.413 1.00 49.23 226 GLN B C 1
ATOM 4748 O O . GLN B 1 231 ? -29.603 17.664 32.072 1.00 48.54 226 GLN B O 1
ATOM 4754 N N . LEU B 1 232 ? -27.476 16.989 31.628 1.00 46.67 227 LEU B N 1
ATOM 4755 C CA . LEU B 1 232 ? -27.768 16.479 30.281 1.00 45.14 227 LEU B CA 1
ATOM 4756 C C . LEU B 1 232 ? -28.750 15.316 30.310 1.00 43.75 227 LEU B C 1
ATOM 4757 O O . LEU B 1 232 ? -29.598 15.203 29.421 1.00 43.18 227 LEU B O 1
ATOM 4762 N N . VAL B 1 233 ? -28.634 14.471 31.334 1.00 43.01 228 VAL B N 1
ATOM 4763 C CA . VAL B 1 233 ? -29.478 13.290 31.482 1.00 42.94 228 VAL B CA 1
ATOM 4764 C C . VAL B 1 233 ? -30.919 13.738 31.814 1.00 44.90 228 VAL B C 1
ATOM 4765 O O . VAL B 1 233 ? -31.903 13.163 31.309 1.00 44.22 228 VAL B O 1
ATOM 4769 N N . LEU B 1 234 ? -31.014 14.778 32.644 1.00 46.13 229 LEU B N 1
ATOM 4770 C CA . LEU B 1 234 ? -32.271 15.418 32.955 1.00 48.38 229 LEU B CA 1
ATOM 4771 C C . LEU B 1 234 ? -32.887 16.112 31.737 1.00 48.10 229 LEU B C 1
ATOM 4772 O O . LEU B 1 234 ? -34.073 15.977 31.520 1.00 48.64 229 LEU B O 1
ATOM 4777 N N . ASN B 1 235 ? -32.097 16.867 30.963 1.00 48.01 230 ASN B N 1
ATOM 4778 C CA . ASN B 1 235 ? -32.615 17.541 29.756 1.00 48.12 230 ASN B CA 1
ATOM 4779 C C . ASN B 1 235 ? -33.128 16.495 28.752 1.00 45.92 230 ASN B C 1
ATOM 4780 O O . ASN B 1 235 ? -34.162 16.672 28.115 1.00 45.80 230 ASN B O 1
ATOM 4785 N N . SER B 1 236 ? -32.390 15.405 28.627 1.00 44.04 231 SER B N 1
ATOM 4786 C CA . SER B 1 236 ? -32.761 14.322 27.736 1.00 42.38 231 SER B CA 1
ATOM 4787 C C . SER B 1 236 ? -34.105 13.678 28.131 1.00 42.92 231 SER B C 1
ATOM 4788 O O . SER B 1 236 ? -34.957 13.420 27.282 1.00 41.98 231 SER B O 1
ATOM 4791 N N . ALA B 1 237 ? -34.274 13.409 29.420 1.00 43.89 232 ALA B N 1
ATOM 4792 C CA . ALA B 1 237 ? -35.504 12.820 29.935 1.00 45.08 232 ALA B CA 1
ATOM 4793 C C . ALA B 1 237 ? -36.698 13.713 29.647 1.00 46.26 232 ALA B C 1
ATOM 4794 O O . ALA B 1 237 ? -37.719 13.220 29.211 1.00 46.30 232 ALA B O 1
ATOM 4796 N N . ARG B 1 238 ? -36.552 15.020 29.881 1.00 47.37 233 ARG B N 1
ATOM 4797 C CA . ARG B 1 238 ? -37.560 16.017 29.530 1.00 49.02 233 ARG B CA 1
ATOM 4798 C C . ARG B 1 238 ? -37.862 16.048 28.022 1.00 47.45 233 ARG B C 1
ATOM 4799 O O . ARG B 1 238 ? -39.014 1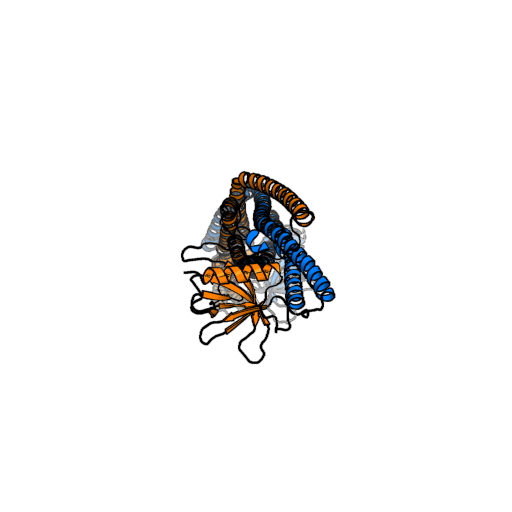5.980 27.629 1.00 46.25 233 ARG B O 1
ATOM 4807 N N . GLU B 1 239 ? -36.818 16.113 27.193 1.00 45.72 234 GLU B N 1
ATOM 4808 C CA . GLU B 1 239 ? -36.962 16.095 25.741 1.00 45.13 234 GLU B CA 1
ATOM 4809 C C . GLU B 1 239 ? -37.683 14.828 25.235 1.00 43.09 234 GLU B C 1
ATOM 4810 O O . GLU B 1 239 ? -38.460 14.896 24.290 1.00 43.72 234 GLU B O 1
ATOM 4816 N N . LYS B 1 240 ? -37.412 13.692 25.860 1.00 40.76 235 LYS B N 1
ATOM 4817 C CA . LYS B 1 240 ? -38.100 12.452 25.560 1.00 39.83 235 LYS B CA 1
ATOM 4818 C C . LYS B 1 240 ? -39.569 12.532 25.950 1.00 39.32 235 LYS B C 1
ATOM 4819 O O . LYS B 1 240 ? -40.406 11.999 25.252 1.00 38.90 235 LYS B O 1
ATOM 4825 N N . ARG B 1 241 ? -39.873 13.173 27.067 1.00 39.44 236 ARG B N 1
ATOM 4826 C CA . ARG B 1 241 ? -41.264 13.352 27.485 1.00 41.46 236 ARG B CA 1
ATOM 4827 C C . ARG B 1 241 ? -42.047 14.200 26.467 1.00 40.89 236 ARG B C 1
ATOM 4828 O O . ARG B 1 241 ? -43.169 13.849 26.117 1.00 40.58 236 ARG B O 1
ATOM 4836 N N . ASP B 1 242 ? -41.444 15.302 26.009 1.00 40.27 237 ASP B N 1
ATOM 4837 C CA . ASP B 1 242 ? -42.037 16.160 24.985 1.00 41.37 237 ASP B CA 1
ATOM 4838 C C . ASP B 1 242 ? -42.349 15.401 23.699 1.00 39.65 237 ASP B C 1
ATOM 4839 O O . ASP B 1 242 ? -43.441 15.496 23.174 1.00 39.53 237 ASP B O 1
ATOM 4844 N N . MET B 1 243 ? -41.366 14.671 23.196 1.00 37.63 238 MET B N 1
ATOM 4845 C CA . MET B 1 243 ? -41.525 13.909 21.994 1.00 37.70 238 MET B CA 1
ATOM 4846 C C . MET B 1 243 ? -42.659 12.924 22.121 1.00 37.83 238 MET B C 1
ATOM 4847 O O . MET B 1 243 ? -43.520 12.844 21.232 1.00 38.74 238 MET B O 1
ATOM 4852 N N . GLU B 1 244 ? -42.649 12.157 23.210 1.00 37.58 239 GLU B N 1
ATOM 4853 C CA . GLU B 1 244 ? -43.689 11.174 23.416 1.00 37.94 239 GLU B CA 1
ATOM 4854 C C . GLU B 1 244 ? -45.059 11.852 23.438 1.00 37.76 239 GLU B C 1
ATOM 4855 O O . GLU B 1 244 ? -45.986 11.340 22.821 1.00 37.72 239 GLU B O 1
ATOM 4861 N N . GLN B 1 245 ? -45.183 12.994 24.122 1.00 37.74 240 GLN B N 1
ATOM 4862 C CA . GLN B 1 245 ? -46.455 13.769 24.086 1.00 39.48 240 GLN B CA 1
ATOM 4863 C C . GLN B 1 245 ? -46.868 14.167 22.657 1.00 38.57 240 GLN B C 1
ATOM 4864 O O . GLN B 1 245 ? -48.027 13.944 22.266 1.00 38.37 240 GLN B O 1
ATOM 4870 N N . ARG B 1 246 ? -45.918 14.701 21.880 1.00 37.74 241 ARG B N 1
ATOM 4871 C CA . ARG B 1 246 ? -46.172 15.076 20.478 1.00 39.35 241 ARG B CA 1
ATOM 4872 C C . ARG B 1 246 ? -46.667 13.883 19.665 1.00 37.88 241 ARG B C 1
ATOM 4873 O O . ARG B 1 246 ? -47.624 13.999 18.904 1.00 39.12 241 ARG B O 1
ATOM 4881 N N . HIS B 1 247 ? -46.007 12.744 19.844 1.00 35.69 242 HIS B N 1
ATOM 4882 C CA . HIS B 1 247 ? -46.351 11.508 19.140 1.00 34.71 242 HIS B CA 1
ATOM 4883 C C . HIS B 1 247 ? -47.782 11.056 19.460 1.00 35.83 242 HIS B C 1
ATOM 4884 O O . HIS B 1 247 ? -48.501 10.630 18.564 1.00 36.49 242 HIS B O 1
ATOM 4891 N N . VAL B 1 248 ? -48.198 11.164 20.717 1.00 36.27 243 VAL B N 1
ATOM 4892 C CA . VAL B 1 248 ? -49.603 10.878 21.067 1.00 39.53 243 VAL B CA 1
ATOM 4893 C C . VAL B 1 248 ? -50.566 11.809 20.308 1.00 40.78 243 VAL B C 1
ATOM 4894 O O . VAL B 1 248 ? -51.574 11.361 19.755 1.00 40.62 243 VAL B O 1
ATOM 4898 N N . LEU B 1 249 ? -50.252 13.104 20.259 1.00 42.45 244 LEU B N 1
ATOM 4899 C CA . LEU B 1 249 ? -51.146 14.025 19.524 1.00 43.76 244 LEU B CA 1
ATOM 4900 C C . LEU B 1 249 ? -51.113 13.672 18.046 1.00 43.07 244 LEU B C 1
ATOM 4901 O O . LEU B 1 249 ? -52.153 13.584 17.424 1.00 43.45 244 LEU B O 1
ATOM 4906 N N . LEU B 1 250 ? -49.926 13.396 17.506 1.00 43.26 245 LEU B N 1
ATOM 4907 C CA . LEU B 1 250 ? -49.818 12.956 16.105 1.00 44.02 245 LEU B CA 1
ATOM 4908 C C . LEU B 1 250 ? -50.728 11.757 15.787 1.00 45.33 245 LEU B C 1
ATOM 4909 O O . LEU B 1 250 ? -51.582 11.853 14.922 1.00 46.76 245 LEU B O 1
ATOM 4914 N N . LYS B 1 251 ? -50.600 10.664 16.531 1.00 45.80 246 LYS B N 1
ATOM 4915 C CA . LYS B 1 251 ? -51.397 9.455 16.278 1.00 47.16 246 LYS B CA 1
ATOM 4916 C C . LYS B 1 251 ? -52.896 9.594 16.535 1.00 49.26 246 LYS B C 1
ATOM 4917 O O . LYS B 1 251 ? -53.687 8.867 15.948 1.00 50.85 246 LYS B O 1
ATOM 4923 N N . GLN B 1 252 ? -53.295 10.479 17.431 1.00 50.63 247 GLN B N 1
ATOM 4924 C CA . GLN B 1 252 ? -54.727 10.609 17.754 1.00 53.81 247 GLN B CA 1
ATOM 4925 C C . GLN B 1 252 ? -55.502 11.592 16.867 1.00 55.84 247 GLN B C 1
ATOM 4926 O O . GLN B 1 252 ? -56.723 11.523 16.783 1.00 56.93 247 GLN B O 1
ATOM 4932 N N . LYS B 1 253 ? -54.784 12.485 16.187 1.00 57.22 248 LYS B N 1
ATOM 4933 C CA . LYS B 1 253 ? -55.405 13.680 15.581 1.00 59.76 248 LYS B CA 1
ATOM 4934 C C . LYS B 1 253 ? -55.039 13.909 14.129 1.00 59.69 248 LYS B C 1
ATOM 4935 O O . LYS B 1 253 ? -55.892 14.339 13.336 1.00 61.29 248 LYS B O 1
ATOM 4941 N N . GLU B 1 254 ? -53.795 13.582 13.797 1.00 59.15 249 GLU B N 1
ATOM 4942 C CA . GLU B 1 254 ? -53.118 14.082 12.608 1.00 59.73 249 GLU B CA 1
ATOM 4943 C C . GLU B 1 254 ? -52.619 13.015 11.624 1.00 59.61 249 GLU B C 1
ATOM 4944 O O . GLU B 1 254 ? -52.343 13.345 10.463 1.00 60.69 249 GLU B O 1
ATOM 4950 N N . LEU B 1 255 ? -52.471 11.762 12.057 1.00 58.87 250 LEU B N 1
ATOM 4951 C CA . LEU B 1 255 ? -51.889 10.742 11.166 1.00 58.19 250 LEU B CA 1
ATOM 4952 C C . LEU B 1 255 ? -52.885 10.084 10.228 1.00 58.99 250 LEU B C 1
ATOM 4953 O O . LEU B 1 255 ? -52.846 10.319 9.020 1.00 60.27 250 LEU B O 1
ATOM 4958 N N . GLY B 1 256 ? -53.753 9.244 10.785 1.00 80.62 251 GLY B N 1
ATOM 4959 C CA . GLY B 1 256 ? -54.697 8.479 9.987 1.00 78.93 251 GLY B CA 1
ATOM 4960 C C . GLY B 1 256 ? -54.055 7.412 9.104 1.00 73.68 251 GLY B C 1
ATOM 4961 O O . GLY B 1 256 ? -52.823 7.307 8.996 1.00 69.68 251 GLY B O 1
ATOM 4962 N N . GLY B 1 257 ? -54.915 6.631 8.460 1.00 73.19 252 GLY B N 1
ATOM 4963 C CA . GLY B 1 257 ? -54.493 5.499 7.670 1.00 69.41 252 GLY B CA 1
ATOM 4964 C C . GLY B 1 257 ? -54.792 5.632 6.192 1.00 67.88 252 GLY B C 1
ATOM 4965 O O . GLY B 1 257 ? -55.112 4.647 5.542 1.00 67.03 252 GLY B O 1
ATOM 4966 N N . GLU B 1 258 ? -54.679 6.844 5.657 1.00 68.42 253 GLU B N 1
ATOM 4967 C CA . GLU B 1 258 ? -54.830 7.058 4.226 1.00 67.71 253 GLU B CA 1
ATOM 4968 C C . GLU B 1 258 ? -53.568 6.637 3.473 1.00 63.30 253 GLU B C 1
ATOM 4969 O O . GLU B 1 258 ? -52.445 6.927 3.910 1.00 61.43 253 GLU B O 1
ATOM 4975 N N . GLU B 1 259 ? -53.773 5.952 2.347 1.00 61.15 254 GLU B N 1
ATOM 4976 C CA . GLU B 1 259 ? -52.714 5.637 1.413 1.00 57.64 254 GLU B CA 1
ATOM 4977 C C . GLU B 1 259 ? -51.981 6.903 0.974 1.00 57.24 254 GLU B C 1
ATOM 4978 O O . GLU B 1 259 ? -52.626 7.891 0.662 1.00 58.77 254 GLU B O 1
ATOM 4984 N N . PRO B 1 260 ? -50.618 6.856 0.927 1.00 54.88 255 PRO B N 1
ATOM 4985 C CA . PRO B 1 260 ? -49.833 7.999 0.442 1.00 54.50 255 PRO B CA 1
ATOM 4986 C C . PRO B 1 260 ? -50.166 8.291 -1.015 1.00 55.34 255 PRO B C 1
ATOM 4987 O O . PRO B 1 260 ? -50.527 7.382 -1.776 1.00 55.12 255 PRO B O 1
ATOM 4991 N N . GLU B 1 261 ? -50.058 9.558 -1.383 1.00 57.21 256 GLU B N 1
ATOM 4992 C CA . GLU B 1 261 ? -50.405 10.017 -2.711 1.00 58.64 256 GLU B CA 1
ATOM 4993 C C . GLU B 1 261 ? -49.172 10.640 -3.343 1.00 58.34 256 GLU B C 1
ATOM 4994 O O . GLU B 1 261 ? -48.782 11.774 -2.976 1.00 59.72 256 GLU B O 1
ATOM 5000 N N . PRO B 1 262 ? -48.552 9.910 -4.294 1.00 56.64 257 PRO B N 1
ATOM 5001 C CA . PRO B 1 262 ? -47.362 10.379 -5.000 1.00 56.82 257 PRO B CA 1
ATOM 5002 C C . PRO B 1 262 ? -47.693 11.700 -5.669 1.00 60.92 257 PRO B C 1
ATOM 5003 O O . PRO B 1 262 ? -48.780 11.837 -6.234 1.00 63.40 257 PRO B O 1
ATOM 5007 N N . SER B 1 263 ? -46.821 12.693 -5.578 1.00 62.41 258 SER B N 1
ATOM 5008 C CA . SER B 1 263 ? -47.121 13.941 -6.289 1.00 67.39 258 SER B CA 1
ATOM 5009 C C . SER B 1 263 ? -46.464 13.988 -7.669 1.00 68.87 258 SER B C 1
ATOM 5010 O O . SER B 1 263 ? -45.322 13.543 -7.844 1.00 67.23 258 SER B O 1
ATOM 5013 N N . LEU B 1 264 ? -47.225 14.476 -8.647 1.00 72.73 259 LEU B N 1
ATOM 5014 C CA . LEU B 1 264 ? -46.686 14.791 -9.954 1.00 76.00 259 LEU B CA 1
ATOM 5015 C C . LEU B 1 264 ? -45.786 15.995 -9.757 1.00 78.45 259 LEU B C 1
ATOM 5016 O O . LEU B 1 264 ? -46.243 17.079 -9.353 1.00 80.91 259 LEU B O 1
ATOM 5021 N N . ARG B 1 265 ? -44.505 15.792 -10.029 1.00 78.18 260 ARG B N 1
ATOM 5022 C CA . ARG B 1 265 ? -43.553 16.880 -9.990 1.00 81.38 260 ARG B CA 1
ATOM 5023 C C . ARG B 1 265 ? -42.901 17.082 -11.354 1.00 84.24 260 ARG B C 1
ATOM 5024 O O . ARG B 1 265 ? -42.648 16.120 -12.089 1.00 83.15 260 ARG B O 1
ATOM 5032 N N . GLU B 1 266 ? -42.666 18.347 -11.688 1.00 88.16 261 GLU B N 1
ATOM 5033 C CA . GLU B 1 266 ? -41.865 18.718 -12.842 1.00 92.03 261 GLU B CA 1
ATOM 5034 C C . GLU B 1 266 ? -40.412 18.632 -12.388 1.00 91.11 261 GLU B C 1
ATOM 5035 O O . GLU B 1 266 ? -39.915 19.527 -11.694 1.00 92.09 261 GLU B O 1
ATOM 5041 N N . GLY B 1 267 ? -39.738 17.541 -12.747 1.00 89.37 262 GLY B N 1
ATOM 5042 C CA . GLY B 1 267 ? -38.327 17.373 -12.400 1.00 89.26 262 GLY B CA 1
ATOM 5043 C C . GLY B 1 267 ? -37.437 18.122 -13.379 1.00 94.56 262 GLY B C 1
ATOM 5044 O O . GLY B 1 267 ? -37.943 18.778 -14.300 1.00 98.53 262 GLY B O 1
ATOM 5045 N N . PRO B 1 268 ? -36.102 18.064 -13.179 1.00 95.29 263 PRO B N 1
ATOM 5046 C CA . PRO B 1 268 ? -35.247 18.486 -14.295 1.00 100.13 263 PRO B CA 1
ATOM 5047 C C . PRO B 1 268 ? -35.117 17.312 -15.284 1.00 99.39 263 PRO B C 1
ATOM 5048 O O . PRO B 1 268 ? -34.609 16.244 -14.922 1.00 96.49 263 PRO B O 1
ATOM 5052 N N . GLY B 1 269 ? -35.621 17.498 -16.502 1.00 102.00 264 GLY B N 1
ATOM 5053 C CA . GLY B 1 269 ? -35.647 16.429 -17.503 1.00 101.20 264 GLY B CA 1
ATOM 5054 C C . GLY B 1 269 ? -37.018 15.813 -17.734 1.00 97.89 264 GLY B C 1
ATOM 5055 O O . GLY B 1 269 ? -37.124 14.717 -18.291 1.00 96.82 264 GLY B O 1
ATOM 5056 N N . GLY B 1 270 ? -38.066 16.519 -17.312 1.00 96.62 265 GLY B N 1
ATOM 5057 C CA . GLY B 1 270 ? -39.443 16.060 -17.499 1.00 94.23 265 GLY B CA 1
ATOM 5058 C C . GLY B 1 270 ? -40.226 15.797 -16.219 1.00 88.61 265 GLY B C 1
ATOM 5059 O O . GLY B 1 270 ? -39.742 16.045 -15.106 1.00 86.38 265 GLY B O 1
ATOM 5060 N N . LEU B 1 271 ? -41.444 15.289 -16.377 1.00 86.58 266 LEU B N 1
ATOM 5061 C CA . LEU B 1 271 ? -42.303 15.031 -15.237 1.00 81.84 266 LEU B CA 1
ATOM 5062 C C . LEU B 1 271 ? -41.839 13.785 -14.495 1.00 76.31 266 LEU B C 1
ATOM 5063 O O . LEU B 1 271 ? -41.537 12.762 -15.106 1.00 75.66 266 LEU B O 1
ATOM 5068 N N . VAL B 1 272 ? -41.731 13.900 -13.172 1.00 72.59 267 VAL B N 1
ATOM 5069 C CA . VAL B 1 272 ? -41.322 12.787 -12.319 1.00 66.98 267 VAL B CA 1
ATOM 5070 C C . VAL B 1 272 ? -42.441 12.434 -11.331 1.00 63.92 267 VAL B C 1
ATOM 5071 O O . VAL B 1 272 ? -43.172 13.314 -10.840 1.00 64.44 267 VAL B O 1
ATOM 5075 N N . MET B 1 273 ? -42.589 11.135 -11.076 1.00 59.78 268 MET B N 1
ATOM 5076 C CA . MET B 1 273 ? -43.401 10.665 -9.974 1.00 56.75 268 MET B CA 1
ATOM 5077 C C . MET B 1 273 ? -42.830 9.337 -9.541 1.00 53.30 268 MET B C 1
ATOM 5078 O O . MET B 1 273 ? -42.354 8.573 -10.383 1.00 53.80 268 MET B O 1
ATOM 5083 N N . GLU B 1 274 ? -42.878 9.056 -8.244 1.00 49.99 269 GLU B N 1
ATOM 5084 C CA . GLU B 1 274 ? -42.515 7.737 -7.732 1.00 46.81 269 GLU B CA 1
ATOM 5085 C C . GLU B 1 274 ? -43.596 7.277 -6.752 1.00 44.17 269 GLU B C 1
ATOM 5086 O O . GLU B 1 274 ? -44.290 8.100 -6.168 1.00 45.07 269 GLU B O 1
ATOM 5092 N N . GLY B 1 275 ? -43.771 5.975 -6.591 1.00 40.91 270 GLY B N 1
ATOM 5093 C CA . GLY B 1 275 ? -44.811 5.444 -5.700 1.00 38.63 270 GLY B CA 1
ATOM 5094 C C . GLY B 1 275 ? -44.921 3.928 -5.882 1.00 36.75 270 GLY B C 1
ATOM 5095 O O . GLY B 1 275 ? -44.384 3.400 -6.839 1.00 34.93 270 GLY B O 1
ATOM 5096 N N . HIS B 1 276 ? -45.599 3.243 -4.965 1.00 36.54 271 HIS B N 1
ATOM 5097 C CA . HIS B 1 276 ? -45.781 1.781 -5.074 1.00 37.89 271 HIS B CA 1
ATOM 5098 C C . HIS B 1 276 ? -46.957 1.433 -6.008 1.00 39.78 271 HIS B C 1
ATOM 5099 O O . HIS B 1 276 ? -47.982 2.145 -6.033 1.00 41.74 271 HIS B O 1
ATOM 5106 N N . LEU B 1 277 ? -46.774 0.399 -6.822 1.00 39.81 272 LEU B N 1
ATOM 5107 C CA . LEU B 1 277 ? -47.874 -0.208 -7.586 1.00 41.52 272 LEU B CA 1
ATOM 5108 C C . LEU B 1 277 ? -47.686 -1.685 -7.548 1.00 40.79 272 LEU B C 1
ATOM 5109 O O . LEU B 1 277 ? -46.590 -2.139 -7.340 1.00 40.60 272 LEU B O 1
ATOM 5114 N N . PHE B 1 278 ? -48.771 -2.432 -7.697 1.00 41.95 273 PHE B N 1
ATOM 5115 C CA . PHE B 1 278 ? -48.683 -3.834 -7.973 1.00 40.95 273 PHE B CA 1
ATOM 5116 C C . PHE B 1 278 ? -48.410 -3.976 -9.468 1.00 41.73 273 PHE B C 1
ATOM 5117 O O . PHE B 1 278 ? -48.773 -3.112 -10.261 1.00 44.06 273 PHE B O 1
ATOM 5125 N N . LYS B 1 279 ? -47.724 -5.041 -9.845 1.00 40.60 274 LYS B N 1
ATOM 5126 C CA . LYS B 1 279 ? -47.347 -5.244 -11.227 1.00 41.98 274 LYS B CA 1
ATOM 5127 C C . LYS B 1 279 ? -47.524 -6.730 -11.488 1.00 40.99 274 LYS B C 1
ATOM 5128 O O . LYS B 1 279 ? -47.347 -7.546 -10.571 1.00 39.58 274 LYS B O 1
ATOM 5134 N N . ARG B 1 280 ? -47.887 -7.075 -12.718 1.00 41.27 275 ARG B N 1
ATOM 5135 C CA . ARG B 1 280 ? -47.979 -8.480 -13.086 1.00 39.85 275 ARG B CA 1
ATOM 5136 C C . ARG B 1 280 ? -46.696 -8.940 -13.816 1.00 39.16 275 ARG B C 1
ATOM 5137 O O . ARG B 1 280 ? -46.222 -8.287 -14.753 1.00 39.84 275 ARG B O 1
ATOM 5145 N N . ALA B 1 281 ? -46.133 -10.064 -13.380 1.00 37.78 276 ALA B N 1
ATOM 5146 C CA . ALA B 1 281 ? -44.942 -10.662 -14.034 1.00 38.16 276 ALA B CA 1
ATOM 5147 C C . ALA B 1 281 ? -45.239 -11.037 -15.472 1.00 41.21 276 ALA B C 1
ATOM 5148 O O . ALA B 1 281 ? -46.400 -11.271 -15.819 1.00 43.23 276 ALA B O 1
ATOM 5150 N N . SER B 1 282 ? -44.198 -11.088 -16.314 1.00 43.12 277 SER B N 1
ATOM 5151 C CA . SER B 1 282 ? -44.315 -11.516 -17.691 1.00 45.36 277 SER B CA 1
ATOM 5152 C C . SER B 1 282 ? -44.114 -13.038 -17.889 1.00 45.54 277 SER B C 1
ATOM 5153 O O . SER B 1 282 ? -44.385 -13.581 -18.973 1.00 47.01 277 SER B O 1
ATOM 5156 N N . ASN B 1 283 ? -43.616 -13.728 -16.874 1.00 42.75 278 ASN B N 1
ATOM 5157 C CA . ASN B 1 283 ? -43.533 -15.182 -16.967 1.00 43.08 278 ASN B CA 1
ATOM 5158 C C . ASN B 1 283 ? -44.939 -15.803 -16.724 1.00 41.82 278 ASN B C 1
ATOM 5159 O O . ASN B 1 283 ? -45.865 -15.095 -16.298 1.00 40.53 278 ASN B O 1
ATOM 5164 N N . ALA B 1 284 ? -45.060 -17.111 -16.940 1.00 41.73 279 ALA B N 1
ATOM 5165 C CA . ALA B 1 284 ? -46.335 -17.812 -16.995 1.00 41.90 279 ALA B CA 1
ATOM 5166 C C . ALA B 1 284 ? -47.073 -17.910 -15.667 1.00 40.71 279 ALA B C 1
ATOM 5167 O O . ALA B 1 284 ? -48.278 -18.112 -15.642 1.00 40.67 279 ALA B O 1
ATOM 5169 N N . PHE B 1 285 ? -46.366 -17.716 -14.560 1.00 39.60 280 PHE B N 1
ATOM 5170 C CA . PHE B 1 285 ? -47.001 -17.659 -13.279 1.00 39.38 280 PHE B CA 1
ATOM 5171 C C . PHE B 1 285 ? -47.845 -16.419 -13.131 1.00 39.22 280 PHE B C 1
ATOM 5172 O O . PHE B 1 285 ? -48.778 -16.417 -12.350 1.00 38.10 280 PHE B O 1
ATOM 5180 N N . LYS B 1 286 ? -47.533 -15.375 -13.893 1.00 40.68 281 LYS B N 1
ATOM 5181 C CA . LYS B 1 286 ? -48.324 -14.131 -13.863 1.00 41.49 281 LYS B CA 1
ATOM 5182 C C . LYS B 1 286 ? -48.570 -13.646 -12.442 1.00 40.52 281 LYS B C 1
ATOM 5183 O O . LYS B 1 286 ? -49.663 -13.135 -12.118 1.00 40.33 281 LYS B O 1
ATOM 5189 N N . THR B 1 287 ? -47.550 -13.773 -11.596 1.00 39.73 282 THR B N 1
ATOM 5190 C CA . THR B 1 287 ? -47.688 -13.330 -10.211 1.00 38.40 282 THR B CA 1
ATOM 5191 C C . THR B 1 287 ? -47.725 -11.796 -10.130 1.00 38.42 282 THR B C 1
ATOM 5192 O O . THR B 1 287 ? -46.931 -11.100 -10.792 1.00 37.85 282 THR B O 1
ATOM 5196 N N . TRP B 1 288 ? -48.666 -11.293 -9.332 1.00 38.18 283 TRP B N 1
ATOM 5197 C CA . TRP B 1 288 ? -48.780 -9.884 -9.023 1.00 38.76 283 TRP B CA 1
ATOM 5198 C C . TRP B 1 288 ? -47.859 -9.614 -7.860 1.00 38.06 283 TRP B C 1
ATOM 5199 O O . TRP B 1 288 ? -47.858 -10.381 -6.911 1.00 38.44 283 TRP B O 1
ATOM 5210 N N . SER B 1 289 ? -47.044 -8.568 -7.939 1.00 37.42 284 SER B N 1
ATOM 5211 C CA . SER B 1 289 ? -46.217 -8.202 -6.788 1.00 38.08 284 SER B CA 1
ATOM 5212 C C . SER B 1 289 ? -46.050 -6.697 -6.723 1.00 38.26 284 SER B C 1
ATOM 5213 O O . SER B 1 289 ? -46.135 -6.014 -7.745 1.00 39.20 284 SER B O 1
ATOM 5216 N N . ARG B 1 290 ? -45.805 -6.198 -5.520 1.00 37.82 285 ARG B N 1
ATOM 5217 C CA . ARG B 1 290 ? -45.721 -4.756 -5.271 1.00 38.72 285 ARG B CA 1
ATOM 5218 C C . ARG B 1 290 ? -44.277 -4.272 -5.472 1.00 38.39 285 ARG B C 1
ATOM 5219 O O . ARG B 1 290 ? -43.327 -4.907 -4.985 1.00 39.03 285 ARG B O 1
ATOM 5227 N N . ARG B 1 291 ? -44.122 -3.188 -6.226 1.00 37.24 286 ARG B N 1
ATOM 5228 C CA . ARG B 1 291 ? -42.820 -2.637 -6.530 1.00 36.90 286 ARG B CA 1
ATOM 5229 C C . ARG B 1 291 ? -42.889 -1.127 -6.398 1.00 37.20 286 ARG B C 1
ATOM 5230 O O . ARG B 1 291 ? -43.988 -0.554 -6.427 1.00 37.38 286 ARG B O 1
ATOM 5238 N N . TRP B 1 292 ? -41.721 -0.490 -6.257 1.00 36.85 287 TRP B N 1
ATOM 5239 C CA . TRP B 1 292 ? -41.615 0.965 -6.245 1.00 37.36 287 TRP B CA 1
ATOM 5240 C C . TRP B 1 292 ? -41.358 1.408 -7.660 1.00 39.65 287 TRP B C 1
ATOM 5241 O O . TRP B 1 292 ? -40.311 1.121 -8.237 1.00 41.33 287 TRP B O 1
ATOM 5252 N N . PHE B 1 293 ? -42.329 2.110 -8.225 1.00 42.03 288 PHE B N 1
ATOM 5253 C CA . PHE B 1 293 ? -42.256 2.595 -9.603 1.00 44.40 288 PHE B CA 1
ATOM 5254 C C . PHE B 1 293 ? -41.829 4.029 -9.680 1.00 46.49 288 PHE B C 1
ATOM 5255 O O . PHE B 1 293 ? -42.134 4.819 -8.794 1.00 47.28 288 PHE B O 1
ATOM 5263 N N . THR B 1 294 ? -41.120 4.357 -10.749 1.00 48.73 289 THR B N 1
ATOM 5264 C CA . THR B 1 294 ? -40.677 5.710 -11.002 1.00 50.95 289 THR B CA 1
ATOM 5265 C C . THR B 1 294 ? -40.925 6.051 -12.471 1.00 53.65 289 THR B C 1
ATOM 5266 O O . THR B 1 294 ? -40.472 5.337 -13.375 1.00 54.55 289 THR B O 1
ATOM 5270 N N . ILE B 1 295 ? -41.683 7.122 -12.683 1.00 55.32 290 ILE B N 1
ATOM 5271 C CA . ILE B 1 295 ? -41.777 7.789 -13.982 1.00 59.57 290 ILE B CA 1
ATOM 5272 C C . ILE B 1 295 ? -40.686 8.857 -13.980 1.00 61.62 290 ILE B C 1
ATOM 5273 O O . ILE B 1 295 ? -40.702 9.757 -13.141 1.00 61.11 290 ILE B O 1
ATOM 5278 N N . GLN B 1 296 ? -39.730 8.722 -14.894 1.00 64.12 291 GLN B N 1
ATOM 5279 C CA . GLN B 1 296 ? -38.631 9.676 -15.039 1.00 67.17 291 GLN B CA 1
ATOM 5280 C C . GLN B 1 296 ? -38.019 9.541 -16.421 1.00 71.06 291 GLN B C 1
ATOM 5281 O O . GLN B 1 296 ? -37.833 8.421 -16.919 1.00 70.18 291 GLN B O 1
ATOM 5287 N N . SER B 1 297 ? -37.723 10.701 -17.021 1.00 75.39 292 SER B N 1
ATOM 5288 C CA . SER B 1 297 ? -37.114 10.827 -18.348 1.00 80.44 292 SER B CA 1
ATOM 5289 C C . SER B 1 297 ? -37.733 9.882 -19.378 1.00 81.27 292 SER B C 1
ATOM 5290 O O . SER B 1 297 ? -37.038 9.068 -19.999 1.00 82.49 292 SER B O 1
ATOM 5293 N N . ASN B 1 298 ? -39.056 9.993 -19.520 1.00 80.92 293 ASN B N 1
ATOM 5294 C CA . ASN B 1 298 ? -39.868 9.168 -20.433 1.00 81.69 293 ASN B CA 1
ATOM 5295 C C . ASN B 1 298 ? -39.623 7.660 -20.345 1.00 78.49 293 ASN B C 1
ATOM 5296 O O . ASN B 1 298 ? -39.660 6.952 -21.348 1.00 80.50 293 ASN B O 1
ATOM 5301 N N . GLN B 1 299 ? -39.371 7.186 -19.128 1.00 73.98 294 GLN B N 1
ATOM 5302 C CA . GLN B 1 299 ? -39.273 5.757 -18.837 1.00 70.62 294 GLN B CA 1
ATOM 5303 C C . GLN B 1 299 ? -40.107 5.456 -17.611 1.00 65.87 294 GLN B C 1
ATOM 5304 O O . GLN B 1 299 ? -40.192 6.279 -16.680 1.00 64.87 294 GLN B O 1
ATOM 5310 N N . LEU B 1 300 ? -40.754 4.296 -17.640 1.00 63.22 295 LEU B N 1
ATOM 5311 C CA . LEU B 1 300 ? -41.398 3.741 -16.472 1.00 58.88 295 LEU B CA 1
ATOM 5312 C C . LEU B 1 300 ? -40.498 2.624 -15.962 1.00 56.42 295 LEU B C 1
ATOM 5313 O O . LEU B 1 300 ? -40.227 1.659 -16.683 1.00 56.07 295 LEU B O 1
ATOM 5318 N N . VAL B 1 301 ? -39.994 2.810 -14.737 1.00 54.33 296 VAL B N 1
ATOM 5319 C CA . VAL B 1 301 ? -39.121 1.838 -14.069 1.00 52.57 296 VAL B CA 1
ATOM 5320 C C . VAL B 1 301 ? -39.632 1.428 -12.686 1.00 49.83 296 VAL B C 1
ATOM 5321 O O . VAL B 1 301 ? -40.450 2.129 -12.064 1.00 48.85 296 VAL B O 1
ATOM 5325 N N . TYR B 1 302 ? -39.147 0.283 -12.210 1.00 48.93 297 TYR B N 1
ATOM 5326 C CA . TYR B 1 302 ? -39.384 -0.111 -10.831 1.00 46.79 297 TYR B CA 1
ATOM 5327 C C . TYR B 1 302 ? -38.137 -0.697 -10.162 1.00 47.29 297 TYR B C 1
ATOM 5328 O O . TYR B 1 302 ? -37.176 -1.094 -10.849 1.00 48.49 297 TYR B O 1
ATOM 5337 N N . GLN B 1 303 ? -38.162 -0.693 -8.824 1.00 46.24 298 GLN B N 1
ATOM 5338 C CA . GLN B 1 303 ? -37.164 -1.346 -7.960 1.00 46.90 298 GLN B CA 1
ATOM 5339 C C . GLN B 1 303 ? -37.911 -2.056 -6.833 1.00 46.11 298 GLN B C 1
ATOM 5340 O O . GLN B 1 303 ? -39.064 -1.679 -6.525 1.00 44.63 298 GLN B O 1
ATOM 5346 N N . LYS B 1 304 ? -37.283 -3.077 -6.230 1.00 47.59 299 LYS B N 1
ATOM 5347 C CA . LYS B 1 304 ? -37.747 -3.602 -4.915 1.00 47.59 299 LYS B CA 1
ATOM 5348 C C . LYS B 1 304 ? -37.230 -2.680 -3.796 1.00 48.05 299 LYS B C 1
ATOM 5349 O O . LYS B 1 304 ? -38.012 -1.990 -3.147 1.00 46.66 299 LYS B O 1
ATOM 5355 N N . LYS B 1 305 ? -35.912 -2.646 -3.613 1.00 50.15 300 LYS B N 1
ATOM 5356 C CA . LYS B 1 305 ? -35.285 -1.903 -2.528 1.00 51.90 300 LYS B CA 1
ATOM 5357 C C . LYS B 1 305 ? -34.479 -0.716 -3.053 1.00 53.12 300 LYS B C 1
ATOM 5358 O O . LYS B 1 305 ? -34.036 -0.715 -4.195 1.00 53.39 300 LYS B O 1
ATOM 5364 N N . TYR B 1 306 ? -34.284 0.283 -2.195 1.00 53.67 301 TYR B N 1
ATOM 5365 C CA . TYR B 1 306 ? -33.374 1.396 -2.449 1.00 55.97 301 TYR B CA 1
ATOM 5366 C C . TYR B 1 306 ? -32.093 0.857 -3.090 1.00 59.02 301 TYR B C 1
ATOM 5367 O O . TYR B 1 306 ? -31.701 -0.284 -2.838 1.00 59.67 301 TYR B O 1
ATOM 5376 N N . LYS B 1 307 ? -31.472 1.660 -3.945 1.00 61.75 302 LYS B N 1
ATOM 5377 C CA . LYS B 1 307 ? -30.205 1.293 -4.618 1.00 66.10 302 LYS B CA 1
ATOM 5378 C C . LYS B 1 307 ? -30.222 -0.051 -5.357 1.00 66.10 302 LYS B C 1
ATOM 5379 O O . LYS B 1 307 ? -29.180 -0.677 -5.551 1.00 69.23 302 LYS B O 1
ATOM 5385 N N . ASP B 1 308 ? -31.408 -0.509 -5.745 1.00 63.48 303 ASP B N 1
ATOM 5386 C CA . ASP B 1 308 ? -31.509 -1.639 -6.669 1.00 63.92 303 ASP B CA 1
ATOM 5387 C C . ASP B 1 308 ? -31.356 -1.138 -8.106 1.00 65.71 303 ASP B C 1
ATOM 5388 O O . ASP B 1 308 ? -31.896 -0.065 -8.453 1.00 65.25 303 ASP B O 1
ATOM 5393 N N . PRO B 1 309 ? -30.634 -1.908 -8.954 1.00 67.73 304 PRO B N 1
ATOM 5394 C CA . PRO B 1 309 ? -30.700 -1.612 -10.386 1.00 68.77 304 PRO B CA 1
ATOM 5395 C C . PRO B 1 309 ? -32.172 -1.533 -10.833 1.00 64.86 304 PRO B C 1
ATOM 5396 O O . PRO B 1 309 ? -32.972 -2.401 -10.486 1.00 61.97 304 PRO B O 1
ATOM 5400 N N . VAL B 1 310 ? -32.527 -0.476 -11.554 1.00 64.78 305 VAL B N 1
ATOM 5401 C CA . VAL B 1 310 ? -33.880 -0.350 -12.080 1.00 62.22 305 VAL B CA 1
ATOM 5402 C C . VAL B 1 310 ? -34.188 -1.389 -13.168 1.00 62.11 305 VAL B C 1
ATOM 5403 O O . VAL B 1 310 ? -33.361 -1.679 -14.023 1.00 64.68 305 VAL B O 1
ATOM 5407 N N . THR B 1 311 ? -35.382 -1.959 -13.098 1.00 59.07 306 THR B N 1
ATOM 5408 C CA . THR B 1 311 ? -35.950 -2.671 -14.224 1.00 59.94 306 THR B CA 1
ATOM 5409 C C . THR B 1 311 ? -36.780 -1.670 -15.017 1.00 60.89 306 THR B C 1
ATOM 5410 O O . THR B 1 311 ? -37.690 -1.048 -14.483 1.00 58.84 306 THR B O 1
ATOM 5414 N N . VAL B 1 312 ? -36.446 -1.506 -16.289 1.00 65.01 307 VAL B N 1
ATOM 5415 C CA . VAL B 1 312 ? -37.191 -0.609 -17.170 1.00 67.06 307 VAL B CA 1
ATOM 5416 C C . VAL B 1 312 ? -38.343 -1.363 -17.860 1.00 66.90 307 VAL B C 1
ATOM 5417 O O . VAL B 1 312 ? -38.131 -2.232 -18.700 1.00 68.82 307 VAL B O 1
ATOM 5421 N N . VAL B 1 313 ? -39.562 -1.036 -17.446 1.00 65.37 308 VAL B N 1
ATOM 5422 C CA . VAL B 1 313 ? -40.771 -1.673 -17.964 1.00 65.81 308 VAL B CA 1
ATOM 5423 C C . VAL B 1 313 ? -41.283 -1.012 -19.268 1.00 69.93 308 VAL B C 1
ATOM 5424 O O . VAL B 1 313 ? -41.886 -1.689 -20.120 1.00 71.62 308 VAL B O 1
ATOM 5428 N N . VAL B 1 314 ? -41.009 0.286 -19.435 1.00 71.76 309 VAL B N 1
ATOM 5429 C CA . VAL B 1 314 ? -41.301 0.993 -20.689 1.00 76.03 309 VAL B CA 1
ATOM 5430 C C . VAL B 1 314 ? -40.075 1.778 -21.190 1.00 79.84 309 VAL B C 1
ATOM 5431 O O . VAL B 1 314 ? -39.545 2.629 -20.461 1.00 79.24 309 VAL B O 1
ATOM 5435 N N . ASP B 1 315 ? -39.649 1.493 -22.430 1.00 84.19 310 ASP B N 1
ATOM 5436 C CA . ASP B 1 315 ? -38.440 2.078 -23.053 1.00 88.66 310 ASP B CA 1
ATOM 5437 C C . ASP B 1 315 ? -38.557 3.578 -23.297 1.00 92.06 310 ASP B C 1
ATOM 5438 O O . ASP B 1 315 ? -37.613 4.333 -23.065 1.00 93.64 310 ASP B O 1
ATOM 5443 N N . ASP B 1 316 ? -39.712 3.988 -23.817 1.00 93.98 311 ASP B N 1
ATOM 5444 C CA . ASP B 1 316 ? -39.965 5.367 -24.225 1.00 97.96 311 ASP B CA 1
ATOM 5445 C C . ASP B 1 316 ? -41.466 5.610 -24.116 1.00 97.18 311 ASP B C 1
ATOM 5446 O O . ASP B 1 316 ? -42.255 5.026 -24.858 1.00 98.49 311 ASP B O 1
ATOM 5451 N N . LEU B 1 317 ? -41.857 6.468 -23.180 1.00 95.41 312 LEU B N 1
ATOM 5452 C CA . LEU B 1 317 ? -43.265 6.591 -22.788 1.00 94.24 312 LEU B CA 1
ATOM 5453 C C . LEU B 1 317 ? -44.104 7.427 -23.768 1.00 100.10 312 LEU B C 1
ATOM 5454 O O . LEU B 1 317 ? -45.325 7.541 -23.610 1.00 99.94 312 LEU B O 1
ATOM 5459 N N . ARG B 1 318 ? -43.440 7.992 -24.777 1.00 105.63 313 ARG B N 1
ATOM 5460 C CA . ARG B 1 318 ? -44.109 8.728 -25.859 1.00 112.40 313 ARG B CA 1
ATOM 5461 C C . ARG B 1 318 ? -44.404 7.840 -27.086 1.00 115.99 313 ARG B C 1
ATOM 5462 O O . ARG B 1 318 ? -44.736 8.337 -28.160 1.00 122.54 313 ARG B O 1
ATOM 5470 N N . LEU B 1 319 ? -44.281 6.527 -26.903 1.00 112.38 314 LEU B N 1
ATOM 5471 C CA . LEU B 1 319 ? -44.663 5.533 -27.903 1.00 114.89 314 LEU B CA 1
ATOM 5472 C C . LEU B 1 319 ? -45.752 4.597 -27.348 1.00 110.83 314 LEU B C 1
ATOM 5473 O O . LEU B 1 319 ? -45.963 3.496 -27.869 1.00 111.41 314 LEU B O 1
ATOM 5478 N N . CYS B 1 320 ? -46.445 5.046 -26.302 1.00 107.32 315 CYS B N 1
ATOM 5479 C CA . CYS B 1 320 ? -47.422 4.222 -25.596 1.00 103.23 315 CYS B CA 1
ATOM 5480 C C . CYS B 1 320 ? -48.780 4.901 -25.409 1.00 104.98 315 CYS B C 1
ATOM 5481 O O . CYS B 1 320 ? -48.909 6.114 -25.574 1.00 108.65 315 CYS B O 1
ATOM 5484 N N . THR B 1 321 ? -49.795 4.100 -25.093 1.00 102.96 316 THR B N 1
ATOM 5485 C CA . THR B 1 321 ? -51.090 4.611 -24.639 1.00 104.04 316 THR B CA 1
ATOM 5486 C C . THR B 1 321 ? -51.473 3.917 -23.327 1.00 98.07 316 THR B C 1
ATOM 5487 O O . THR B 1 321 ? -50.909 2.879 -22.990 1.00 93.97 316 THR B O 1
ATOM 5491 N N . VAL B 1 322 ? -52.417 4.499 -22.587 1.00 98.32 317 VAL B N 1
ATOM 5492 C CA . VAL B 1 322 ? -52.862 3.954 -21.297 1.00 94.22 317 VAL B CA 1
ATOM 5493 C C . VAL B 1 322 ? -54.359 3.648 -21.302 1.00 97.21 317 VAL B C 1
ATOM 5494 O O . VAL B 1 322 ? -55.151 4.467 -21.749 1.00 102.40 317 VAL B O 1
ATOM 5498 N N . LYS B 1 323 ? -54.750 2.479 -20.794 1.00 94.87 318 LYS B N 1
ATOM 5499 C CA . LYS B 1 323 ? -56.177 2.142 -20.682 1.00 97.95 318 LYS B CA 1
ATOM 5500 C C . LYS B 1 323 ? -56.515 1.452 -19.367 1.00 94.00 318 LYS B C 1
ATOM 5501 O O . LYS B 1 323 ? -55.683 0.745 -18.791 1.00 89.50 318 LYS B O 1
ATOM 5507 N N . LEU B 1 324 ? -57.743 1.665 -18.903 1.00 96.84 319 LEU B N 1
ATOM 5508 C CA . LEU B 1 324 ? -58.327 0.863 -17.834 1.00 94.86 319 LEU B CA 1
ATOM 5509 C C . LEU B 1 324 ? -58.459 -0.586 -18.314 1.00 94.77 319 LEU B C 1
ATOM 5510 O O . LEU B 1 324 ? -58.418 -0.848 -19.517 1.00 97.51 319 LEU B O 1
ATOM 5515 N N . CYS B 1 325 ? -58.607 -1.519 -17.378 1.00 92.17 320 CYS B N 1
ATOM 5516 C CA . CYS B 1 325 ? -58.923 -2.907 -17.720 1.00 92.77 320 CYS B CA 1
ATOM 5517 C C . CYS B 1 325 ? -60.265 -3.304 -17.096 1.00 95.43 320 CYS B C 1
ATOM 5518 O O . CYS B 1 325 ? -60.292 -3.852 -15.986 1.00 92.84 320 CYS B O 1
ATOM 5521 N N . PRO B 1 326 ? -61.384 -3.017 -17.796 1.00 101.34 321 PRO B N 1
ATOM 5522 C CA . PRO B 1 326 ? -62.705 -3.426 -17.311 1.00 104.58 321 PRO B CA 1
ATOM 5523 C C . PRO B 1 326 ? -62.904 -4.937 -17.463 1.00 103.82 321 PRO B C 1
ATOM 5524 O O . PRO B 1 326 ? -63.926 -5.480 -17.027 1.00 106.08 321 PRO B O 1
ATOM 5528 N N . ASP B 1 327 ? -61.924 -5.589 -18.091 1.00 100.70 322 ASP B N 1
ATOM 5529 C CA . ASP B 1 327 ? -61.941 -7.030 -18.309 1.00 99.68 322 ASP B CA 1
ATOM 5530 C C . ASP B 1 327 ? -60.752 -7.702 -17.604 1.00 93.25 322 ASP B C 1
ATOM 5531 O O . ASP B 1 327 ? -60.164 -8.651 -18.133 1.00 91.91 322 ASP B O 1
ATOM 5536 N N . SER B 1 328 ? -60.382 -7.184 -16.429 1.00 89.28 323 SER B N 1
ATOM 5537 C CA . SER B 1 328 ? -59.555 -7.949 -15.488 1.00 83.47 323 SER B CA 1
ATOM 5538 C C . SER B 1 328 ? -60.271 -8.179 -14.148 1.00 82.40 323 SER B C 1
ATOM 5539 O O . SER B 1 328 ? -61.204 -7.455 -13.784 1.00 84.91 323 SER B O 1
ATOM 5542 N N . GLU B 1 329 ? -59.823 -9.211 -13.440 1.00 78.68 324 GLU B N 1
ATOM 5543 C CA . GLU B 1 329 ? -60.460 -9.695 -12.214 1.00 78.28 324 GLU B CA 1
ATOM 5544 C C . GLU B 1 329 ? -60.340 -8.741 -11.021 1.00 75.66 324 GLU B C 1
ATOM 5545 O O . GLU B 1 329 ? -61.316 -8.490 -10.299 1.00 78.52 324 GLU B O 1
ATOM 5551 N N . ARG B 1 330 ? -59.144 -8.210 -10.822 1.00 70.45 325 ARG B N 1
ATOM 5552 C CA . ARG B 1 330 ? -58.867 -7.371 -9.668 1.00 67.30 325 ARG B CA 1
ATOM 5553 C C . ARG B 1 330 ? -59.126 -5.907 -9.974 1.00 68.42 325 ARG B C 1
ATOM 5554 O O . ARG B 1 330 ? -59.082 -5.492 -11.140 1.00 69.42 325 ARG B O 1
ATOM 5562 N N . ARG B 1 331 ? -59.423 -5.144 -8.921 1.00 67.64 326 ARG B N 1
ATOM 5563 C CA . ARG B 1 331 ? -59.804 -3.746 -9.056 1.00 69.38 326 ARG B CA 1
ATOM 5564 C C . ARG B 1 331 ? -58.595 -2.860 -9.254 1.00 65.72 326 ARG B C 1
ATOM 5565 O O . ARG B 1 331 ? -57.496 -3.202 -8.829 1.00 61.33 326 ARG B O 1
ATOM 5573 N N . PHE B 1 332 ? -58.838 -1.716 -9.888 1.00 67.47 327 PHE B N 1
ATOM 5574 C CA . PHE B 1 332 ? -57.883 -0.608 -10.020 1.00 65.78 327 PHE B CA 1
ATOM 5575 C C . PHE B 1 332 ? -56.751 -0.926 -10.981 1.00 63.06 327 PHE B C 1
ATOM 5576 O O . PHE B 1 332 ? -55.651 -0.394 -10.857 1.00 60.36 327 PHE B O 1
ATOM 5584 N N . CYS B 1 333 ? -57.041 -1.790 -11.948 1.00 64.17 328 CYS B N 1
ATOM 5585 C CA . CYS B 1 333 ? -56.062 -2.181 -12.955 1.00 63.07 328 CYS B CA 1
ATOM 5586 C C . CYS B 1 333 ? -55.948 -1.225 -14.139 1.00 65.59 328 CYS B C 1
ATOM 5587 O O . CYS B 1 333 ? -56.932 -0.642 -14.594 1.00 69.77 328 CYS B O 1
ATOM 5590 N N . PHE B 1 334 ? -54.728 -1.096 -14.642 1.00 63.63 329 PHE B N 1
ATOM 5591 C CA . PHE B 1 334 ? -54.484 -0.363 -15.865 1.00 66.29 329 PHE B CA 1
ATOM 5592 C C . PHE B 1 334 ? -53.302 -0.933 -16.615 1.00 64.87 329 PHE B C 1
ATOM 5593 O O . PHE B 1 334 ? -52.468 -1.640 -16.054 1.00 61.39 329 PHE B O 1
ATOM 5601 N N . GLU B 1 335 ? -53.248 -0.612 -17.898 1.00 68.64 330 GLU B N 1
ATOM 5602 C CA . GLU B 1 335 ? -52.237 -1.137 -18.774 1.00 68.79 330 GLU B CA 1
ATOM 5603 C C . GLU B 1 335 ? -51.508 -0.008 -19.484 1.00 71.14 330 GLU B C 1
ATOM 5604 O O . GLU B 1 335 ? -52.119 0.961 -19.932 1.00 74.51 330 GLU B O 1
ATOM 5610 N N . VAL B 1 336 ? -50.192 -0.147 -19.558 1.00 69.85 331 VAL B N 1
ATOM 5611 C CA . VAL B 1 336 ? -49.350 0.697 -20.385 1.00 73.37 331 VAL B CA 1
ATOM 5612 C C . VAL B 1 336 ? -48.923 -0.137 -21.594 1.00 76.34 331 VAL B C 1
ATOM 5613 O O . VAL B 1 336 ? -48.274 -1.185 -21.447 1.00 74.01 331 VAL B O 1
ATOM 5617 N N . VAL B 1 337 ? -49.311 0.307 -22.788 1.00 82.52 332 VAL B N 1
ATOM 5618 C CA . VAL B 1 337 ? -49.091 -0.488 -23.998 1.00 86.49 332 VAL B CA 1
ATOM 5619 C C . VAL B 1 337 ? -48.078 0.159 -24.939 1.00 90.79 332 VAL B C 1
ATOM 5620 O O . VAL B 1 337 ? -48.310 1.248 -25.472 1.00 94.83 332 VAL B O 1
ATOM 5624 N N . SER B 1 338 ? -46.956 -0.532 -25.124 1.00 90.50 333 SER B N 1
ATOM 5625 C CA . SER B 1 338 ? -45.884 -0.081 -26.001 1.00 94.82 333 SER B CA 1
ATOM 5626 C C . SER B 1 338 ? -46.049 -0.751 -27.346 1.00 99.94 333 SER B C 1
ATOM 5627 O O . SER B 1 338 ? -47.036 -1.461 -27.565 1.00 100.64 333 SER B O 1
ATOM 5630 N N . THR B 1 339 ? -45.092 -0.522 -28.244 1.00 104.33 334 THR B N 1
ATOM 5631 C CA . THR B 1 339 ? -45.146 -1.093 -29.595 1.00 109.76 334 THR B CA 1
ATOM 5632 C C . THR B 1 339 ? -45.287 -2.624 -29.570 1.00 107.62 334 THR B C 1
ATOM 5633 O O . THR B 1 339 ? -46.339 -3.150 -29.941 1.00 108.79 334 THR B O 1
ATOM 5637 N N . SER B 1 340 ? -44.252 -3.331 -29.114 1.00 104.80 335 SER B N 1
ATOM 5638 C CA . SER B 1 340 ? -44.321 -4.790 -29.013 1.00 103.06 335 SER B CA 1
ATOM 5639 C C . SER B 1 340 ? -44.661 -5.235 -27.602 1.00 96.90 335 SER B C 1
ATOM 5640 O O . SER B 1 340 ? -45.416 -6.194 -27.412 1.00 95.32 335 SER B O 1
ATOM 5643 N N . LYS B 1 341 ? -44.094 -4.531 -26.621 1.00 93.81 336 LYS B N 1
ATOM 5644 C CA . LYS B 1 341 ? -44.255 -4.872 -25.215 1.00 88.33 336 LYS B CA 1
ATOM 5645 C C . LYS B 1 341 ? -45.577 -4.353 -24.636 1.00 86.64 336 LYS B C 1
ATOM 5646 O O . LYS B 1 341 ? -46.191 -3.426 -25.179 1.00 90.25 336 LYS B O 1
ATOM 5652 N N . SER B 1 342 ? -46.005 -4.964 -23.534 1.00 81.43 337 SER B N 1
ATOM 5653 C CA . SER B 1 342 ? -47.157 -4.490 -22.778 1.00 79.32 337 SER B CA 1
ATOM 5654 C C . SER B 1 342 ? -46.935 -4.767 -21.286 1.00 73.81 337 SER B C 1
ATOM 5655 O O . SER B 1 342 ? -46.238 -5.734 -20.915 1.00 71.74 337 SER B O 1
ATOM 5658 N N . CYS B 1 343 ? -47.499 -3.917 -20.428 1.00 71.41 338 CYS B N 1
ATOM 5659 C CA . CYS B 1 343 ? -47.313 -4.087 -18.985 1.00 66.26 338 CYS B CA 1
ATOM 5660 C C . CYS B 1 343 ? -48.560 -3.763 -18.165 1.00 63.61 338 CYS B C 1
ATOM 5661 O O . CYS B 1 343 ? -49.168 -2.704 -18.323 1.00 65.44 338 CYS B O 1
ATOM 5664 N N . LEU B 1 344 ? -48.929 -4.693 -17.294 1.00 59.24 339 LEU B N 1
ATOM 5665 C CA . LEU B 1 344 ? -50.110 -4.573 -16.443 1.00 57.55 339 LEU B CA 1
ATOM 5666 C C . LEU B 1 344 ? -49.787 -4.077 -15.025 1.00 53.00 339 LEU B C 1
ATOM 5667 O O . LEU B 1 344 ? -48.909 -4.608 -14.368 1.00 50.49 339 LEU B O 1
ATOM 5672 N N . LEU B 1 345 ? -50.528 -3.079 -14.555 1.00 52.65 340 LEU B N 1
ATOM 5673 C CA . LEU B 1 345 ? -50.279 -2.440 -13.249 1.00 48.68 340 LEU B CA 1
ATOM 5674 C C . LEU B 1 345 ? -51.572 -2.274 -12.479 1.00 48.44 340 LEU B C 1
ATOM 5675 O O . LEU B 1 345 ? -52.656 -2.308 -13.052 1.00 50.94 340 LEU B O 1
ATOM 5680 N N . GLN B 1 346 ? -51.450 -2.086 -11.176 1.00 45.52 341 GLN B N 1
ATOM 5681 C CA . GLN B 1 346 ? -52.605 -1.963 -10.318 1.00 45.76 341 GLN B CA 1
ATOM 5682 C C . GLN B 1 346 ? -52.325 -0.985 -9.181 1.00 45.70 341 GLN B C 1
ATOM 5683 O O . GLN B 1 346 ? -51.252 -1.016 -8.585 1.00 43.80 341 GLN B O 1
ATOM 5689 N N . ALA B 1 347 ? -53.292 -0.116 -8.896 1.00 48.31 342 ALA B N 1
ATOM 5690 C CA . ALA B 1 347 ? -53.175 0.825 -7.803 1.00 48.25 342 ALA B CA 1
ATOM 5691 C C . ALA B 1 347 ? -53.976 0.345 -6.579 1.00 48.93 342 ALA B C 1
ATOM 5692 O O . ALA B 1 347 ? -54.745 -0.603 -6.671 1.00 50.29 342 ALA B O 1
ATOM 5694 N N . ASP B 1 348 ? -53.764 0.965 -5.429 1.00 48.79 343 ASP B N 1
ATOM 5695 C CA . ASP B 1 348 ? -54.366 0.481 -4.186 1.00 49.98 343 ASP B CA 1
ATOM 5696 C C . ASP B 1 348 ? -55.768 1.020 -3.934 1.00 53.74 343 ASP B C 1
ATOM 5697 O O . ASP B 1 348 ? -56.534 0.413 -3.186 1.00 54.92 343 ASP B O 1
ATOM 5702 N N . SER B 1 349 ? -56.087 2.147 -4.579 1.00 56.35 344 SER B N 1
ATOM 5703 C CA . SER B 1 349 ? -57.395 2.782 -4.479 1.00 61.76 344 SER B CA 1
ATOM 5704 C C . SER B 1 349 ? -57.889 3.303 -5.842 1.00 65.10 344 SER B C 1
ATOM 5705 O O . SER B 1 349 ? -57.117 3.376 -6.808 1.00 63.92 344 SER B O 1
ATOM 5708 N N . GLU B 1 350 ? -59.169 3.680 -5.904 1.00 70.06 345 GLU B N 1
ATOM 5709 C CA . GLU B 1 350 ? -59.717 4.347 -7.091 1.00 73.98 345 GLU B CA 1
ATOM 5710 C C . GLU B 1 350 ? -59.054 5.702 -7.287 1.00 73.57 345 GLU B C 1
ATOM 5711 O O . GLU B 1 350 ? -58.630 6.031 -8.393 1.00 74.19 345 GLU B O 1
ATOM 5717 N N . ARG B 1 351 ? -58.941 6.465 -6.203 1.00 72.69 346 ARG B N 1
ATOM 5718 C CA . ARG B 1 351 ? -58.124 7.674 -6.182 1.00 71.53 346 ARG B CA 1
ATOM 5719 C C . ARG B 1 351 ? -56.685 7.464 -6.728 1.00 66.94 346 ARG B C 1
ATOM 5720 O O . ARG B 1 351 ? -56.224 8.218 -7.596 1.00 67.78 346 ARG B O 1
ATOM 5728 N N . LEU B 1 352 ? -55.985 6.447 -6.228 1.00 62.02 347 LEU B N 1
ATOM 5729 C CA . LEU B 1 352 ? -54.615 6.188 -6.676 1.00 58.15 347 LEU B CA 1
ATOM 5730 C C . LEU B 1 352 ? -54.570 5.827 -8.159 1.00 58.43 347 LEU B C 1
ATOM 5731 O O . LEU B 1 352 ? -53.712 6.312 -8.899 1.00 58.39 347 LEU B O 1
ATOM 5736 N N . LEU B 1 353 ? -55.527 5.020 -8.592 1.00 59.18 348 LEU B N 1
ATOM 5737 C CA . LEU B 1 353 ? -55.695 4.727 -10.008 1.00 60.88 348 LEU B CA 1
ATOM 5738 C C . LEU B 1 353 ? -55.692 5.993 -10.895 1.00 63.91 348 LEU B C 1
ATOM 5739 O O . LEU B 1 353 ? -54.903 6.090 -11.844 1.00 63.47 348 LEU B O 1
ATOM 5744 N N . GLN B 1 354 ? -56.562 6.949 -10.586 1.00 66.97 349 GLN B N 1
ATOM 5745 C CA . GLN B 1 354 ? -56.760 8.105 -11.468 1.00 71.48 349 GLN B CA 1
ATOM 5746 C C . GLN B 1 354 ? -55.518 8.990 -11.491 1.00 69.52 349 GLN B C 1
ATOM 5747 O O . GLN B 1 354 ? -55.129 9.517 -12.542 1.00 71.25 349 GLN B O 1
ATOM 5753 N N . LEU B 1 355 ? -54.918 9.136 -10.313 1.00 66.22 350 LEU B N 1
ATOM 5754 C CA . LEU B 1 355 ? -53.692 9.901 -10.098 1.00 64.95 350 LEU B CA 1
ATOM 5755 C C . LEU B 1 355 ? -52.534 9.395 -10.979 1.00 62.62 350 LEU B C 1
ATOM 5756 O O . LEU B 1 355 ? -51.901 10.186 -11.691 1.00 63.98 350 LEU B O 1
ATOM 5761 N N . TRP B 1 356 ? -52.268 8.087 -10.898 1.00 58.62 351 TRP B N 1
ATOM 5762 C CA . TRP B 1 356 ? -51.329 7.389 -11.776 1.00 57.17 351 TRP B CA 1
ATOM 5763 C C . TRP B 1 356 ? -51.653 7.467 -13.284 1.00 60.68 351 TRP B C 1
ATOM 5764 O O . TRP B 1 356 ? -50.766 7.713 -14.110 1.00 60.97 351 TRP B O 1
ATOM 5775 N N . VAL B 1 357 ? -52.904 7.241 -13.661 1.00 63.58 352 VAL B N 1
ATOM 5776 C CA . VAL B 1 357 ? -53.181 7.229 -15.086 1.00 68.01 352 VAL B CA 1
ATOM 5777 C C . VAL B 1 357 ? -53.010 8.593 -15.762 1.00 72.62 352 VAL B C 1
ATOM 5778 O O . VAL B 1 357 ? -52.470 8.646 -16.874 1.00 74.66 352 VAL B O 1
ATOM 5782 N N . SER B 1 358 ? -53.425 9.683 -15.104 1.00 74.40 353 SER B N 1
ATOM 5783 C CA . SER B 1 358 ? -53.225 11.013 -15.702 1.00 79.48 353 SER B CA 1
ATOM 5784 C C . SER B 1 358 ? -51.777 11.472 -15.568 1.00 77.61 353 SER B C 1
ATOM 5785 O O . SER B 1 358 ? -51.339 12.372 -16.277 1.00 80.84 353 SER B O 1
ATOM 5788 N N . ALA B 1 359 ? -51.035 10.830 -14.668 1.00 73.16 354 ALA B N 1
ATOM 5789 C CA . ALA B 1 359 ? -49.593 11.033 -14.575 1.00 71.85 354 ALA B CA 1
ATOM 5790 C C . ALA B 1 359 ? -48.900 10.410 -15.787 1.00 73.18 354 ALA B C 1
ATOM 5791 O O . ALA B 1 359 ? -48.063 11.050 -16.418 1.00 75.85 354 ALA B O 1
ATOM 5793 N N . VAL B 1 360 ? -49.259 9.171 -16.117 1.00 72.35 355 VAL B N 1
ATOM 5794 C CA . VAL B 1 360 ? -48.775 8.551 -17.341 1.00 74.69 355 VAL B CA 1
ATOM 5795 C C . VAL B 1 360 ? -49.290 9.304 -18.577 1.00 81.05 355 VAL B C 1
ATOM 5796 O O . VAL B 1 360 ? -48.511 9.596 -19.489 1.00 84.02 355 VAL B O 1
ATOM 5800 N N . GLN B 1 361 ? -50.587 9.626 -18.605 1.00 83.91 356 GLN B N 1
ATOM 5801 C CA . GLN B 1 361 ? -51.162 10.409 -19.711 1.00 90.63 356 GLN B CA 1
ATOM 5802 C C . GLN B 1 361 ? -50.316 11.651 -19.988 1.00 93.39 356 GLN B C 1
ATOM 5803 O O . GLN B 1 361 ? -50.081 12.005 -21.142 1.00 97.52 356 GLN B O 1
ATOM 5809 N N . SER B 1 362 ? -49.847 12.287 -18.912 1.00 91.10 357 SER B N 1
ATOM 5810 C CA . SER B 1 362 ? -49.090 13.538 -19.010 1.00 93.58 357 SER B CA 1
ATOM 5811 C C . SER B 1 362 ? -47.668 13.293 -19.502 1.00 92.76 357 SER B C 1
ATOM 5812 O O . SER B 1 362 ? -47.148 14.075 -20.305 1.00 96.92 357 SER B O 1
ATOM 5815 N N . SER B 1 363 ? -47.049 12.204 -19.033 1.00 87.34 358 SER B N 1
ATOM 5816 C CA . SER B 1 363 ? -45.688 11.873 -19.456 1.00 86.85 358 SER B CA 1
ATOM 5817 C C . SER B 1 363 ? -45.659 11.337 -20.888 1.00 90.54 358 SER B C 1
ATOM 5818 O O . SER B 1 363 ? -44.592 10.993 -21.400 1.00 91.49 358 SER B O 1
ATOM 5821 N N . ILE B 1 364 ? -46.831 11.251 -21.519 1.00 93.32 359 ILE B N 1
ATOM 5822 C CA . ILE B 1 364 ? -46.926 10.916 -22.937 1.00 97.60 359 ILE B CA 1
ATOM 5823 C C . ILE B 1 364 ? -46.828 12.200 -23.759 1.00 104.06 359 ILE B C 1
ATOM 5824 O O . ILE B 1 364 ? -46.441 12.175 -24.929 1.00 108.56 359 ILE B O 1
ATOM 5829 N N . ALA B 1 365 ? -47.162 13.325 -23.131 1.00 104.81 360 ALA B N 1
ATOM 5830 C CA . ALA B 1 365 ? -47.107 14.634 -23.798 1.00 110.78 360 ALA B CA 1
ATOM 5831 C C . ALA B 1 365 ? -45.657 15.054 -24.042 1.00 111.74 360 ALA B C 1
ATOM 5832 O O . ALA B 1 365 ? -44.795 14.907 -23.155 1.00 106.79 360 ALA B O 1
ATOM 5834 N N . SER B 1 366 ? -45.402 15.544 -25.257 1.00 118.15 361 SER B N 1
ATOM 5835 C CA . SER B 1 366 ? -44.062 15.931 -25.704 1.00 120.63 361 SER B CA 1
ATOM 5836 C C . SER B 1 366 ? -43.955 17.440 -25.954 1.00 126.42 361 SER B C 1
ATOM 5837 O O . SER B 1 366 ? -44.423 17.948 -26.975 1.00 133.14 361 SER B O 1
#

Nearest PDB structures (foldseek):
  4ckg-assembly1_B  TM=8.857E-01  e=9.785E-50  Homo sapiens
  4ckg-assembly1_A  TM=8.814E-01  e=7.458E-48  Homo sapiens
  4h8s-assembly1_A  TM=6.447E-01  e=2.663E-15  Homo sapiens
  2elb-assembly1_A-2  TM=5.760E-01  e=2.150E-15  Homo sapiens
  1x04-assembly1_A-2  TM=7.175E-01  e=5.222E-04  Homo sapiens

B-factor: mean 56.37, std 21.63, range [2.15, 140.89]

CATH classification: 1.20.1270.60 (+1 more: 2.30.29.30)

Organism: Homo sapiens (NCBI:txid9606)

Secondary structure (DSSP, 8-state):
---SSSSS--HHHHHHT-HHHHHHHHHHHHHHHHHHHHHHHHHHHHHHHHHHHHHHHHHHHHHHHHHHHHHHSSS--HHHHHHHHHHHHHHHHHHHHHHHHHHHHHHHIIIIIIHHHTGGGHHHHHHHHHHHHHHHHHHHHHHHHHHSBTT-HHHHHHHHHHHHHHHHHHHHHHHHHHHHHHHHHHHHHHHHHHHHHHHHHHHHHHHHHHHHHHHHTHHHHHHHHHHHHHHHHHHHHHHHHHHHHHHHHHHHS-SSPPPPPEEE--SSS-EEEEEEEEE-TTTT--EEEEEEEEETTEEEEESSSSSPPEEEES-GGGEEEEE-TTSSBTTEEEEEESS-EEEEE-SSHHHHHHHHHHHHHHHHHTT-/-PPP--SHHHHHHT-HHHHHHHHHHHHHHHHHHHHHHHHHHHHHHHHHHHHHHHHHHHHHHHHHHHHHTSSS--HHHHHHHHHHHHHHHHHHHHHHHHHHHHHHHIIIIIIHHHTGGGHHHHHHHHHHHHHHHHHHHHHHHHHH-BSSS-SHHHHHHHHHHHHHHHHHHHHHHHHHHHHHHHHHHHHHHHHHHHHHHHHHHHHHHHHHHHHHHTHHHHHHHHHHHHHHHHHHHHHHHHHHHHHHHIIIII---PPP-PPPEEETTEEEEEEEEEEE-SSTT--EEEEEEEEETTEEEEESSTTPPPEEEES-GGG-EEEE-TTSSBTTEEEEE-SS-EEEEE-SSHHHHHHHHHHHHHHT--

Sequence (730 aa):
PLGSMTVKLDFEECLKDSPRFRASIELVEAEVSELETRLEKLLKLGTGLLESGRHYLAASRAFVVGICDLARLGPPEPMMAECLEKFTVSLNHKLDSHAELLDATQHTLQQQIQTLVKEGLRGFREARRDFWRGAESLEAALTHNAEVPRRRAQEAEEAGAALRTARAGYRGRALDYALQINVIEDKRKFDIMEFVLRLVEAQATHFQQGHEELSRLSQYRKELGAQLHQLVLNSAREKRDMEQRHVLLKQKELGGEEPEPSLREGPGGLVMEGHLFKRASNAFKTWSRRWFTIQSNQLVYQKKYKDPVTVVVDDLRLCTVKLCPDSERRFCFEVVSTSKSCLLQADSERLLQLWVSAVQSSIASAFSSMTVKLDFEECLKDSPRFRASIELVEAEVSELETRLEKLLKLGTGLLESGRHYLAASRAFVVGICDLARLGPPEPMMAECLEKFTVSLNHKLDSHAELLDATQHTLQQQIQTLVKEGLRGFREARRDFWRGAESLEAALTHNAEVPRRRAQEAEEAGAALRTARAGYRGRALDYALQINVIEDKRKFDIMEFVLRLVEAQATHFQQGHEELSRLSQYRKELGAQLHQLVLNSAREKRDMEQRHVLLKQKELGGEEPEPSLREGPGGLVMEGHLFKRASNAFKTWSRRWFTIQSNQLVYQKKYKDPVTVVVDDLRLCTVKLCPDSERRFCFEVVSTSKSCLLQADSERLLQLWVSAVQSSIAS

GO terms:
  GO:0005515 protein binding (F, IPI)
  GO:0016020 membrane (C, HDA)

InterPro domains:
  IPR001164 Arf GTPase activating protein [PF01412] (407-521)
  IPR001164 Arf GTPase activating protein [PR00405] (417-436)
  IPR001164 Arf GTPase activating protein [PR00405] (436-453)
  IPR001164 Arf GTPase activating protein [PR00405] (457-478)
  IPR001164 Arf GTPase activating protein [PS50115] (405-527)
  IPR001164 Arf GTPase activating protein [SM00105] (405-527)
  IPR001849 Pleckstrin homology domain [PF00169] (267-359)
  IPR001849 Pleckstrin homology domain [PS50003] (265-360)
  IPR001849 Pleckstrin homology domain [SM00233] (266-362)
  IPR002110 Ankyrin repeat [PF12796] (588-670)
  IPR002110 Ankyrin repeat [PS50088] (606-638)
  IPR002110 Ankyrin repeat [PS50088] (639-671)
  IPR002110 Ankyrin repeat [SM00248] (606-635)
  IPR002110 Ankyrin repeat [SM00248] (639-668)
  IPR002110 Ankyrin repeat [SM00248] (672-702)
  IPR004148 BAR domain [PF16746] (5-238)
  IPR011993 PH-like domain superfamily [G3DSA:2.30.29.30] (256-377)
  IPR027267 AH/BAR domain superfamily [G3DSA:1.20.1270.60] (1-255)
  IPR027267 AH/BAR domain superfamily [SSF103657] (4-288)
  IPR036770 Ankyrin repeat-containing domain superfamily [G3DSA:1.25.40.20] (569-725)

Solvent-accessible surface area: 37020 Å² total; per-residue (Å²): 165,170,40,20,0,38,109,58,37,68,86,104,27,6,41,62,7,2,13,126,6,58,28,15,0,79,110,0,14,62,43,1,52,68,1,42,77,53,0,92,118,0,33,115,39,0,57,23,11,17,114,10,0,88,123,11,0,49,22,4,97,39,5,7,96,5,2,40,46,4,16,153,22,21,48,133,47,112,35,10,63,79,0,17,112,80,0,15,100,1,13,60,56,6,20,89,4,12,18,82,10,2,54,33,8,64,87,2,7,81,102,24,0,62,71,2,9,122,94,15,0,120,25,2,98,69,9,91,125,14,0,77,122,11,7,129,57,0,72,60,14,0,53,91,6,3,110,5,48,75,184,130,80,119,75,20,122,107,2,24,52,51,8,138,99,16,2,35,38,1,9,8,90,5,14,39,0,22,13,30,0,35,30,1,16,31,67,11,52,16,28,2,1,56,0,1,14,71,4,1,70,14,27,13,60,6,4,87,51,0,48,89,25,2,54,157,15,51,102,31,32,142,75,2,27,59,85,4,114,100,80,60,106,46,26,46,149,99,81,164,83,32,75,118,101,8,98,83,20,91,147,158,101,49,73,0,90,16,29,64,10,26,99,73,102,74,61,63,52,114,4,10,16,6,40,0,4,16,49,30,70,116,96,134,170,77,34,24,48,51,15,0,9,14,64,65,49,52,0,5,47,31,127,65,80,137,31,98,70,63,59,4,0,76,23,4,120,100,16,83,18,103,93,28,133,144,48,96,46,23,44,4,0,38,1,51,13,108,102,100,46,8,47,0,1,1,5,35,96,124,9,12,104,54,1,11,55,18,1,93,70,23,30,70,72,34,133,141,169,81,99,52,58,29,56,75,86,12,3,41,23,11,4,11,51,0,63,8,4,0,72,61,5,23,63,45,6,62,72,2,46,83,52,0,95,108,1,37,150,34,1,67,30,13,22,122,9,0,86,118,14,2,46,19,6,107,47,6,8,90,5,1,46,55,4,23,157,30,35,55,134,32,118,42,13,56,78,0,18,109,72,0,18,100,2,12,50,64,6,20,84,2,14,24,93,10,2,56,34,6,71,88,1,8,75,102,10,0,69,63,0,9,133,115,8,0,137,26,6,91,76,11,99,114,44,0,74,146,5,11,134,62,5,111,59,12,9,44,87,4,3,92,5,44,159,191,191,44,115,107,8,131,116,1,21,48,47,11,116,98,15,2,44,29,3,19,12,85,0,2,68,0,3,16,43,12,59,32,11,56,35,78,16,35,56,11,1,4,42,2,0,19,66,5,0,69,14,28,11,78,6,4,81,47,0,50,68,41,3,54,180,21,41,128,34,30,145,114,8,25,66,89,3,112,89,45,71,95,55,21,62,155,65,71,156,52,43,87,90,159,20,80,100,54,76,146,150,122,15,37,8,79,26,28,92,18,73,77,129,140,18,137,67,32,57,14,2,59,3,39,0,5,24,71,26,105,90,97,179,103,80,37,34,28,56,13,0,18,3,81,68,38,64,1,14,40,37,136,115,68,159,39,124,79,66,67,6,2,106,49,0,114,115,9,91,31,99,97,21,120,144,24,135,23,22,20,5,0,30,1,46,18,122,115,99,54,7,35,1,1,0,6,26,113,155,10,16,100,46,2,15,51,4,0,107,41,6,46,78,122

Foldseek 3Di:
DDDDLLPQQDLVCLLVVHVSNVVSVVVSVVVVVVVLVVLVVVVVVLVVVLVVLVVVLVVQLVVLVVVVVVQVDDDDDPLSVVVNVLPSVLSNQLSVLVNLLSVLLVVLSVPQRVCCSPVVCVLLVVLVVQLVVLVVQLVVLVVLLVPDDDPPVVSNVVSVVSNVVSSVSNSVSVVSNSVSSVSSVVSVVPSVVVSVVSSVVSVVSSCVSSVVSVVVCVVVVVVSVVVVVVVVVVVVVVVVVVVVVVVCPVPVDDPPDDDAWDWDDDDQHIKTKDKWFWDDPDPPRDGHIWMWMDPNQFIWTDRDPVDDIDTQEPHLLFKDKDWCPPDDDPLWIWIDGPPHIIIIHDDDPVNSVRVRVVSVVSNVVVVD/DDDQDQDLVCLLVVDVSNVVNVVVLVVVVVVLLVVLVVVLVVLCVVLVVLVVVLVVLLVVLVVVVVVVVPDDDDPLVVVVNVQVSVLSVVLSVLSNQLSVLLVVLSVVQRVCCSPVVCVLLVVLVVQLVVLVVQLVVLVVVLVPDDDPDDPVNVVSVVSNVVSSVSNSVSSNSNSVSSVSSVVSVVVSVVVSVVSSVVSVVSSVVVSVVSVVVCPVVVVVVVVVVVVVVVVVVVVVVVVVVVVVCCVPPPPDDDDDAWDFDQDVQGTKTKDKKWWFDPDPVRDTDIWIWMDGNQWIWTDRDPPDPIDTQGPGLLQWAKDACPPDDDPLKMKIDHDPHIIIIGDDDPVNSVSVRVSSVRSNPD